Protein AF-0000000080751783 (afdb_homodimer)

Sequence (616 aa):
MPARPTRRHVPGWSLGLSAVLLALALGAGLEFRLFERTGFDLRQMYGSERPHEGSLWLPDYRVAIEAKPLEGLDDLSGLTFDPGRGTLFSVTNAHPEVIELNTAGEVLRRIALSGFDDPEAIEYLSPGRFVIADERDQRLVLVQIDDETTALDAGSAQQLSLGFGLNGNKGFEGLAYDTHGQRLFVAKERDPLRIYEVTGFPHRDPNAPMAVHLRDDPKRDARLFVRDLSSLTFDESRSHLLALSDESRLLLELDADGRPLSSLSLSRGRHGLSETVPQAEGVAIDAAGNLYVISEPNLFYVFRKPRDMPARPTRRHVPGWSLGLSAVLLALALGAGLEFRLFERTGFDLRQMYGSERPHEGSLWLPDYRVAIEAKPLEGLDDLSGLTFDPGRGTLFSVTNAHPEVIELNTAGEVLRRIALSGFDDPEAIEYLSPGRFVIADERDQRLVLVQIDDETTALDAGSAQQLSLGFGLNGNKGFEGLAYDTHGQRLFVAKERDPLRIYEVTGFPHRDPNAPMAVHLRDDPKRDARLFVRDLSSLTFDESRSHLLALSDESRLLLELDADGRPLSSLSLSRGRHGLSETVPQAEGVAIDAAGNLYVISEPNLFYVFRKPRD

pLDDT: mean 85.48, std 17.53, range [32.05, 98.9]

InterPro domains:
  IPR009722 YjiK/CarP [PF06977] (55-304)
  IPR009722 YjiK/CarP [cd09971] (61-304)
  IPR011042 Six-bladed beta-propeller, TolB-like [G3DSA:2.120.10.30] (61-299)

Radius of gyration: 30.15 Å; Cα contacts (8 Å, |Δi|>4): 1514; chains: 2; bounding box: 102×92×60 Å

Foldseek 3Di:
DDDDPDPPPPDPVVVVVVVVVVVVVVVCCVLLVVVLVVVVVCCVVVPPPDPPVLDLAQQQKFWPDAFAFDPPAAAWFAWEADQVVQWMWIFHFVQTWIFIGHPVNYTDAIAGEEPAHGWQYKYDADQQWMWTARFLQQKIWIGGDDPPHRYTYRPPTDMDHDCPPSPDSWHWQEWEAANVVQWIWTFTWDVHTWIKIWHQPPPDDPPDDRDIDIDTDPVLRVSPSHNTFQYWYADNSRRWIWTDHQVQQKIFIAHNVNHTDHIFHQADPGSHHPHRAHAWRYWYAHPVGWIWIAGPVTTIIIMDRDDD/DDDDPDPPPPDPVVVVVVVVVVVVVVVCCVLLVVVLVVVVVCCVVVPPPDPPPLDLAQQQKFWPDAFAFQPPAAAWFAWEADQVVQWMWIFHFVQTWIFIGHPVNYTDAIAGEEPAHGWQYKYDADQQWMWTARFLQQKIWIGGDDPPHRYTYRPPTDMDHDCPPSPDSWHWQEWEAANVVQWIWTFTWDVHTWIKIWHQPPPDDPPDDRDIDIDTDPVLRVSPSHNTFQYWYADNSRRWIWTDHQVQQKIFIAHNVNHTDHIFHQADPGSHHPHRAHAWRYWYAHPVGWIWIAGPVTTIIIMDRDDD

Solvent-accessible surface area (backbone atoms only — not comparable to full-atom values): 31658 Å² total; per-residue (Å²): 134,83,82,74,83,78,78,76,73,72,58,71,63,54,58,50,48,50,49,49,49,48,48,48,49,48,47,46,32,63,70,54,31,43,60,57,35,48,52,48,46,45,42,59,68,69,33,79,65,60,77,54,89,76,57,88,47,43,72,58,33,30,54,75,39,76,64,42,69,40,81,95,62,59,60,57,17,15,24,21,47,38,79,90,76,61,29,32,38,30,23,14,30,86,65,42,25,38,36,32,24,41,89,83,57,45,81,74,47,73,23,43,48,40,81,64,80,30,37,24,17,27,27,53,64,52,96,42,34,33,36,34,28,25,22,83,65,26,27,40,33,46,43,76,49,60,96,80,56,54,64,47,60,49,86,77,28,36,34,42,26,58,30,66,71,66,85,54,97,61,28,39,20,15,30,23,44,39,69,88,75,49,35,34,39,38,26,29,22,45,95,62,60,41,52,36,38,30,30,45,59,77,78,83,52,80,89,48,61,54,47,37,38,36,33,50,47,66,73,35,44,68,64,50,53,56,69,34,38,24,16,24,29,49,41,77,93,62,49,26,42,34,42,31,16,36,82,57,34,34,34,36,33,20,41,80,82,41,46,77,74,38,46,33,60,40,39,52,74,33,50,72,28,88,54,53,62,47,58,41,23,16,30,26,57,49,96,87,63,40,36,39,38,33,17,50,94,25,26,32,33,31,34,35,63,75,76,127,133,85,82,74,81,78,77,77,73,73,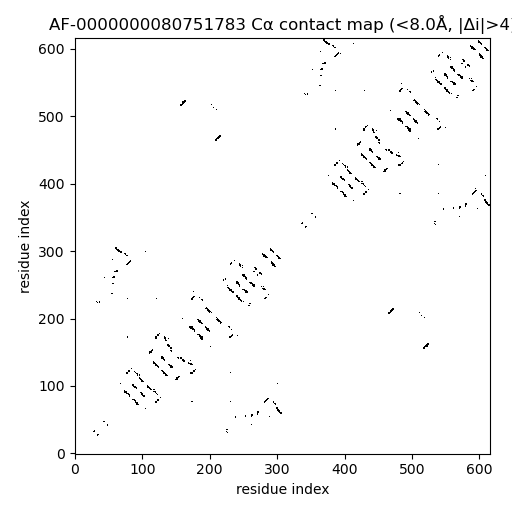58,71,63,54,58,49,49,49,49,49,50,50,47,49,50,49,46,47,32,62,71,53,30,43,60,57,36,47,52,48,46,45,43,60,68,71,33,81,65,58,75,56,88,76,57,87,48,42,72,58,33,29,54,74,37,76,63,42,70,40,80,94,59,58,62,58,18,14,22,22,47,38,80,91,77,61,29,32,38,28,24,16,30,87,65,42,26,40,36,32,23,41,88,84,57,45,83,74,47,71,25,43,50,41,81,65,78,30,38,24,16,27,26,53,64,52,97,41,34,33,37,36,29,25,23,83,64,27,26,39,34,47,43,76,49,61,96,78,56,55,63,47,60,48,85,77,27,35,34,43,27,57,30,67,71,65,84,54,98,63,29,38,19,17,29,24,44,40,68,89,74,49,34,34,37,39,26,29,22,44,97,60,61,38,52,35,39,33,30,44,60,78,78,84,53,79,88,48,61,54,46,36,38,36,33,51,48,66,72,36,43,68,64,50,55,56,70,36,38,23,16,24,29,49,40,76,93,62,49,25,41,34,42,31,14,36,82,56,33,33,37,36,33,20,42,78,83,42,46,78,74,36,46,34,60,38,39,53,73,34,49,72,27,86,52,52,63,46,56,41,23,16,32,26,58,50,95,87,64,39,36,38,37,34,16,51,94,25,26,32,34,31,32,34,62,74,76,130

Secondary structure (DSSP, 8-state):
-----------HHHHHHHHHHHHHHHHHHHHTTHHHHHHHHHHHHH------TT---GGG-EEEEEEEE-TT--SEEEEEEETTTTEEEEEETTTTEEEEE-TTS-EEEEEEEES-S-EEEEEEEETTEEEEEETTTTEEEEEE--TT--EEESTTS-EEEEETTTTSS--EEEEEEETTTTEEEEEE-SSS-EEEEEES-S---TTSPPEEEEEE-HHHHHH--SS---EEEEETTTTEEEEEETTTTEEEEE-TTS-EEEEEE-STTSTT-SSPPPSEEEEEE-TT--EEEEETTTEEEEEE----/-----------HHHHHHHHHHHHHHHHHHHHTTHHHHHHHHHHHHHS-----TT---GGG-EEEEEEEE-TT--SEEEEEEETTTTEEEEEETTTTEEEEE-TTS-EEEEEEEES-S-EEEEEEEETTEEEEEETTTTEEEEEE--TT--EEESTTS-EEEEETTTTSS--EEEEEEETTTTEEEEEE-SSS-EEEEEES-S---TTSPPEEEEEE-HHHHHH--SS---EEEEETTTTEEEEEETTTTEEEEE-TTS-EEEEEE-STTSTT-SSPPPSEEEEEE-TT--EEEEETTTEEEEEE----

Organism: Azotobacter vinelandii (strain DJ / ATCC BAA-1303) (NCBI:txid322710)

Structure (mmCIF, N/CA/C/O backbone):
data_AF-0000000080751783-model_v1
#
loop_
_entity.id
_entity.type
_entity.pdbx_description
1 polymer 'SdiA-regulated domain-containing protein'
#
loop_
_atom_site.group_PDB
_atom_site.id
_atom_site.type_symbol
_atom_site.label_atom_id
_atom_site.label_alt_id
_atom_site.label_comp_id
_atom_site.label_asym_id
_atom_site.label_entity_id
_atom_site.label_seq_id
_atom_site.pdbx_PDB_ins_code
_atom_site.Cartn_x
_atom_site.Cartn_y
_atom_site.Cartn_z
_atom_site.occupancy
_atom_site.B_iso_or_equiv
_atom_site.auth_seq_id
_atom_site.auth_comp_id
_atom_site.auth_asym_id
_atom_site.auth_atom_id
_atom_site.pdbx_PDB_model_num
ATOM 1 N N . MET A 1 1 ? 80.643 -17.392 -16.745 1 32.05 1 MET A N 1
ATOM 2 C CA . MET A 1 1 ? 79.832 -16.178 -16.695 1 32.05 1 MET A CA 1
ATOM 3 C C . MET A 1 1 ? 78.345 -16.516 -16.717 1 32.05 1 MET A C 1
ATOM 5 O O . MET A 1 1 ? 77.845 -17.07 -17.697 1 32.05 1 MET A O 1
ATOM 9 N N . PRO A 1 2 ? 77.691 -16.834 -15.541 1 43.08 2 PRO A N 1
ATOM 10 C CA . PRO A 1 2 ? 76.329 -17.363 -15.428 1 43.08 2 PRO A CA 1
ATOM 11 C C . PRO A 1 2 ? 75.268 -16.359 -15.874 1 43.08 2 PRO A C 1
ATOM 13 O O . PRO A 1 2 ? 75.488 -15.148 -15.798 1 43.08 2 PRO A O 1
ATOM 16 N N . ALA A 1 3 ? 74.499 -16.755 -16.996 1 36.98 3 ALA A N 1
ATOM 17 C CA . ALA A 1 3 ? 73.419 -16.003 -17.631 1 36.98 3 ALA A CA 1
ATOM 18 C C . ALA A 1 3 ? 72.382 -15.559 -16.603 1 36.98 3 ALA A C 1
ATOM 20 O O . ALA A 1 3 ? 71.954 -16.352 -15.761 1 36.98 3 ALA A O 1
ATOM 21 N N . ARG A 1 4 ? 72.334 -14.209 -16.307 1 41.33 4 ARG A N 1
ATOM 22 C CA . ARG A 1 4 ? 71.438 -13.487 -15.41 1 41.33 4 ARG A CA 1
ATOM 23 C C . ARG A 1 4 ? 69.979 -13.756 -15.76 1 41.33 4 ARG A C 1
ATOM 25 O O . ARG A 1 4 ? 69.596 -13.704 -16.93 1 41.33 4 ARG A O 1
ATOM 32 N N . PRO A 1 5 ? 69.218 -14.449 -14.879 1 39.8 5 PRO A N 1
ATOM 33 C CA . PRO A 1 5 ? 67.813 -14.756 -15.157 1 39.8 5 PRO A CA 1
ATOM 34 C C . PRO A 1 5 ? 66.993 -13.513 -15.493 1 39.8 5 PRO A C 1
ATOM 36 O O . PRO A 1 5 ? 67.255 -12.433 -14.958 1 39.8 5 PRO A O 1
ATOM 39 N N . THR A 1 6 ? 66.593 -13.308 -16.765 1 38.65 6 THR A N 1
ATOM 40 C CA . THR A 1 6 ? 65.711 -12.252 -17.249 1 38.65 6 THR A CA 1
ATOM 41 C C . THR A 1 6 ? 64.392 -12.254 -16.482 1 38.65 6 THR A C 1
ATOM 43 O O . THR A 1 6 ? 63.714 -13.281 -16.404 1 38.65 6 THR A O 1
ATOM 46 N N . ARG A 1 7 ? 64.247 -11.397 -15.409 1 38.19 7 ARG A N 1
ATOM 47 C CA . ARG A 1 7 ? 63.012 -11.099 -14.69 1 38.19 7 ARG A CA 1
ATOM 48 C C . ARG A 1 7 ? 61.895 -10.72 -15.656 1 38.19 7 ARG A C 1
ATOM 50 O O . ARG A 1 7 ? 62.021 -9.754 -16.412 1 38.19 7 ARG A O 1
ATOM 57 N N . ARG A 1 8 ? 61.242 -11.759 -16.233 1 41.49 8 ARG A N 1
ATOM 58 C CA . ARG A 1 8 ? 60.028 -11.508 -17.004 1 41.49 8 ARG A CA 1
ATOM 59 C C . ARG A 1 8 ? 59.129 -10.501 -16.295 1 41.49 8 ARG A C 1
ATOM 61 O O . ARG A 1 8 ? 58.719 -10.722 -15.153 1 41.49 8 ARG A O 1
ATOM 68 N N . HIS A 1 9 ? 59.273 -9.165 -16.51 1 38.41 9 HIS A N 1
ATOM 69 C CA . HIS A 1 9 ? 58.366 -8.081 -16.15 1 38.41 9 HIS A CA 1
ATOM 70 C C . HIS A 1 9 ? 56.924 -8.427 -16.508 1 38.41 9 HIS A C 1
ATOM 72 O O . HIS A 1 9 ? 56.6 -8.617 -17.682 1 38.41 9 HIS A O 1
ATOM 78 N N . VAL A 1 10 ? 56.321 -9.327 -15.8 1 47.58 10 VAL A N 1
ATOM 79 C CA . VAL A 1 10 ? 54.87 -9.377 -15.948 1 47.58 10 VAL A CA 1
ATOM 80 C C . VAL A 1 10 ? 54.306 -7.959 -15.999 1 47.58 10 VAL A C 1
ATOM 82 O O . VAL A 1 10 ? 54.539 -7.158 -15.091 1 47.58 10 VAL A O 1
ATOM 85 N N . PRO A 1 11 ? 54.08 -7.436 -17.226 1 50.63 11 PRO A N 1
ATOM 86 C CA . PRO A 1 11 ? 53.662 -6.041 -17.382 1 50.63 11 PRO A CA 1
ATOM 87 C C . PRO A 1 11 ? 52.531 -5.653 -16.432 1 50.63 11 PRO A C 1
ATOM 89 O O . PRO A 1 11 ? 51.742 -6.509 -16.025 1 50.63 11 PRO A O 1
ATOM 92 N N . GLY A 1 12 ? 52.669 -4.617 -15.652 1 49.95 12 GLY A N 1
ATOM 93 C CA . GLY A 1 12 ? 51.779 -3.923 -14.736 1 49.95 12 GLY A CA 1
ATOM 94 C C . GLY A 1 12 ? 50.337 -3.904 -15.205 1 49.95 12 GLY A C 1
ATOM 95 O O . GLY A 1 12 ? 49.422 -3.685 -14.408 1 49.95 12 GLY A O 1
ATOM 96 N N . TRP A 1 13 ? 50.103 -4.007 -16.556 1 56.76 13 TRP A N 1
ATOM 97 C CA . TRP A 1 13 ? 48.734 -4.005 -17.058 1 56.76 13 TRP A CA 1
ATOM 98 C C . TRP A 1 13 ? 48.007 -5.287 -16.665 1 56.76 13 TRP A C 1
ATOM 100 O O . TRP A 1 13 ? 46.778 -5.309 -16.574 1 56.76 13 TRP A O 1
ATOM 110 N N . SER A 1 14 ? 48.769 -6.373 -16.395 1 59.36 14 SER A N 1
ATOM 111 C CA . SER A 1 14 ? 48.138 -7.629 -16.003 1 59.36 14 SER A CA 1
ATOM 112 C C . SER A 1 14 ? 47.531 -7.53 -14.607 1 59.36 14 SER A C 1
ATOM 114 O O . SER A 1 14 ? 46.458 -8.08 -14.35 1 59.36 14 SER A O 1
ATOM 116 N N . LEU A 1 15 ? 48.242 -6.759 -13.806 1 59.47 15 LEU A N 1
ATOM 117 C CA . LEU A 1 15 ? 47.683 -6.588 -12.47 1 59.47 15 LEU A CA 1
ATOM 118 C C . LEU A 1 15 ? 46.429 -5.721 -12.512 1 59.47 15 LEU A C 1
ATOM 120 O O . LEU A 1 15 ? 45.467 -5.977 -11.785 1 59.47 15 LEU A O 1
ATOM 124 N N . GLY A 1 16 ? 46.472 -4.771 -13.412 1 56.5 16 GLY A N 1
ATOM 125 C CA . GLY A 1 16 ? 45.287 -3.944 -13.58 1 56.5 16 GLY A CA 1
ATOM 126 C C . GLY A 1 16 ? 44.105 -4.704 -14.151 1 56.5 16 GLY A C 1
ATOM 127 O O . GLY A 1 16 ? 42.979 -4.564 -13.67 1 56.5 16 GLY A O 1
ATOM 128 N N . LEU A 1 17 ? 44.385 -5.468 -15.205 1 59.01 17 LEU A N 1
ATOM 129 C CA . LEU A 1 17 ? 43.315 -6.248 -15.817 1 59.01 17 LEU A CA 1
ATOM 130 C C . LEU A 1 17 ? 42.768 -7.282 -14.838 1 59.01 17 LEU A C 1
ATOM 132 O O . LEU A 1 17 ? 41.556 -7.505 -14.777 1 59.01 17 LEU A O 1
ATOM 136 N N . SER A 1 18 ? 43.697 -7.915 -14.13 1 60.2 18 SER A N 1
ATOM 137 C CA . SER A 1 18 ? 43.233 -8.872 -13.131 1 60.2 18 SER A CA 1
ATOM 138 C C . SER A 1 18 ? 42.388 -8.188 -12.061 1 60.2 18 SER A C 1
ATOM 140 O O . SER A 1 18 ? 41.385 -8.741 -11.607 1 60.2 18 SER A O 1
ATOM 142 N N . ALA A 1 19 ? 42.785 -7.027 -11.676 1 60.34 19 ALA A N 1
ATOM 143 C CA . ALA A 1 19 ? 42.002 -6.286 -10.689 1 60.34 19 ALA A CA 1
ATOM 144 C C . ALA A 1 19 ? 40.642 -5.887 -11.255 1 60.34 19 ALA A C 1
ATOM 146 O O . ALA A 1 19 ? 39.628 -5.96 -10.558 1 60.34 19 ALA A O 1
ATOM 147 N N . VAL A 1 20 ? 40.606 -5.471 -12.472 1 59.06 20 VAL A N 1
ATOM 148 C CA . VAL A 1 20 ? 39.343 -5.136 -13.121 1 59.06 20 VAL A CA 1
ATOM 149 C C . VAL A 1 20 ? 38.487 -6.391 -13.267 1 59.06 20 VAL A C 1
ATOM 151 O O . VAL A 1 20 ? 37.283 -6.363 -13.003 1 59.06 20 VAL A O 1
ATOM 154 N N . LEU A 1 21 ? 39.132 -7.464 -13.714 1 58.99 21 LEU A N 1
ATOM 155 C CA . LEU A 1 21 ? 38.385 -8.711 -13.837 1 58.99 21 LEU A CA 1
ATOM 156 C C . LEU A 1 21 ? 37.87 -9.171 -12.477 1 58.99 21 LEU A C 1
ATOM 158 O O . LEU A 1 21 ? 36.739 -9.651 -12.367 1 58.99 21 LEU A O 1
ATOM 162 N N . LEU A 1 22 ? 38.686 -9.084 -11.483 1 58.27 22 LEU A N 1
ATOM 163 C CA . LEU A 1 22 ? 38.239 -9.41 -10.133 1 58.27 22 LEU A CA 1
ATOM 164 C C . LEU A 1 22 ? 37.117 -8.477 -9.692 1 58.27 22 LEU A C 1
ATOM 166 O O . LEU A 1 22 ? 36.143 -8.918 -9.076 1 58.27 22 LEU A O 1
ATOM 170 N N . ALA A 1 23 ? 37.237 -7.267 -9.961 1 58.38 23 ALA A N 1
ATOM 171 C CA . ALA A 1 23 ? 36.186 -6.31 -9.625 1 58.38 23 ALA A CA 1
ATOM 172 C C . ALA A 1 23 ? 34.9 -6.616 -10.388 1 58.38 23 ALA A C 1
ATOM 174 O O . ALA A 1 23 ? 33.806 -6.558 -9.821 1 58.38 23 ALA A O 1
ATOM 175 N N . LEU A 1 24 ? 35.003 -6.917 -11.588 1 54.92 24 LEU A N 1
ATOM 176 C CA . LEU A 1 24 ? 33.837 -7.285 -12.384 1 54.92 24 LEU A CA 1
ATOM 177 C C . LEU A 1 24 ? 33.222 -8.586 -11.878 1 54.92 24 LEU A C 1
ATOM 179 O O . LEU A 1 24 ? 31.998 -8.719 -11.823 1 54.92 24 LEU A O 1
ATOM 183 N N . ALA A 1 25 ? 34.08 -9.506 -11.651 1 53.11 25 ALA A N 1
ATOM 184 C CA . ALA A 1 25 ? 33.59 -10.763 -11.091 1 53.11 25 ALA A CA 1
ATOM 185 C C . ALA A 1 25 ? 32.911 -10.535 -9.743 1 53.11 25 ALA A C 1
ATOM 187 O O . ALA A 1 25 ? 31.857 -11.113 -9.466 1 53.11 25 ALA A O 1
ATOM 188 N N . LEU A 1 26 ? 33.501 -9.708 -8.932 1 53.19 26 LEU A N 1
ATOM 189 C CA . LEU A 1 26 ? 32.904 -9.348 -7.65 1 53.19 26 LEU A CA 1
ATOM 190 C C . LEU A 1 26 ? 31.595 -8.593 -7.853 1 53.19 26 LEU A C 1
ATOM 192 O O . LEU A 1 26 ? 30.618 -8.833 -7.14 1 53.19 26 LEU A O 1
ATOM 196 N N . GLY A 1 27 ? 31.594 -7.704 -8.74 1 52.03 27 GLY A N 1
ATOM 197 C CA . GLY A 1 27 ? 30.37 -6.992 -9.069 1 52.03 27 GLY A CA 1
ATOM 198 C C . GLY A 1 27 ? 29.263 -7.904 -9.565 1 52.03 27 GLY A C 1
ATOM 199 O O . GLY A 1 27 ? 28.112 -7.778 -9.143 1 52.03 27 GLY A O 1
ATOM 200 N N . ALA A 1 28 ? 29.618 -8.732 -10.552 1 49 28 ALA A N 1
ATOM 201 C CA . ALA A 1 28 ? 28.671 -9.73 -11.043 1 49 28 ALA A CA 1
ATOM 202 C C . ALA A 1 28 ? 28.221 -10.659 -9.919 1 49 28 ALA A C 1
ATOM 204 O O . ALA A 1 28 ? 27.043 -11.014 -9.833 1 49 28 ALA A O 1
ATOM 205 N N . GLY A 1 29 ? 29.12 -11.088 -9.196 1 50.4 29 GLY A N 1
ATOM 206 C CA . GLY A 1 29 ? 28.783 -11.922 -8.053 1 50.4 29 GLY A CA 1
ATOM 207 C C . GLY A 1 29 ? 27.837 -11.245 -7.08 1 50.4 29 GLY A C 1
ATOM 208 O O . GLY A 1 29 ? 26.911 -11.876 -6.566 1 50.4 29 GLY A O 1
ATOM 209 N N . LEU A 1 30 ? 28.125 -9.965 -6.841 1 51.66 30 LEU A N 1
ATOM 210 C CA . LEU A 1 30 ? 27.272 -9.159 -5.976 1 51.66 30 LEU A CA 1
ATOM 211 C C . LEU A 1 30 ? 25.913 -8.916 -6.625 1 51.66 30 LEU A C 1
ATOM 213 O O . LEU A 1 30 ? 24.878 -9.004 -5.961 1 51.66 30 LEU A O 1
ATOM 217 N N . GLU A 1 31 ? 26.069 -8.56 -7.859 1 49.55 31 GLU A N 1
ATOM 218 C CA . GLU A 1 31 ? 24.831 -8.283 -8.582 1 49.55 31 GLU A CA 1
ATOM 219 C C . GLU A 1 31 ? 24 -9.55 -8.76 1 49.55 31 GLU A C 1
ATOM 221 O O . GLU A 1 31 ? 22.77 -9.506 -8.697 1 49.55 31 GLU A O 1
ATOM 226 N N . PHE A 1 32 ? 24.791 -10.656 -9.018 1 46.78 32 PHE A N 1
ATOM 227 C CA . PHE A 1 32 ? 24.085 -11.884 -9.362 1 46.78 32 PHE A CA 1
ATOM 228 C C . PHE A 1 32 ? 23.947 -12.789 -8.144 1 46.78 32 PHE A C 1
ATOM 230 O O . PHE A 1 32 ? 23.463 -13.918 -8.255 1 46.78 32 PHE A O 1
ATOM 237 N N . ARG A 1 33 ? 24.096 -12.342 -7.009 1 52.7 33 ARG A N 1
ATOM 238 C CA . ARG A 1 33 ? 23.997 -13.032 -5.727 1 52.7 33 ARG A CA 1
ATOM 239 C C . ARG A 1 33 ? 24.562 -14.445 -5.82 1 52.7 33 ARG A C 1
ATOM 241 O O . ARG A 1 33 ? 24 -15.383 -5.251 1 52.7 33 ARG A O 1
ATOM 248 N N . LEU A 1 34 ? 25.578 -14.694 -6.646 1 49.08 34 LEU A N 1
ATOM 249 C CA . LEU A 1 34 ? 26.153 -15.997 -6.966 1 49.08 34 LEU A CA 1
ATOM 250 C C . LEU A 1 34 ? 26.735 -16.655 -5.719 1 49.08 34 LEU A C 1
ATOM 252 O O . LEU A 1 34 ? 26.641 -17.873 -5.553 1 49.08 34 LEU A O 1
ATOM 256 N N . PHE A 1 35 ? 27.261 -15.817 -4.871 1 48.53 35 PHE A N 1
ATOM 257 C CA . PHE A 1 35 ? 27.883 -16.405 -3.69 1 48.53 35 PHE A CA 1
ATOM 258 C C . PHE A 1 35 ? 26.834 -17.039 -2.785 1 48.53 35 PHE A C 1
ATOM 260 O O . PHE A 1 35 ? 27.034 -18.142 -2.272 1 48.53 35 PHE A O 1
ATOM 267 N N . GLU A 1 36 ? 25.751 -16.379 -2.628 1 53.39 36 GLU A N 1
ATOM 268 C CA . GLU A 1 36 ? 24.7 -16.945 -1.788 1 53.39 36 GLU A CA 1
ATOM 269 C C . GLU A 1 36 ? 24.109 -18.203 -2.417 1 53.39 36 GLU A C 1
ATOM 271 O O . GLU A 1 36 ? 23.85 -19.188 -1.722 1 53.39 36 GLU A O 1
ATOM 276 N N . ARG A 1 37 ? 24.035 -18.121 -3.684 1 54.68 37 ARG A N 1
ATOM 277 C CA . ARG A 1 37 ? 23.507 -19.28 -4.397 1 54.68 37 ARG A CA 1
ATOM 278 C C . ARG A 1 37 ? 24.444 -20.476 -4.269 1 54.68 37 ARG A C 1
ATOM 280 O O . ARG A 1 37 ? 24 -21.592 -3.991 1 54.68 37 ARG A O 1
ATOM 287 N N . THR A 1 38 ? 25.689 -20.174 -4.577 1 53.88 38 THR A N 1
ATOM 288 C CA . THR A 1 38 ? 26.664 -21.258 -4.534 1 53.88 38 THR A CA 1
ATOM 289 C C . THR A 1 38 ? 26.747 -21.854 -3.131 1 53.88 38 THR A C 1
ATOM 291 O O . THR A 1 38 ? 26.827 -23.074 -2.974 1 53.88 38 THR A O 1
ATOM 294 N N . GLY A 1 39 ? 26.77 -20.936 -2.211 1 50.3 39 GLY A N 1
ATOM 295 C CA . GLY A 1 39 ? 26.785 -21.463 -0.856 1 50.3 39 GLY A CA 1
ATOM 296 C C . GLY A 1 39 ? 25.571 -22.313 -0.532 1 50.3 39 GLY A C 1
ATOM 297 O O . GLY A 1 39 ? 25.697 -23.375 0.081 1 50.3 39 GLY A O 1
ATOM 298 N N . PHE A 1 40 ? 24.472 -21.87 -1.028 1 55.32 40 PHE A N 1
ATOM 299 C CA . PHE A 1 40 ? 23.242 -22.616 -0.795 1 55.32 40 PHE A CA 1
ATOM 300 C C . PHE A 1 40 ? 23.261 -23.941 -1.547 1 55.32 40 PHE A C 1
ATOM 302 O O . PHE A 1 40 ? 22.926 -24.986 -0.984 1 55.32 40 PHE A O 1
ATOM 309 N N . ASP A 1 41 ? 23.658 -23.899 -2.764 1 54.62 41 ASP A N 1
ATOM 310 C CA . ASP A 1 41 ? 23.717 -25.112 -3.574 1 54.62 41 ASP A CA 1
ATOM 311 C C . ASP A 1 41 ? 24.705 -26.117 -2.987 1 54.62 41 ASP A C 1
ATOM 313 O O . ASP A 1 41 ? 24.436 -27.32 -2.964 1 54.62 41 ASP A O 1
ATOM 317 N N . LEU A 1 42 ? 25.903 -25.505 -2.682 1 53.36 42 LEU A N 1
ATOM 318 C CA . LEU A 1 42 ? 26.901 -26.387 -2.088 1 53.36 42 LEU A CA 1
ATOM 319 C C . LEU A 1 42 ? 26.378 -27.009 -0.797 1 53.36 42 LEU A C 1
ATOM 321 O O . LEU A 1 42 ? 26.624 -28.186 -0.526 1 53.36 42 LEU A O 1
ATOM 325 N N . ARG A 1 43 ? 25.695 -26.139 -0.077 1 53.35 43 ARG A N 1
ATOM 326 C CA . ARG A 1 43 ? 25.135 -26.681 1.157 1 53.35 43 ARG A CA 1
ATOM 327 C C . ARG A 1 43 ? 24.073 -27.734 0.86 1 53.35 43 ARG A C 1
ATOM 329 O O . ARG A 1 43 ? 23.971 -28.737 1.57 1 53.35 43 ARG A O 1
ATOM 336 N N . GLN A 1 44 ? 23.405 -27.446 -0.255 1 53.82 44 GLN A N 1
ATOM 337 C CA . GLN A 1 44 ? 22.397 -28.428 -0.642 1 53.82 44 GLN A CA 1
ATOM 338 C C . GLN A 1 44 ? 23.046 -29.694 -1.195 1 53.82 44 GLN A C 1
ATOM 340 O O . GLN A 1 44 ? 22.548 -30.8 -0.976 1 53.82 44 GLN A O 1
ATOM 345 N N . MET A 1 45 ? 24.1 -29.478 -2.028 1 47.63 45 MET A N 1
ATOM 346 C CA . MET A 1 45 ? 24.795 -30.615 -2.626 1 47.63 45 MET A CA 1
ATOM 347 C C . MET A 1 45 ? 25.575 -31.392 -1.571 1 47.63 45 MET A C 1
ATOM 349 O O . MET A 1 45 ? 25.61 -32.624 -1.602 1 47.63 45 MET A O 1
ATOM 353 N N . TYR A 1 46 ? 26.495 -30.716 -0.997 1 46.85 46 TYR A N 1
ATOM 354 C CA . TYR A 1 46 ? 27.388 -31.402 -0.07 1 46.85 46 TYR A CA 1
ATOM 355 C C . TYR A 1 46 ? 26.703 -31.642 1.27 1 46.85 46 TYR A C 1
ATOM 357 O O . TYR A 1 46 ? 27.205 -32.401 2.103 1 46.85 46 TYR A O 1
ATOM 365 N N . GLY A 1 47 ? 25.86 -30.754 1.648 1 46.51 47 GLY A N 1
ATOM 366 C CA . GLY A 1 47 ? 25.248 -30.932 2.955 1 46.51 47 GLY A CA 1
ATOM 367 C C . GLY A 1 47 ? 24.187 -32.015 2.974 1 46.51 47 GLY A C 1
ATOM 368 O O . GLY A 1 47 ? 23.457 -32.194 1.997 1 46.51 47 GLY A O 1
ATOM 369 N N . SER A 1 48 ? 24.599 -33.195 3.454 1 44.56 48 SER A N 1
ATOM 370 C CA . SER A 1 48 ? 23.618 -34.144 3.972 1 44.56 48 SER A CA 1
ATOM 371 C C . SER A 1 48 ? 22.379 -33.426 4.498 1 44.56 48 SER A C 1
ATOM 373 O O . SER A 1 48 ? 22.094 -33.466 5.697 1 44.56 48 SER A O 1
ATOM 375 N N . GLU A 1 49 ? 22.316 -32.269 4.163 1 50.18 49 GLU A N 1
ATOM 376 C CA . GLU A 1 49 ? 21.168 -31.685 4.852 1 50.18 49 GLU A CA 1
ATOM 377 C C . GLU A 1 49 ? 19.891 -32.465 4.554 1 50.18 49 GLU A C 1
ATOM 379 O O . GLU A 1 49 ? 19.52 -32.639 3.392 1 50.18 49 GLU A O 1
ATOM 384 N N . ARG A 1 50 ? 19.753 -33.287 5.398 1 50.6 50 ARG A N 1
ATOM 385 C CA . ARG A 1 50 ? 18.578 -34.118 5.637 1 50.6 50 ARG A CA 1
ATOM 386 C C . ARG A 1 50 ? 17.293 -33.335 5.384 1 50.6 50 ARG A C 1
ATOM 388 O O . ARG A 1 50 ? 17.241 -32.126 5.616 1 50.6 50 ARG A O 1
ATOM 395 N N . PRO A 1 51 ? 16.509 -34.055 4.306 1 58.01 51 PRO A N 1
ATOM 396 C CA . PRO A 1 51 ? 15.133 -33.556 4.236 1 58.01 51 PRO A CA 1
ATOM 397 C C . PRO A 1 51 ? 14.653 -32.964 5.559 1 58.01 51 PRO A C 1
ATOM 399 O O . PRO A 1 51 ? 14.817 -33.583 6.613 1 58.01 51 PRO A O 1
ATOM 402 N N . HIS A 1 52 ? 14.752 -31.61 5.62 1 62.74 52 HIS A N 1
ATOM 403 C CA . HIS A 1 52 ? 14.118 -31.048 6.808 1 62.74 52 HIS A CA 1
ATOM 404 C C . HIS A 1 52 ? 12.705 -31.591 6.987 1 62.74 52 HIS A C 1
ATOM 406 O O . HIS A 1 52 ? 11.946 -31.69 6.019 1 62.74 52 HIS A O 1
ATOM 412 N N . GLU A 1 53 ? 12.453 -32.349 8.002 1 69 53 GLU A N 1
ATOM 413 C CA . GLU A 1 53 ? 11.108 -32.802 8.342 1 69 53 GLU A CA 1
ATOM 414 C C . GLU A 1 53 ? 10.072 -31.718 8.056 1 69 53 GLU A C 1
ATOM 416 O O . GLU A 1 53 ? 10.262 -30.557 8.424 1 69 53 GLU A O 1
ATOM 421 N N . GLY A 1 54 ? 9.197 -32.029 7.077 1 83.83 54 GLY A N 1
ATOM 422 C CA . GLY A 1 54 ? 8.095 -31.123 6.796 1 83.83 54 GLY A CA 1
ATOM 423 C C . GLY A 1 54 ? 8.291 -30.322 5.522 1 83.83 54 GLY A C 1
ATOM 424 O O . GLY A 1 54 ? 7.442 -29.505 5.16 1 83.83 54 GLY A O 1
ATOM 425 N N . SER A 1 55 ? 9.447 -30.621 4.86 1 88.44 55 SER A N 1
ATOM 426 C CA . SER A 1 55 ? 9.672 -29.896 3.613 1 88.44 55 SER A CA 1
ATOM 427 C C . SER A 1 55 ? 9.206 -30.708 2.41 1 88.44 55 SER A C 1
ATOM 429 O O . SER A 1 55 ? 9.062 -31.929 2.497 1 88.44 55 SER A O 1
ATOM 431 N N . LEU A 1 56 ? 8.888 -29.996 1.361 1 91.81 56 LEU A N 1
ATOM 432 C CA . LEU A 1 56 ? 8.616 -30.604 0.063 1 91.81 56 LEU A CA 1
ATOM 433 C C . LEU A 1 56 ? 9.876 -31.238 -0.516 1 91.81 56 LEU A C 1
ATOM 435 O O . LEU A 1 56 ? 9.808 -32.282 -1.169 1 91.81 56 LEU A O 1
ATOM 439 N N . TRP A 1 57 ? 11.013 -30.749 -0.182 1 93.06 57 TRP A N 1
ATOM 440 C CA . TRP A 1 57 ? 12.343 -31.176 -0.603 1 93.06 57 TRP A CA 1
ATOM 441 C C . TRP A 1 57 ? 12.421 -31.295 -2.122 1 93.06 57 TRP A C 1
ATOM 443 O O . TRP A 1 57 ? 12.403 -32.402 -2.665 1 93.06 57 TRP A O 1
ATOM 453 N N . LEU A 1 58 ? 12.678 -30.278 -2.778 1 95.82 58 LEU A N 1
ATOM 454 C CA . LEU A 1 58 ? 12.585 -30.075 -4.22 1 95.82 58 LEU A CA 1
ATOM 455 C C . LEU A 1 58 ? 13.623 -30.915 -4.956 1 95.82 58 LEU A C 1
ATOM 457 O O . LEU A 1 58 ? 13.405 -31.314 -6.102 1 95.82 58 LEU A O 1
ATOM 461 N N . PRO A 1 59 ? 14.723 -31.317 -4.282 1 92.98 59 PRO A N 1
ATOM 462 C CA . PRO A 1 59 ? 15.739 -32.105 -4.983 1 92.98 59 PRO A CA 1
ATOM 463 C C . PRO A 1 59 ? 15.235 -33.487 -5.393 1 92.98 59 PRO A C 1
ATOM 465 O O . PRO A 1 59 ? 15.83 -34.134 -6.259 1 92.98 59 PRO A O 1
ATOM 468 N N . ASP A 1 60 ? 14.154 -33.944 -4.836 1 93.77 60 ASP A N 1
ATOM 469 C CA . ASP A 1 60 ? 13.641 -35.283 -5.109 1 93.77 60 ASP A CA 1
ATOM 470 C C . ASP A 1 60 ? 12.801 -35.3 -6.384 1 93.77 60 ASP A C 1
ATOM 472 O O . ASP A 1 60 ? 12.455 -36.368 -6.892 1 93.77 60 ASP A O 1
ATOM 476 N N . TYR A 1 61 ? 12.483 -34.23 -6.913 1 97.27 61 TYR A N 1
ATOM 477 C CA . TYR A 1 61 ? 11.578 -34.162 -8.055 1 97.27 61 TYR A CA 1
ATOM 478 C C . TYR A 1 61 ? 12.311 -34.483 -9.352 1 97.27 61 TYR A C 1
ATOM 480 O O . TYR A 1 61 ? 13.501 -34.19 -9.488 1 97.27 61 TYR A O 1
ATOM 488 N N . ARG A 1 62 ? 11.574 -35.143 -10.241 1 97.95 62 ARG A N 1
ATOM 489 C CA . ARG A 1 62 ? 12.023 -35.421 -11.602 1 97.95 62 ARG A CA 1
ATOM 490 C C . ARG A 1 62 ? 10.972 -35 -12.623 1 97.95 62 ARG A C 1
ATOM 492 O O . ARG A 1 62 ? 9.771 -35.07 -12.35 1 97.95 62 ARG A O 1
ATOM 499 N N . VAL A 1 63 ? 11.456 -34.644 -13.769 1 98.34 63 VAL A N 1
ATOM 500 C CA . VAL A 1 63 ? 10.519 -34.206 -14.797 1 98.34 63 VAL A CA 1
ATOM 501 C C . VAL A 1 63 ? 9.743 -35.406 -15.335 1 98.34 63 VAL A C 1
ATOM 503 O O . VAL A 1 63 ? 10.331 -36.442 -15.654 1 98.34 63 VAL A O 1
ATOM 506 N N . ALA A 1 64 ? 8.473 -35.318 -15.342 1 98.18 64 ALA A N 1
ATOM 507 C CA . ALA A 1 64 ? 7.593 -36.357 -15.872 1 98.18 64 ALA A CA 1
ATOM 508 C C . ALA A 1 64 ? 7.063 -35.975 -17.251 1 98.18 64 ALA A C 1
ATOM 510 O O . ALA A 1 64 ? 6.848 -36.842 -18.102 1 98.18 64 ALA A O 1
ATOM 511 N N . ILE A 1 65 ? 6.746 -34.766 -17.461 1 98.33 65 ILE A N 1
ATOM 512 C CA . ILE A 1 65 ? 6.421 -34.177 -18.756 1 98.33 65 ILE A CA 1
ATOM 513 C C . ILE A 1 65 ? 7.384 -33.031 -19.057 1 98.33 65 ILE A C 1
ATOM 515 O O . ILE A 1 65 ? 7.493 -32.081 -18.278 1 98.33 65 ILE A O 1
ATOM 519 N N . GLU A 1 66 ? 8.057 -33.133 -20.1 1 98.39 66 GLU A N 1
ATOM 520 C CA . GLU A 1 66 ? 9.073 -32.14 -20.438 1 98.39 66 GLU A CA 1
ATOM 521 C C . GLU A 1 66 ? 8.696 -31.372 -21.701 1 98.39 66 GLU A C 1
ATOM 523 O O . GLU A 1 66 ? 8.532 -31.965 -22.769 1 98.39 66 GLU A O 1
ATOM 528 N N . ALA A 1 67 ? 8.476 -30.132 -21.597 1 98.03 67 ALA A N 1
ATOM 529 C CA . ALA A 1 67 ? 8.387 -29.18 -22.701 1 98.03 67 ALA A CA 1
ATOM 530 C C . ALA A 1 67 ? 7.235 -29.531 -23.637 1 98.03 67 ALA A C 1
ATOM 532 O O . ALA A 1 67 ? 7.408 -29.572 -24.857 1 98.03 67 ALA A O 1
ATOM 533 N N . LYS A 1 68 ? 6.156 -29.937 -23.126 1 97.94 68 LYS A N 1
ATOM 534 C CA . LYS A 1 68 ? 4.98 -30.126 -23.97 1 97.94 68 LYS A CA 1
ATOM 535 C C . LYS A 1 68 ? 4.483 -28.795 -24.527 1 97.94 68 LYS A C 1
ATOM 537 O O . LYS A 1 68 ? 4.152 -27.883 -23.768 1 97.94 68 LYS A O 1
ATOM 542 N N . PRO A 1 69 ? 4.407 -28.66 -25.799 1 96.84 69 PRO A N 1
ATOM 543 C CA . PRO A 1 69 ? 3.94 -27.39 -26.36 1 96.84 69 PRO A CA 1
ATOM 544 C C . PRO A 1 69 ? 2.456 -27.141 -26.103 1 96.84 69 PRO A C 1
ATOM 546 O O . PRO A 1 69 ? 1.646 -28.067 -26.191 1 96.84 69 PRO A O 1
ATOM 549 N N . LEU A 1 70 ? 2.168 -26.005 -25.653 1 94.98 70 LEU A N 1
ATOM 550 C CA . LEU A 1 70 ? 0.793 -25.525 -25.575 1 94.98 70 LEU A CA 1
ATOM 551 C C . LEU A 1 70 ? 0.437 -24.692 -26.802 1 94.98 70 LEU A C 1
ATOM 553 O O . LEU A 1 70 ? 0.636 -23.475 -26.811 1 94.98 70 LEU A O 1
ATOM 557 N N . GLU A 1 71 ? -0.131 -25.29 -27.749 1 88.1 71 GLU A N 1
ATOM 558 C CA . GLU A 1 71 ? -0.328 -24.69 -29.065 1 88.1 71 GLU A CA 1
ATOM 559 C C . GLU A 1 71 ? -1.447 -23.652 -29.037 1 88.1 71 GLU A C 1
ATOM 561 O O . GLU A 1 71 ? -2.414 -23.794 -28.285 1 88.1 71 GLU A O 1
ATOM 566 N N . GLY A 1 72 ? -1.281 -22.667 -29.802 1 85.92 72 GLY A N 1
ATOM 567 C CA . GLY A 1 72 ? -2.313 -21.664 -30.005 1 85.92 72 GLY A CA 1
ATOM 568 C C . GLY A 1 72 ? -2.333 -20.601 -28.922 1 85.92 72 GLY A C 1
ATOM 569 O O . GLY A 1 72 ? -3.298 -19.842 -28.807 1 85.92 72 GLY A O 1
ATOM 570 N N . LEU A 1 73 ? -1.398 -20.66 -28.082 1 88.37 73 LEU A N 1
ATOM 571 C CA . LEU A 1 73 ? -1.331 -19.672 -27.012 1 88.37 73 LEU A CA 1
ATOM 572 C C . LEU A 1 73 ? -0.125 -18.756 -27.192 1 88.37 73 LEU A C 1
ATOM 574 O O . LEU A 1 73 ? 0.85 -19.128 -27.85 1 88.37 73 LEU A O 1
ATOM 578 N N . ASP A 1 74 ? -0.379 -17.521 -26.832 1 83.65 74 ASP A N 1
ATOM 579 C CA . ASP A 1 74 ? 0.746 -16.595 -26.91 1 83.65 74 ASP A CA 1
ATOM 580 C C . ASP A 1 74 ? 1.013 -15.94 -25.557 1 83.65 74 ASP A C 1
ATOM 582 O O . ASP A 1 74 ? 0.139 -15.27 -25.003 1 83.65 74 ASP A O 1
ATOM 586 N N . ASP A 1 75 ? 2.3 -16.157 -25.033 1 90.18 75 ASP A N 1
ATOM 587 C CA . ASP A 1 75 ? 2.826 -15.401 -23.9 1 90.18 75 ASP A CA 1
ATOM 588 C C . ASP A 1 75 ? 2.089 -15.759 -22.611 1 90.18 75 ASP A C 1
ATOM 590 O O . ASP A 1 75 ? 1.556 -14.881 -21.93 1 90.18 75 ASP A O 1
ATOM 594 N N . LEU A 1 76 ? 2.085 -17.034 -22.251 1 93.93 76 LEU A N 1
ATOM 595 C CA . LEU A 1 76 ? 1.496 -17.494 -20.998 1 93.93 76 LEU A CA 1
ATOM 596 C C . LEU A 1 76 ? 2.308 -17.006 -19.803 1 93.93 76 LEU A C 1
ATOM 598 O O . LEU A 1 76 ? 3.54 -16.967 -19.859 1 93.93 76 LEU A O 1
ATOM 602 N N . SER A 1 77 ? 1.544 -16.581 -18.799 1 94.68 77 SER A N 1
ATOM 603 C CA . SER A 1 77 ? 2.207 -16.145 -17.574 1 94.68 77 SER A CA 1
ATOM 604 C C . SER A 1 77 ? 1.395 -16.525 -16.341 1 94.68 77 SER A C 1
ATOM 606 O O . SER A 1 77 ? 0.164 -16.559 -16.388 1 94.68 77 SER A O 1
ATOM 608 N N . GLY A 1 78 ? 2.112 -16.888 -15.311 1 96.73 78 GLY A N 1
ATOM 609 C CA . GLY A 1 78 ? 1.452 -17.253 -14.067 1 96.73 78 GLY A CA 1
ATOM 610 C C . GLY A 1 78 ? 0.72 -18.58 -14.148 1 96.73 78 GLY A C 1
ATOM 611 O O . GLY A 1 78 ? 0.333 -19.016 -15.234 1 96.73 78 GLY A O 1
ATOM 612 N N . LEU A 1 79 ? 0.562 -19.188 -13.081 1 98.65 79 LEU A N 1
ATOM 613 C CA . LEU A 1 79 ? -0.119 -20.475 -12.996 1 98.65 79 LEU A CA 1
ATOM 614 C C . LEU A 1 79 ? -0.67 -20.707 -11.593 1 98.65 79 LEU A C 1
ATOM 616 O O . LEU A 1 79 ? 0.002 -20.414 -10.601 1 98.65 79 LEU A O 1
ATOM 620 N N . THR A 1 80 ? -1.846 -21.205 -11.554 1 98.83 80 THR A N 1
ATOM 621 C CA . THR A 1 80 ? -2.419 -21.6 -10.272 1 98.83 80 THR A CA 1
ATOM 622 C C . THR A 1 80 ? -3.258 -22.866 -10.421 1 98.83 80 THR A C 1
ATOM 624 O O . THR A 1 80 ? -3.587 -23.271 -11.538 1 98.83 80 THR A O 1
ATOM 627 N N . PHE A 1 81 ? -3.478 -23.598 -9.342 1 98.75 81 PHE A N 1
ATOM 628 C CA . PHE A 1 81 ? -4.24 -24.841 -9.315 1 98.75 81 PHE A CA 1
ATOM 629 C C . PHE A 1 81 ? -5.549 -24.657 -8.557 1 98.75 81 PHE A C 1
ATOM 631 O O . PHE A 1 81 ? -5.569 -24.063 -7.477 1 98.75 81 PHE A O 1
ATOM 638 N N . ASP A 1 82 ? -6.596 -24.978 -9.183 1 98.47 82 ASP A N 1
ATOM 639 C CA . ASP A 1 82 ? -7.902 -25.056 -8.536 1 98.47 82 ASP A CA 1
ATOM 640 C C . ASP A 1 82 ? -8.17 -26.463 -8.008 1 98.47 82 ASP A C 1
ATOM 642 O O . ASP A 1 82 ? -8.446 -27.381 -8.783 1 98.47 82 ASP A O 1
ATOM 646 N N . PRO A 1 83 ? -8.142 -26.59 -6.724 1 97.43 83 PRO A N 1
ATOM 647 C CA . PRO A 1 83 ? -8.288 -27.944 -6.185 1 97.43 83 PRO A CA 1
ATOM 648 C C . PRO A 1 83 ? -9.69 -28.513 -6.39 1 97.43 83 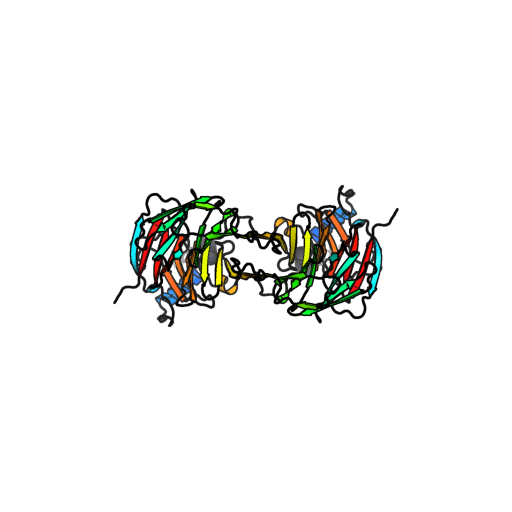PRO A C 1
ATOM 650 O O . PRO A 1 83 ? -9.861 -29.733 -6.456 1 97.43 83 PRO A O 1
ATOM 653 N N . GLY A 1 84 ? -10.683 -27.705 -6.422 1 97.01 84 GLY A N 1
ATOM 654 C CA . GLY A 1 84 ? -12.042 -28.175 -6.641 1 97.01 84 GLY A CA 1
ATOM 655 C C . GLY A 1 84 ? -12.262 -28.735 -8.034 1 97.01 84 GLY A C 1
ATOM 656 O O . GLY A 1 84 ? -12.945 -29.747 -8.201 1 97.01 84 GLY A O 1
ATOM 657 N N . ARG A 1 85 ? -11.641 -28.137 -9.012 1 96.84 85 ARG A N 1
ATOM 658 C CA . ARG A 1 85 ? -11.801 -28.541 -10.405 1 96.84 85 ARG A CA 1
ATOM 659 C C . ARG A 1 85 ? -10.703 -29.513 -10.823 1 96.84 85 ARG A C 1
ATOM 661 O O . ARG A 1 85 ? -10.844 -30.228 -11.817 1 96.84 85 ARG A O 1
ATOM 668 N N . GLY A 1 86 ? -9.623 -29.5 -10.116 1 97.86 86 GLY A N 1
ATOM 669 C CA . GLY A 1 86 ? -8.477 -30.307 -10.505 1 97.86 86 GLY A CA 1
ATOM 670 C C . GLY A 1 86 ? -7.8 -29.812 -11.77 1 97.86 86 GLY A C 1
ATOM 671 O O . GLY A 1 86 ? -7.267 -30.607 -12.546 1 97.86 86 GLY A O 1
ATOM 672 N N . THR A 1 87 ? -7.935 -28.555 -12.045 1 98.44 87 THR A N 1
ATOM 673 C CA . THR A 1 87 ? -7.371 -27.983 -13.263 1 98.44 87 THR A CA 1
ATOM 674 C C . THR A 1 87 ? -6.444 -26.816 -12.933 1 98.44 87 THR A C 1
ATOM 676 O O . THR A 1 87 ? -6.378 -26.374 -11.784 1 98.44 87 THR A O 1
ATOM 679 N N . LEU A 1 88 ? -5.704 -26.407 -13.924 1 98.71 88 LEU A N 1
ATOM 680 C CA . LEU A 1 88 ? -4.766 -25.294 -13.826 1 98.71 88 LEU A CA 1
ATOM 681 C C . LEU A 1 88 ? -5.298 -24.068 -14.561 1 98.71 88 LEU A C 1
ATOM 683 O O . LEU A 1 88 ? -6 -24.198 -15.566 1 98.71 88 LEU A O 1
ATOM 687 N N . PHE A 1 89 ? -4.967 -22.898 -13.993 1 98.73 89 PHE A N 1
ATOM 688 C CA . PHE A 1 89 ? -5.338 -21.641 -14.633 1 98.73 89 PHE A CA 1
ATOM 689 C C . PHE A 1 89 ? -4.107 -20.779 -14.888 1 98.73 89 PHE A C 1
ATOM 691 O O . PHE A 1 89 ? -3.213 -20.699 -14.043 1 98.73 89 PHE A O 1
ATOM 698 N N . SER A 1 90 ? -4.059 -20.156 -15.982 1 98.29 90 SER A N 1
ATOM 699 C CA . SER A 1 90 ? -3.022 -19.216 -16.395 1 98.29 90 SER A CA 1
ATOM 700 C C . SER A 1 90 ? -3.62 -18.02 -17.128 1 98.29 90 SER A C 1
ATOM 702 O O . SER A 1 90 ? -4.842 -17.902 -17.241 1 98.29 90 SER A O 1
ATOM 704 N N . VAL A 1 91 ? -2.705 -17.067 -17.499 1 97.53 91 VAL A N 1
ATOM 705 C CA . VAL A 1 91 ? -3.157 -15.91 -18.265 1 97.53 91 VAL A CA 1
ATOM 706 C C . VAL A 1 91 ? -2.195 -15.646 -19.421 1 97.53 91 VAL A C 1
ATOM 708 O O . VAL A 1 91 ? -1.027 -16.038 -19.365 1 97.53 91 VAL A O 1
ATOM 711 N N . THR A 1 92 ? -2.717 -15.06 -20.443 1 95.38 92 THR A N 1
ATOM 712 C CA . THR A 1 92 ? -1.886 -14.583 -21.543 1 95.38 92 THR A CA 1
ATOM 713 C C . THR A 1 92 ? -1.829 -13.058 -21.555 1 95.38 92 THR A C 1
ATOM 715 O O . THR A 1 92 ? -2.765 -12.393 -21.107 1 95.38 92 THR A O 1
ATOM 718 N N . ASN A 1 93 ? -0.768 -12.384 -22.061 1 86.7 93 ASN A N 1
ATOM 719 C CA . ASN A 1 93 ? -0.558 -10.942 -21.986 1 86.7 93 ASN A CA 1
ATOM 720 C C . ASN A 1 93 ? -0.911 -10.255 -23.302 1 86.7 93 ASN A C 1
ATOM 722 O O . ASN A 1 93 ? -1.597 -9.231 -23.308 1 86.7 93 ASN A O 1
ATOM 726 N N . ALA A 1 94 ? -0.432 -10.795 -24.503 1 81.15 94 ALA A N 1
ATOM 727 C CA . ALA A 1 94 ? -0.633 -10.143 -25.795 1 81.15 94 ALA A CA 1
ATOM 728 C C . ALA A 1 94 ? -2.118 -10.018 -26.122 1 81.15 94 ALA A C 1
ATOM 730 O O . ALA A 1 94 ? -2.587 -8.945 -26.508 1 81.15 94 ALA A O 1
ATOM 731 N N . HIS A 1 95 ? -2.833 -11.047 -26.029 1 88.72 95 HIS A N 1
ATOM 732 C CA . HIS A 1 95 ? -4.288 -11.139 -26.074 1 88.72 95 HIS A CA 1
ATOM 733 C C . HIS A 1 95 ? -4.846 -11.69 -24.766 1 88.72 95 HIS A C 1
ATOM 735 O O . HIS A 1 95 ? -5.013 -12.903 -24.62 1 88.72 95 HIS A O 1
ATOM 741 N N . PRO A 1 96 ? -5.166 -10.716 -23.935 1 94.05 96 PRO A N 1
ATOM 742 C CA . PRO A 1 96 ? -5.445 -11.134 -22.559 1 94.05 96 PRO A CA 1
ATOM 743 C C . PRO A 1 96 ? -6.576 -12.156 -22.471 1 94.05 96 PRO A C 1
ATOM 745 O O . PRO A 1 96 ? -7.705 -11.869 -22.879 1 94.05 96 PRO A O 1
ATOM 748 N N . GLU A 1 97 ? -6.273 -13.348 -22.009 1 96.98 97 GLU A N 1
ATOM 749 C CA . GLU A 1 97 ? -7.203 -14.44 -21.739 1 96.98 97 GLU A CA 1
ATOM 750 C C . GLU A 1 97 ? -6.793 -15.219 -20.492 1 96.98 97 GLU A C 1
ATOM 752 O O . GLU A 1 97 ? -5.613 -15.253 -20.135 1 96.98 97 GLU A O 1
ATOM 757 N N . VAL A 1 98 ? -7.792 -15.726 -19.872 1 98.06 98 VAL A N 1
ATOM 758 C CA . VAL A 1 98 ? -7.548 -16.789 -18.904 1 98.06 98 VAL A CA 1
ATOM 759 C C . VAL A 1 98 ? -7.596 -18.146 -19.603 1 98.06 98 VAL A C 1
ATOM 761 O O . VAL A 1 98 ? -8.511 -18.417 -20.384 1 98.06 98 VAL A O 1
ATOM 764 N N . ILE A 1 99 ? -6.636 -18.969 -19.327 1 98.05 99 ILE A N 1
ATOM 765 C CA . ILE A 1 99 ? -6.554 -20.301 -19.917 1 98.05 99 ILE A CA 1
ATOM 766 C C . ILE A 1 99 ? -6.715 -21.359 -18.828 1 98.05 99 ILE A C 1
ATOM 768 O O . ILE A 1 99 ? -6.027 -21.315 -17.805 1 98.05 99 ILE A O 1
ATOM 772 N N . GLU A 1 100 ? -7.575 -22.236 -19.031 1 98.37 100 GLU A N 1
ATOM 773 C CA . GLU A 1 100 ? -7.699 -23.397 -18.154 1 98.37 100 GLU A CA 1
ATOM 774 C C . GLU A 1 100 ? -7.078 -24.637 -18.79 1 98.37 100 GLU A C 1
ATOM 776 O O . GLU A 1 100 ? -7.356 -24.953 -19.949 1 98.37 100 GLU A O 1
ATOM 781 N N . LEU A 1 101 ? -6.249 -25.292 -18.042 1 98.31 101 LEU A N 1
ATOM 782 C CA . LEU A 1 101 ? -5.564 -26.502 -18.483 1 98.31 101 LEU A CA 1
ATOM 783 C C . LEU A 1 101 ? -5.87 -27.671 -17.553 1 98.31 101 LEU A C 1
ATOM 785 O O . LEU A 1 101 ? -6.092 -27.475 -16.356 1 98.31 101 LEU A O 1
ATOM 789 N N . ASN A 1 102 ? -5.89 -28.84 -18.116 1 98.27 102 ASN A N 1
ATOM 790 C CA . ASN A 1 102 ? -5.844 -29.985 -17.213 1 98.27 102 ASN A CA 1
ATOM 791 C C . ASN A 1 102 ? -4.413 -30.306 -16.788 1 98.27 102 ASN A C 1
ATOM 793 O O . ASN A 1 102 ? -3.472 -29.623 -17.196 1 98.27 102 ASN A O 1
ATOM 797 N N . THR A 1 103 ? -4.196 -31.251 -15.963 1 98.24 103 THR A N 1
ATOM 798 C CA . THR A 1 103 ? -2.899 -31.539 -15.361 1 98.24 103 THR A CA 1
ATOM 799 C C . THR A 1 103 ? -1.981 -32.237 -16.361 1 98.24 103 THR A C 1
ATOM 801 O O . THR A 1 103 ? -0.805 -32.47 -16.074 1 98.24 103 THR A O 1
ATOM 804 N N . ALA A 1 104 ? -2.472 -32.506 -17.561 1 97.62 104 ALA A N 1
ATOM 805 C CA . ALA A 1 104 ? -1.659 -33.072 -18.635 1 97.62 104 ALA A CA 1
ATOM 806 C C . ALA A 1 104 ? -1.235 -31.995 -19.628 1 97.62 104 ALA A C 1
ATOM 808 O O . ALA A 1 104 ? -0.544 -32.283 -20.608 1 97.62 104 ALA A O 1
ATOM 809 N N . GLY A 1 105 ? -1.671 -30.772 -19.387 1 97.18 105 GLY A N 1
ATOM 810 C CA . GLY A 1 105 ? -1.272 -29.669 -20.246 1 97.18 105 GLY A CA 1
ATOM 811 C C . GLY A 1 105 ? -2.159 -29.511 -21.467 1 97.18 105 GLY A C 1
ATOM 812 O O . GLY A 1 105 ? -1.687 -29.124 -22.538 1 97.18 105 GLY A O 1
ATOM 813 N N . GLU A 1 106 ? -3.34 -29.963 -21.378 1 97.2 106 GLU A N 1
ATOM 814 C CA . GLU A 1 106 ? -4.313 -29.734 -22.442 1 97.2 106 GLU A CA 1
ATOM 815 C C . GLU A 1 106 ? -5.2 -28.532 -22.129 1 97.2 106 GLU A C 1
ATOM 817 O O . GLU A 1 106 ? -5.672 -28.38 -21.001 1 97.2 106 GLU A O 1
ATOM 822 N N . VAL A 1 107 ? -5.413 -27.746 -23.149 1 97.14 107 VAL A N 1
ATOM 823 C CA . VAL A 1 107 ? -6.259 -26.571 -22.973 1 97.14 107 VAL A CA 1
ATOM 824 C C . VAL A 1 107 ? -7.725 -26.994 -22.91 1 97.14 107 VAL A C 1
ATOM 826 O O . VAL A 1 107 ? -8.225 -27.66 -23.819 1 97.14 107 VAL A O 1
ATOM 829 N N . LEU A 1 108 ? -8.42 -26.607 -21.85 1 97.12 108 LEU A N 1
ATOM 830 C CA . LEU A 1 108 ? -9.819 -26.971 -21.655 1 97.12 108 LEU A CA 1
ATOM 831 C C . LEU A 1 108 ? -10.739 -25.817 -22.038 1 97.12 108 LEU A C 1
ATOM 833 O O . LEU A 1 108 ? -11.842 -26.038 -22.545 1 97.12 108 LEU A O 1
ATOM 837 N N . ARG A 1 109 ? -10.259 -24.62 -21.742 1 96.3 109 ARG A N 1
ATOM 838 C CA . ARG A 1 109 ? -11.119 -23.448 -21.869 1 96.3 109 ARG A CA 1
ATOM 839 C C . ARG A 1 109 ? -10.293 -22.172 -21.99 1 96.3 109 ARG A C 1
ATOM 841 O O . ARG A 1 109 ? -9.182 -22.093 -21.461 1 96.3 109 ARG A O 1
ATOM 848 N N . ARG A 1 110 ? -10.818 -21.235 -22.747 1 96.97 110 ARG A N 1
ATOM 849 C CA . ARG A 1 110 ? -10.275 -19.885 -22.865 1 96.97 110 ARG A CA 1
ATOM 850 C C . ARG A 1 110 ? -11.321 -18.84 -22.494 1 96.97 110 ARG A C 1
ATOM 852 O O . ARG A 1 110 ? -12.463 -18.906 -22.954 1 96.97 110 ARG A O 1
ATOM 859 N N . ILE A 1 111 ? -10.994 -17.95 -21.632 1 98.03 111 ILE A N 1
ATOM 860 C CA . ILE A 1 111 ? -11.906 -16.916 -21.156 1 98.03 111 ILE A CA 1
ATOM 861 C C . ILE A 1 111 ? -11.346 -15.537 -21.499 1 98.03 111 ILE A C 1
ATOM 863 O O . ILE A 1 111 ? -10.257 -15.173 -21.049 1 98.03 111 ILE A O 1
ATOM 867 N N . ALA A 1 112 ? -12.063 -14.747 -22.205 1 97.48 112 ALA A N 1
ATOM 868 C CA . ALA A 1 112 ? -11.585 -13.438 -22.645 1 97.48 112 ALA A CA 1
ATOM 869 C C . ALA A 1 112 ? -11.484 -12.468 -21.471 1 97.48 112 ALA A C 1
ATOM 871 O O . ALA A 1 112 ? -12.345 -12.459 -20.589 1 97.48 112 ALA A O 1
ATOM 872 N N . LEU A 1 113 ? -10.443 -11.664 -21.478 1 96.81 113 LEU A N 1
ATOM 873 C CA . LEU A 1 113 ? -10.255 -10.623 -20.473 1 96.81 113 LEU A CA 1
ATOM 874 C C . LEU A 1 113 ? -10.393 -9.237 -21.094 1 96.81 113 LEU A C 1
ATOM 876 O O . LEU A 1 113 ? -9.785 -8.952 -22.128 1 96.81 113 LEU A O 1
ATOM 880 N N . SER A 1 114 ? -11.181 -8.439 -20.467 1 96.18 114 SER A N 1
ATOM 881 C CA . SER A 1 114 ? -11.282 -7.035 -20.853 1 96.18 114 SER A CA 1
ATOM 882 C C . SER A 1 114 ? -10.874 -6.116 -19.707 1 96.18 114 SER A C 1
ATOM 884 O O . SER A 1 114 ? -11.109 -6.43 -18.538 1 96.18 114 SER A O 1
ATOM 886 N N . GLY A 1 115 ? -10.295 -4.992 -20.046 1 94.29 115 GLY A N 1
ATOM 887 C CA . GLY A 1 115 ? -9.88 -4.03 -19.038 1 94.29 115 GLY A CA 1
ATOM 888 C C . GLY A 1 115 ? -8.555 -4.381 -18.389 1 94.29 115 GLY A C 1
ATOM 889 O O . GLY A 1 115 ? -8.198 -3.819 -17.351 1 94.29 115 GLY A O 1
ATOM 890 N N . PHE A 1 116 ? -7.895 -5.327 -18.861 1 93.54 116 PHE A N 1
ATOM 891 C CA . PHE A 1 116 ? -6.552 -5.703 -18.433 1 93.54 116 PHE A CA 1
ATOM 892 C C . PHE A 1 116 ? -5.517 -5.284 -19.469 1 93.54 116 PHE A C 1
ATOM 894 O O . PHE A 1 116 ? -5.743 -5.425 -20.673 1 93.54 116 PHE A O 1
ATOM 901 N N . ASP A 1 117 ? -4.497 -4.688 -19.091 1 88.38 117 ASP A N 1
ATOM 902 C CA . ASP A 1 117 ? -3.477 -4.2 -20.015 1 88.38 117 ASP A CA 1
ATOM 903 C C . ASP A 1 117 ? -2.347 -5.215 -20.172 1 88.38 117 ASP A C 1
ATOM 905 O O . ASP A 1 117 ? -1.861 -5.443 -21.282 1 88.38 117 ASP A O 1
ATOM 909 N N . ASP A 1 118 ? -1.884 -5.829 -19.079 1 91.98 118 ASP A N 1
ATOM 910 C CA . ASP A 1 118 ? -0.783 -6.787 -19.092 1 91.98 118 ASP A CA 1
ATOM 911 C C . ASP A 1 118 ? -0.889 -7.761 -17.921 1 91.98 118 ASP A C 1
ATOM 913 O O . ASP A 1 118 ? -0.046 -7.752 -17.021 1 91.98 118 ASP A O 1
ATOM 917 N N . PRO A 1 119 ? -1.872 -8.688 -18.01 1 94.64 119 PRO A N 1
ATOM 918 C CA . PRO A 1 119 ? -1.982 -9.666 -16.925 1 94.64 119 PRO A CA 1
ATOM 919 C C . PRO A 1 119 ? -0.765 -10.584 -16.834 1 94.64 119 PRO A C 1
ATOM 921 O O . PRO A 1 119 ? -0.302 -11.105 -17.852 1 94.64 119 PRO A O 1
ATOM 924 N N . GLU A 1 120 ? -0.268 -10.707 -15.644 1 94.61 120 GLU A N 1
ATOM 925 C CA . GLU A 1 120 ? 0.984 -11.444 -15.502 1 94.61 120 GLU A CA 1
ATOM 926 C C . GLU A 1 120 ? 0.817 -12.645 -14.576 1 94.61 120 GLU A C 1
ATOM 928 O O . GLU A 1 120 ? 1.628 -13.572 -14.599 1 94.61 120 GLU A O 1
ATOM 933 N N . ALA A 1 121 ? -0.219 -12.626 -13.751 1 96.93 121 ALA A N 1
ATOM 934 C CA . ALA A 1 121 ? -0.399 -13.712 -12.79 1 96.93 121 ALA A CA 1
ATOM 935 C C . ALA A 1 121 ? -1.875 -13.917 -12.464 1 96.93 121 ALA A C 1
ATOM 937 O O . ALA A 1 121 ? -2.686 -13.002 -12.625 1 96.93 121 ALA A O 1
ATOM 938 N N . ILE A 1 122 ? -2.161 -15.081 -12.048 1 98.47 122 ILE A N 1
ATOM 939 C CA . ILE A 1 122 ? -3.491 -15.454 -11.577 1 98.47 122 ILE A CA 1
ATOM 940 C C . ILE A 1 122 ? -3.37 -16.384 -10.372 1 98.47 122 ILE A C 1
ATOM 942 O O . ILE A 1 122 ? -2.471 -17.226 -10.317 1 98.47 122 ILE A O 1
ATOM 946 N N . GLU A 1 123 ? -4.285 -16.217 -9.429 1 98.74 123 GLU A N 1
ATOM 947 C CA . GLU A 1 123 ? -4.215 -17.017 -8.21 1 98.74 123 GLU A CA 1
ATOM 948 C C . GLU A 1 123 ? -5.606 -17.427 -7.737 1 98.74 123 GLU A C 1
ATOM 950 O O . GLU A 1 123 ? -6.525 -16.605 -7.709 1 98.74 123 GLU A O 1
ATOM 955 N N . TYR A 1 124 ? -5.721 -18.672 -7.446 1 98.59 124 TYR A N 1
ATOM 956 C CA . TYR A 1 124 ? -6.942 -19.221 -6.866 1 98.59 124 TYR A CA 1
ATOM 957 C C . TYR A 1 124 ? -7.065 -18.844 -5.395 1 98.59 124 TYR A C 1
ATOM 959 O O . TYR A 1 124 ? -6.118 -19.015 -4.623 1 98.59 124 TYR A O 1
ATOM 967 N N . LEU A 1 125 ? -8.235 -18.345 -5.042 1 97.83 125 LEU A N 1
ATOM 968 C CA . LEU A 1 125 ? -8.487 -17.986 -3.651 1 97.83 125 LEU A CA 1
ATOM 969 C C . LEU A 1 125 ? -9.419 -18.995 -2.989 1 97.83 125 LEU A C 1
ATOM 971 O O . LEU A 1 125 ? -9.146 -19.467 -1.883 1 97.83 125 LEU A O 1
ATOM 975 N N . SER A 1 126 ? -10.474 -19.288 -3.568 1 96.61 126 SER A N 1
ATOM 976 C CA . SER A 1 126 ? -11.573 -20.16 -3.167 1 96.61 126 SER A CA 1
ATOM 977 C C . SER A 1 126 ? -12.448 -20.531 -4.361 1 96.61 126 SER A C 1
ATOM 979 O O . SER A 1 126 ? -12.208 -20.071 -5.479 1 96.61 126 SER A O 1
ATOM 981 N N . PRO A 1 127 ? -13.364 -21.425 -4.192 1 96.86 127 PRO A N 1
ATOM 982 C CA . PRO A 1 127 ? -14.175 -21.834 -5.341 1 96.86 127 PRO A CA 1
ATOM 983 C C . PRO A 1 127 ? -14.762 -20.646 -6.101 1 96.86 127 PRO A C 1
ATOM 985 O O . PRO A 1 127 ? -15.529 -19.864 -5.535 1 96.86 127 PRO A O 1
ATOM 988 N N . GLY A 1 128 ? -14.314 -20.499 -7.312 1 96.76 128 GLY A N 1
ATOM 989 C CA . GLY A 1 128 ? -14.861 -19.495 -8.211 1 96.76 128 GLY A CA 1
ATOM 990 C C . GLY A 1 128 ? -14.188 -18.143 -8.075 1 96.76 128 GLY A C 1
ATOM 991 O O . GLY A 1 128 ? -14.436 -17.237 -8.873 1 96.76 128 GLY A O 1
ATOM 992 N N . ARG A 1 129 ? -13.381 -17.955 -7.111 1 97.22 129 ARG A N 1
ATOM 993 C CA . ARG A 1 129 ? -12.762 -16.657 -6.861 1 97.22 129 ARG A CA 1
ATOM 994 C C . ARG A 1 129 ? -11.272 -16.689 -7.187 1 97.22 129 ARG A C 1
ATOM 996 O O . ARG A 1 129 ? -10.534 -17.525 -6.662 1 97.22 129 ARG A O 1
ATOM 1003 N N . PHE A 1 130 ? -10.89 -15.764 -8.064 1 98.49 130 PHE A N 1
ATOM 1004 C CA . PHE A 1 130 ? -9.5 -15.634 -8.486 1 98.49 130 PHE A CA 1
ATOM 1005 C C . PHE A 1 130 ? -9.05 -14.179 -8.426 1 98.49 130 PHE A C 1
ATOM 1007 O O . PHE A 1 130 ? -9.874 -13.265 -8.501 1 98.49 130 PHE A O 1
ATOM 1014 N N . VAL A 1 131 ? -7.822 -13.992 -8.259 1 98.37 131 VAL A N 1
ATOM 1015 C CA . VAL A 1 131 ? -7.226 -12.667 -8.391 1 98.37 131 VAL A CA 1
ATOM 1016 C C . VAL A 1 131 ? -6.241 -12.658 -9.558 1 98.37 131 VAL A C 1
ATOM 1018 O O . VAL A 1 131 ? -5.473 -13.606 -9.738 1 98.37 131 VAL A O 1
ATOM 1021 N N . ILE A 1 132 ? -6.3 -11.623 -10.329 1 97.86 132 ILE A N 1
ATOM 1022 C CA . ILE A 1 132 ? -5.374 -11.434 -11.441 1 97.86 132 ILE A CA 1
ATOM 1023 C C . ILE A 1 132 ? -4.515 -10.196 -11.192 1 97.86 132 ILE A C 1
ATOM 1025 O O . ILE A 1 132 ? -5.027 -9.147 -10.795 1 97.86 132 ILE A O 1
ATOM 1029 N N . ALA A 1 133 ? -3.228 -10.393 -11.34 1 96.13 133 ALA A N 1
ATOM 1030 C CA . ALA A 1 133 ? -2.309 -9.26 -11.273 1 96.13 133 ALA A CA 1
ATOM 1031 C C . ALA A 1 133 ? -2.116 -8.627 -12.649 1 96.13 133 ALA A C 1
ATOM 1033 O O . ALA A 1 133 ? -1.846 -9.327 -13.628 1 96.13 133 ALA A O 1
ATOM 1034 N N . ASP A 1 134 ? -2.282 -7.366 -12.715 1 92.88 134 ASP A N 1
ATOM 1035 C CA . ASP A 1 134 ? -2.072 -6.578 -13.926 1 92.88 134 ASP A CA 1
ATOM 1036 C C . ASP A 1 134 ? -0.855 -5.667 -13.785 1 92.88 134 ASP A C 1
ATOM 1038 O O . ASP A 1 134 ? -0.892 -4.684 -13.042 1 92.88 134 ASP A O 1
ATOM 1042 N N . GLU A 1 135 ? 0.232 -5.974 -14.496 1 86.35 135 GLU A N 1
ATOM 1043 C CA . GLU A 1 135 ? 1.556 -5.391 -14.304 1 86.35 135 GLU A CA 1
ATOM 1044 C C . GLU A 1 135 ? 1.548 -3.893 -14.595 1 86.35 135 GLU A C 1
ATOM 1046 O O . GLU A 1 135 ? 2.108 -3.104 -13.832 1 86.35 135 GLU A O 1
ATOM 1051 N N . ARG A 1 136 ? 0.954 -3.42 -15.666 1 78.68 136 ARG A N 1
ATOM 1052 C CA . ARG A 1 136 ? 1.051 -2.029 -16.096 1 78.68 136 ARG A CA 1
ATOM 1053 C C . ARG A 1 136 ? 0.534 -1.084 -15.016 1 78.68 136 ARG A C 1
ATOM 1055 O O . ARG A 1 136 ? 1.181 -0.085 -14.696 1 78.68 136 ARG A O 1
ATOM 1062 N N . ASP A 1 137 ? -0.487 -1.459 -14.388 1 80.31 137 ASP A N 1
ATOM 1063 C CA . ASP A 1 137 ? -1.112 -0.597 -13.389 1 80.31 137 ASP A CA 1
ATOM 1064 C C . ASP A 1 137 ? -0.808 -1.085 -11.974 1 80.31 137 ASP A C 1
ATOM 1066 O O . ASP A 1 137 ? -1.306 -0.523 -10.997 1 80.31 137 ASP A O 1
ATOM 1070 N N . GLN A 1 138 ? -0.032 -2.181 -11.867 1 89.13 138 GLN A N 1
ATOM 1071 C CA . GLN A 1 138 ? 0.281 -2.798 -10.582 1 89.13 138 GLN A CA 1
ATOM 1072 C C . GLN A 1 138 ? -0.978 -2.985 -9.74 1 89.13 138 GLN A C 1
ATOM 1074 O O . GLN A 1 138 ? -1.035 -2.541 -8.592 1 89.13 138 GLN A O 1
ATOM 1079 N N . ARG A 1 139 ? -1.889 -3.591 -10.335 1 92.91 139 ARG A N 1
ATOM 1080 C CA . ARG A 1 139 ? -3.171 -3.741 -9.654 1 92.91 139 ARG A CA 1
ATOM 1081 C C . ARG A 1 139 ? -3.557 -5.211 -9.53 1 92.91 139 ARG A C 1
ATOM 1083 O O . ARG A 1 139 ? -3.145 -6.037 -10.347 1 92.91 139 ARG A O 1
ATOM 1090 N N . LEU A 1 140 ? -4.241 -5.532 -8.509 1 96.47 140 LEU A N 1
ATOM 1091 C CA . LEU A 1 140 ? -4.882 -6.812 -8.23 1 96.47 140 LEU A CA 1
ATOM 1092 C C . LEU A 1 140 ? -6.388 -6.727 -8.456 1 96.47 140 LEU A C 1
ATOM 1094 O O . LEU A 1 140 ? -7.055 -5.85 -7.901 1 96.47 140 LEU A O 1
ATOM 1098 N N . VAL A 1 141 ? -6.901 -7.633 -9.271 1 97.21 141 VAL A N 1
ATOM 1099 C CA . VAL A 1 141 ? -8.313 -7.595 -9.637 1 97.21 141 VAL A CA 1
ATOM 1100 C C . VAL A 1 141 ? -8.981 -8.913 -9.252 1 97.21 141 VAL A C 1
ATOM 1102 O O . VAL A 1 141 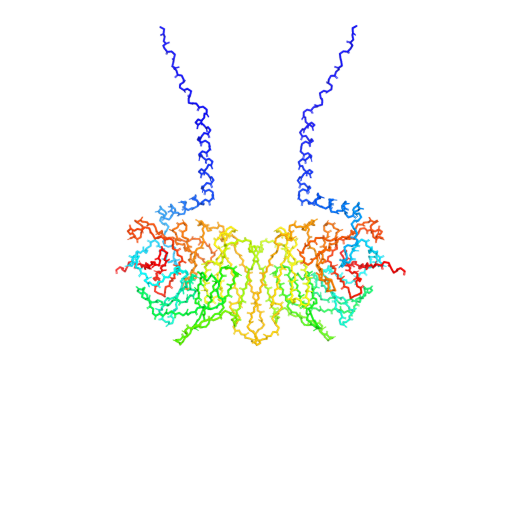? -8.545 -9.985 -9.679 1 97.21 141 VAL A O 1
ATOM 1105 N N . LEU A 1 142 ? -10.03 -8.839 -8.475 1 97.56 142 LEU A N 1
ATOM 1106 C CA . LEU A 1 142 ? -10.815 -10.021 -8.138 1 97.56 142 LEU A CA 1
ATOM 1107 C C . LEU A 1 142 ? -11.752 -10.396 -9.282 1 97.56 142 LEU A C 1
ATOM 1109 O O . LEU A 1 142 ? -12.476 -9.544 -9.801 1 97.56 142 LEU A O 1
ATOM 1113 N N . VAL A 1 143 ? -11.699 -11.614 -9.648 1 97.43 143 VAL A N 1
ATOM 1114 C CA . VAL A 1 143 ? -12.618 -12.07 -10.686 1 97.43 143 VAL A CA 1
ATOM 1115 C C . VAL A 1 143 ? -13.344 -13.329 -10.216 1 97.43 143 VAL A C 1
ATOM 1117 O O . VAL A 1 143 ? -12.837 -14.065 -9.366 1 97.43 143 VAL A O 1
ATOM 1120 N N . GLN A 1 144 ? -14.461 -13.519 -10.797 1 96.79 144 GLN A N 1
ATOM 1121 C CA . GLN A 1 144 ? -15.276 -14.7 -10.536 1 96.79 144 GLN A CA 1
ATOM 1122 C C . GLN A 1 144 ? -15.339 -15.607 -11.762 1 96.79 144 GLN A C 1
ATOM 1124 O O . GLN A 1 144 ? -15.75 -15.174 -12.84 1 96.79 144 GLN A O 1
ATOM 1129 N N . ILE A 1 145 ? -14.921 -16.823 -11.595 1 97.99 145 ILE A N 1
ATOM 1130 C CA . ILE A 1 145 ? -14.933 -17.78 -12.696 1 97.99 145 ILE A CA 1
ATOM 1131 C C . ILE A 1 145 ? -15.762 -19.002 -12.308 1 97.99 145 ILE A C 1
ATOM 1133 O O . ILE A 1 145 ? -15.392 -19.747 -11.398 1 97.99 145 ILE A O 1
ATOM 1137 N N . ASP A 1 146 ? -16.813 -19.232 -12.932 1 96.57 146 ASP A N 1
ATOM 1138 C CA . ASP A 1 146 ? -17.597 -20.454 -12.785 1 96.57 146 ASP A CA 1
ATOM 1139 C C . ASP A 1 146 ? -17.619 -21.253 -14.086 1 96.57 146 ASP A C 1
ATOM 1141 O O . ASP A 1 146 ? -16.826 -20.992 -14.994 1 96.57 146 ASP A O 1
ATOM 1145 N N . ASP A 1 147 ? -18.436 -22.265 -14.149 1 96.24 147 ASP A N 1
ATOM 1146 C CA . ASP A 1 147 ? -18.426 -23.185 -15.282 1 96.24 147 ASP A CA 1
ATOM 1147 C C . ASP A 1 147 ? -18.904 -22.491 -16.556 1 96.24 147 ASP A C 1
ATOM 1149 O O . ASP A 1 147 ? -18.589 -22.932 -17.664 1 96.24 147 ASP A O 1
ATOM 1153 N N . GLU A 1 148 ? -19.615 -21.413 -16.456 1 96.79 148 GLU A N 1
ATOM 1154 C CA . GLU A 1 148 ? -20.24 -20.768 -17.607 1 96.79 148 GLU A CA 1
ATOM 1155 C C . GLU A 1 148 ? -19.489 -19.5 -18.004 1 96.79 148 GLU A C 1
ATOM 1157 O O . GLU A 1 148 ? -19.799 -18.883 -19.025 1 96.79 148 GLU A O 1
ATOM 1162 N N . THR A 1 149 ? -18.502 -19.129 -17.227 1 97.8 149 THR A N 1
ATOM 1163 C CA . THR A 1 149 ? -17.807 -17.872 -17.479 1 97.8 149 THR A CA 1
ATOM 1164 C C . THR A 1 149 ? -17.074 -17.919 -18.817 1 97.8 149 THR A C 1
ATOM 1166 O O . THR A 1 149 ? -16.296 -18.839 -19.073 1 97.8 149 THR A O 1
ATOM 1169 N N . THR A 1 150 ? -17.301 -16.937 -19.726 1 97.67 150 THR A N 1
ATOM 1170 C CA . THR A 1 150 ? -16.644 -16.895 -21.028 1 97.67 150 THR A CA 1
ATOM 1171 C C . THR A 1 150 ? -15.858 -15.598 -21.196 1 97.67 150 THR A C 1
ATOM 1173 O O . THR A 1 150 ? -15.033 -15.48 -22.104 1 97.67 150 THR A O 1
ATOM 1176 N N . ALA A 1 151 ? -16.145 -14.662 -20.322 1 97.53 151 ALA A N 1
ATOM 1177 C CA . ALA A 1 151 ? -15.463 -13.372 -20.36 1 97.53 151 ALA A CA 1
ATOM 1178 C C . ALA A 1 151 ? -15.421 -12.732 -18.975 1 97.53 151 ALA A C 1
ATOM 1180 O O . ALA A 1 151 ? -16.301 -12.975 -18.146 1 97.53 151 ALA A O 1
ATOM 1181 N N . LEU A 1 152 ? -14.411 -11.985 -18.743 1 96.92 152 LEU A N 1
ATOM 1182 C CA . LEU A 1 152 ? -14.233 -11.247 -17.497 1 96.92 152 LEU A CA 1
ATOM 1183 C C . LEU A 1 152 ? -13.883 -9.789 -17.774 1 96.92 152 LEU A C 1
ATOM 1185 O O . LEU A 1 152 ? -13.123 -9.493 -18.7 1 96.92 152 LEU A O 1
ATOM 1189 N N . ASP A 1 153 ? -14.379 -8.905 -16.919 1 95.04 153 ASP A N 1
ATOM 1190 C CA . ASP A 1 153 ? -14.126 -7.472 -17.038 1 95.04 153 ASP A CA 1
ATOM 1191 C C . ASP A 1 153 ? -13.562 -6.904 -15.737 1 95.04 153 ASP A C 1
ATOM 1193 O O . ASP A 1 153 ? -14.116 -7.137 -14.661 1 95.04 153 ASP A O 1
ATOM 1197 N N . ALA A 1 154 ? -12.503 -6.157 -15.846 1 92.36 154 ALA A N 1
ATOM 1198 C CA . ALA A 1 154 ? -11.841 -5.593 -14.672 1 92.36 154 ALA A CA 1
ATOM 1199 C C . ALA A 1 154 ? -12.62 -4.402 -14.122 1 92.36 154 ALA A C 1
ATOM 1201 O O . ALA A 1 154 ? -12.512 -4.075 -12.938 1 92.36 154 ALA A O 1
ATOM 1202 N N . GLY A 1 155 ? -13.325 -3.632 -14.895 1 88.86 155 GLY A N 1
ATOM 1203 C CA . GLY A 1 155 ? -13.978 -2.386 -14.526 1 88.86 155 GLY A CA 1
ATOM 1204 C C . GLY A 1 155 ? -14.984 -2.55 -13.403 1 88.86 155 GLY A C 1
ATOM 1205 O O . GLY A 1 155 ? -15.21 -1.621 -12.624 1 88.86 155 GLY A O 1
ATOM 1206 N N . SER A 1 156 ? -15.611 -3.642 -13.233 1 86.73 156 SER A N 1
ATOM 1207 C CA . SER A 1 156 ? -16.657 -3.84 -12.235 1 86.73 156 SER A CA 1
ATOM 1208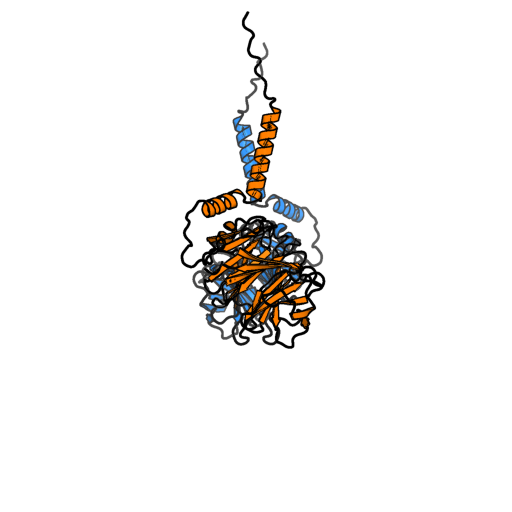 C C . SER A 1 156 ? -16.167 -4.718 -11.088 1 86.73 156 SER A C 1
ATOM 1210 O O . SER A 1 156 ? -16.957 -5.137 -10.239 1 86.73 156 SER A O 1
ATOM 1212 N N . ALA A 1 157 ? -14.918 -4.925 -11.012 1 92.21 157 ALA A N 1
ATOM 1213 C CA . ALA A 1 157 ? -14.372 -5.872 -10.044 1 92.21 157 ALA A CA 1
ATOM 1214 C C . ALA A 1 157 ? -13.736 -5.144 -8.863 1 92.21 157 ALA A C 1
ATOM 1216 O O . ALA A 1 157 ? -13.378 -3.968 -8.97 1 92.21 157 ALA A O 1
ATOM 1217 N N . GLN A 1 158 ? -13.741 -5.822 -7.745 1 93.34 158 GLN A N 1
ATOM 1218 C CA . GLN A 1 158 ? -12.913 -5.324 -6.653 1 93.34 158 GLN A CA 1
ATOM 1219 C C . GLN A 1 158 ? -11.447 -5.239 -7.068 1 93.34 158 GLN A C 1
ATOM 1221 O O . GLN A 1 158 ? -10.934 -6.134 -7.743 1 93.34 158 GLN A O 1
ATOM 1226 N N . GLN A 1 159 ? -10.791 -4.138 -6.674 1 95.1 159 GLN A N 1
ATOM 1227 C CA . GLN A 1 159 ? -9.413 -3.954 -7.117 1 95.1 159 GLN A CA 1
ATOM 1228 C C . GLN A 1 159 ? -8.568 -3.298 -6.029 1 95.1 159 GLN A C 1
ATOM 1230 O O . GLN A 1 159 ? -9.092 -2.567 -5.185 1 95.1 159 GLN A O 1
ATOM 1235 N N . LEU A 1 160 ? -7.361 -3.548 -5.991 1 94.46 160 LEU A N 1
ATOM 1236 C CA . LEU A 1 160 ? -6.321 -2.941 -5.167 1 94.46 160 LEU A CA 1
ATOM 1237 C C . LEU A 1 160 ? -5.089 -2.61 -6.004 1 94.46 160 LEU A C 1
ATOM 1239 O O . LEU A 1 160 ? -4.525 -3.489 -6.659 1 94.46 160 LEU A O 1
ATOM 1243 N N . SER A 1 161 ? -4.704 -1.412 -6.1 1 92.48 161 SER A N 1
ATOM 1244 C CA . SER A 1 161 ? -3.506 -1.025 -6.837 1 92.48 161 SER A CA 1
ATOM 1245 C C . SER A 1 161 ? -2.416 -0.522 -5.897 1 92.48 161 SER A C 1
ATOM 1247 O O . SER A 1 161 ? -2.702 0.188 -4.93 1 92.48 161 SER A O 1
ATOM 1249 N N . LEU A 1 162 ? -1.278 -0.908 -6.137 1 86.78 162 LEU A N 1
ATOM 1250 C CA . LEU A 1 162 ? -0.096 -0.474 -5.401 1 86.78 162 LEU A CA 1
ATOM 1251 C C . LEU A 1 162 ? 0.9 0.213 -6.329 1 86.78 162 LEU A C 1
ATOM 1253 O O . LEU A 1 162 ? 1.847 -0.417 -6.807 1 86.78 162 LEU A O 1
ATOM 1257 N N . GLY A 1 163 ? 0.667 1.411 -6.634 1 77.52 163 GLY A N 1
ATOM 1258 C CA . GLY A 1 163 ? 1.487 2.138 -7.59 1 77.52 163 GLY A CA 1
ATOM 1259 C C . GLY A 1 163 ? 2.722 2.761 -6.966 1 77.52 163 GLY A C 1
ATOM 1260 O O . GLY A 1 163 ? 2.988 3.949 -7.157 1 77.52 163 GLY A O 1
ATOM 1261 N N . PHE A 1 164 ? 3.483 2.042 -6.166 1 71.63 164 PHE A N 1
ATOM 1262 C CA . PHE A 1 164 ? 4.7 2.561 -5.554 1 71.63 164 PHE A CA 1
ATOM 1263 C C . PHE A 1 164 ? 5.866 2.502 -6.534 1 71.63 164 PHE A C 1
ATOM 1265 O O . PHE A 1 164 ? 6.215 1.428 -7.028 1 71.63 164 PHE A O 1
ATOM 1272 N N . GLY A 1 165 ? 6.438 3.607 -6.839 1 61.24 165 GLY A N 1
ATOM 1273 C CA . GLY A 1 165 ? 7.587 3.678 -7.728 1 61.24 165 GLY A CA 1
ATOM 1274 C C . GLY A 1 165 ? 7.248 3.352 -9.17 1 61.24 165 GLY A C 1
ATOM 1275 O O . GLY A 1 165 ? 8.038 2.715 -9.87 1 61.24 165 GLY A O 1
ATOM 1276 N N . LEU A 1 166 ? 6.053 3.555 -9.679 1 58.26 166 LEU A N 1
ATOM 1277 C CA . LEU A 1 166 ? 5.577 3.176 -11.004 1 58.26 166 LEU A CA 1
ATOM 1278 C C . LEU A 1 166 ? 6.518 3.692 -12.088 1 58.26 166 LEU A C 1
ATOM 1280 O O . LEU A 1 166 ? 6.163 3.709 -13.268 1 58.26 166 LEU A O 1
ATOM 1284 N N . ASN A 1 167 ? 7.703 4.201 -11.767 1 52.61 167 ASN A N 1
ATOM 1285 C CA . ASN A 1 167 ? 8.529 4.676 -12.872 1 52.61 167 ASN A CA 1
ATOM 1286 C C . ASN A 1 167 ? 8.958 3.53 -13.784 1 52.61 167 ASN A C 1
ATOM 1288 O O . ASN A 1 167 ? 9.619 3.754 -14.8 1 52.61 167 ASN A O 1
ATOM 1292 N N . GLY A 1 168 ? 8.622 2.293 -13.596 1 53.99 168 GLY A N 1
ATOM 1293 C CA . GLY A 1 168 ? 9.237 1.351 -14.517 1 53.99 168 GLY A CA 1
ATOM 1294 C C . GLY A 1 168 ? 8.307 0.225 -14.929 1 53.99 168 GLY A C 1
ATOM 1295 O O . GLY A 1 168 ? 7.171 0.148 -14.457 1 53.99 168 GLY A O 1
ATOM 1296 N N . ASN A 1 169 ? 8.537 -0.433 -16.092 1 54.69 169 ASN A N 1
ATOM 1297 C CA . ASN A 1 169 ? 7.935 -1.603 -16.721 1 54.69 169 ASN A CA 1
ATOM 1298 C C . ASN A 1 169 ? 7.99 -2.823 -15.805 1 54.69 169 ASN A C 1
ATOM 1300 O O . ASN A 1 169 ? 7.665 -3.935 -16.225 1 54.69 169 ASN A O 1
ATOM 1304 N N . LYS A 1 170 ? 8.46 -2.58 -14.477 1 64.47 170 LYS A N 1
ATOM 1305 C CA . LYS A 1 170 ? 8.599 -3.794 -13.678 1 64.47 170 LYS A CA 1
ATOM 1306 C C . LYS A 1 170 ? 7.555 -3.843 -12.566 1 64.47 170 LYS A C 1
ATOM 1308 O O . LYS A 1 170 ? 7.577 -3.019 -11.65 1 64.47 170 LYS A O 1
ATOM 1313 N N . GLY A 1 171 ? 6.52 -4.623 -12.768 1 79.94 171 GLY A N 1
ATOM 1314 C CA . GLY A 1 171 ? 5.365 -4.702 -11.887 1 79.94 171 GLY A CA 1
ATOM 1315 C C . GLY A 1 171 ? 5.212 -6.059 -11.225 1 79.94 171 GLY A C 1
ATOM 1316 O O . GLY A 1 171 ? 6.206 -6.704 -10.884 1 79.94 171 GLY A O 1
ATOM 1317 N N . PHE A 1 172 ? 4.053 -6.438 -10.782 1 89.55 172 PHE A N 1
ATOM 1318 C CA . PHE A 1 172 ? 3.696 -7.69 -10.126 1 89.55 172 PHE A CA 1
ATOM 1319 C C . PHE A 1 172 ? 3.816 -8.861 -11.094 1 89.55 172 PHE A C 1
ATOM 1321 O O . PHE A 1 172 ? 3.211 -8.851 -12.167 1 89.55 172 PHE A O 1
ATOM 1328 N N . GLU A 1 173 ? 4.591 -9.838 -10.64 1 92.28 173 GLU A N 1
ATOM 1329 C CA . GLU A 1 173 ? 4.859 -10.947 -11.55 1 92.28 173 GLU A CA 1
ATOM 1330 C C . GLU A 1 173 ? 4.31 -12.26 -10.998 1 92.28 173 GLU A C 1
ATOM 1332 O O . GLU A 1 173 ? 4.178 -13.241 -11.732 1 92.28 173 GLU A O 1
ATOM 1337 N N . GLY A 1 174 ? 4.009 -12.296 -9.763 1 95.7 174 GLY A N 1
ATOM 1338 C CA . GLY A 1 174 ? 3.564 -13.541 -9.158 1 95.7 174 GLY A CA 1
ATOM 1339 C C . GLY A 1 174 ? 2.586 -13.335 -8.017 1 95.7 174 GLY A C 1
ATOM 1340 O O . GLY A 1 174 ? 2.678 -12.347 -7.285 1 95.7 174 GLY A O 1
ATOM 1341 N N . LEU A 1 175 ? 1.759 -14.331 -7.902 1 98.22 175 LEU A N 1
ATOM 1342 C CA . LEU A 1 175 ? 0.785 -14.356 -6.816 1 98.22 175 LEU A CA 1
ATOM 1343 C C . LEU A 1 175 ? 0.752 -15.725 -6.146 1 98.22 175 LEU A C 1
ATOM 1345 O O . LEU A 1 175 ? 0.944 -16.749 -6.806 1 98.22 175 LEU A O 1
ATOM 1349 N N . ALA A 1 176 ? 0.517 -15.729 -4.922 1 98.65 176 ALA A N 1
ATOM 1350 C CA . ALA A 1 176 ? 0.223 -16.93 -4.144 1 98.65 176 ALA A CA 1
ATOM 1351 C C . ALA A 1 176 ? -0.748 -16.624 -3.008 1 98.65 176 ALA A C 1
ATOM 1353 O O . ALA A 1 176 ? -0.769 -15.507 -2.484 1 98.65 176 ALA A O 1
ATOM 1354 N N . TYR A 1 177 ? -1.538 -17.624 -2.71 1 98.57 177 TYR A N 1
ATOM 1355 C CA . TYR A 1 177 ? -2.535 -17.374 -1.674 1 98.57 177 TYR A CA 1
ATOM 1356 C C . TYR A 1 177 ? -2.49 -18.457 -0.603 1 98.57 177 TYR A C 1
ATOM 1358 O O . TYR A 1 177 ? -2.481 -19.65 -0.916 1 98.57 177 TYR A O 1
ATOM 1366 N N . ASP A 1 178 ? -2.385 -18.071 0.643 1 97.56 178 ASP A N 1
ATOM 1367 C CA . ASP A 1 178 ? -2.553 -18.903 1.83 1 97.56 178 ASP A CA 1
ATOM 1368 C C . ASP A 1 178 ? -4.007 -18.907 2.296 1 97.56 178 ASP A C 1
ATOM 1370 O O . ASP A 1 178 ? -4.448 -17.98 2.978 1 97.56 178 ASP A O 1
ATOM 1374 N N . THR A 1 179 ? -4.696 -19.941 1.959 1 95.1 179 THR A N 1
ATOM 1375 C CA . THR A 1 179 ? -6.129 -20.004 2.221 1 95.1 179 THR A CA 1
ATOM 1376 C C . THR A 1 179 ? -6.407 -19.968 3.721 1 95.1 179 THR A C 1
ATOM 1378 O O . THR A 1 179 ? -7.364 -19.33 4.164 1 95.1 179 THR A O 1
ATOM 1381 N N . HIS A 1 180 ? -5.657 -20.606 4.495 1 93.35 180 HIS A N 1
ATOM 1382 C CA . HIS A 1 180 ? -5.869 -20.661 5.937 1 93.35 180 HIS A CA 1
ATOM 1383 C C . HIS A 1 180 ? -5.578 -19.313 6.588 1 93.35 180 HIS A C 1
ATOM 1385 O O . HIS A 1 180 ? -6.351 -18.845 7.428 1 93.35 180 HIS A O 1
ATOM 1391 N N . GLY A 1 181 ? -4.498 -18.792 6.194 1 93.71 181 GLY A N 1
ATOM 1392 C CA . GLY A 1 181 ? -4.116 -17.505 6.752 1 93.71 181 GLY A CA 1
ATOM 1393 C C . GLY A 1 181 ? -4.798 -16.333 6.072 1 93.71 181 GLY A C 1
ATOM 1394 O O . GLY A 1 181 ? -4.683 -15.192 6.526 1 93.71 181 GLY A O 1
ATOM 1395 N N . GLN A 1 182 ? -5.486 -16.629 5.024 1 94.54 182 GLN A N 1
ATOM 1396 C CA . GLN A 1 182 ? -6.153 -15.6 4.233 1 94.54 182 GLN A CA 1
ATOM 1397 C C . GLN A 1 182 ? -5.193 -14.468 3.88 1 94.54 182 GLN A C 1
ATOM 1399 O O . GLN A 1 182 ? -5.499 -13.295 4.104 1 94.54 182 GLN A O 1
ATOM 1404 N N . ARG A 1 183 ? -4.148 -14.845 3.309 1 95.96 183 ARG A N 1
ATOM 1405 C CA . ARG A 1 183 ? -3.064 -13.927 2.976 1 95.96 183 ARG A CA 1
ATOM 1406 C C . ARG A 1 183 ? -2.628 -14.097 1.525 1 95.96 183 ARG A C 1
ATOM 1408 O O . ARG A 1 183 ? -2.377 -15.217 1.074 1 95.96 183 ARG A O 1
ATOM 1415 N N . LEU A 1 184 ? -2.582 -12.952 0.826 1 97.51 184 LEU A N 1
ATOM 1416 C CA . LEU A 1 184 ? -2.124 -12.934 -0.559 1 97.51 184 LEU A CA 1
ATOM 1417 C C . LEU A 1 184 ? -0.679 -12.455 -0.647 1 97.51 184 LEU A C 1
ATOM 1419 O O . LEU A 1 184 ? -0.338 -11.397 -0.114 1 97.51 184 LEU A O 1
ATOM 1423 N N . PHE A 1 185 ? 0.196 -13.265 -1.239 1 97.51 185 PHE A N 1
ATOM 1424 C CA . PHE A 1 185 ? 1.567 -12.871 -1.541 1 97.51 185 PHE A CA 1
ATOM 1425 C C . PHE A 1 185 ? 1.67 -12.312 -2.955 1 97.51 185 PHE A C 1
ATOM 1427 O O . PHE A 1 185 ? 1.18 -12.922 -3.907 1 97.51 185 PHE A O 1
ATOM 1434 N N . VAL A 1 186 ? 2.245 -11.165 -3.062 1 95.78 186 VAL A N 1
ATOM 1435 C CA . VAL A 1 186 ? 2.399 -10.486 -4.344 1 95.78 186 VAL A CA 1
ATOM 1436 C C . VAL A 1 186 ? 3.88 -10.244 -4.627 1 95.78 186 VAL A C 1
ATOM 1438 O O . VAL A 1 186 ? 4.552 -9.529 -3.88 1 95.78 186 VAL A O 1
ATOM 1441 N N . ALA A 1 187 ? 4.351 -10.764 -5.71 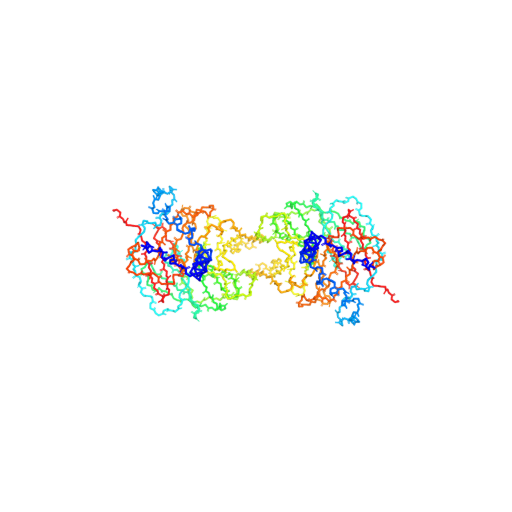1 94.09 187 ALA A N 1
ATOM 1442 C CA . ALA A 1 187 ? 5.766 -10.64 -6.052 1 94.09 187 ALA A CA 1
ATOM 1443 C C . ALA A 1 187 ? 5.999 -9.471 -7.004 1 94.09 187 ALA A C 1
ATOM 1445 O O . ALA A 1 187 ? 5.297 -9.331 -8.009 1 94.09 187 ALA A O 1
ATOM 1446 N N . LYS A 1 188 ? 6.891 -8.675 -6.651 1 89.4 188 LYS A N 1
ATOM 1447 C CA . LYS A 1 188 ? 7.476 -7.692 -7.559 1 89.4 188 LYS A CA 1
ATOM 1448 C C . LYS A 1 188 ? 8.801 -8.19 -8.128 1 89.4 188 LYS A C 1
ATOM 1450 O O . LYS A 1 188 ? 9.666 -8.656 -7.383 1 89.4 188 LYS A O 1
ATOM 1455 N N . GLU A 1 189 ? 8.856 -8.155 -9.419 1 84.22 189 GLU A N 1
ATOM 1456 C CA . GLU A 1 189 ? 9.943 -8.832 -10.12 1 84.22 189 GLU A CA 1
ATOM 1457 C C . GLU A 1 189 ? 11.303 -8.374 -9.602 1 84.22 189 GLU A C 1
ATOM 1459 O O . GLU A 1 189 ? 12.137 -9.197 -9.219 1 84.22 189 GLU A O 1
ATOM 1464 N N . ARG A 1 190 ? 11.756 -7.047 -9.912 1 76.76 190 ARG A N 1
ATOM 1465 C CA . ARG A 1 190 ? 13.054 -6.6 -9.416 1 76.76 190 ARG A CA 1
ATOM 1466 C C . ARG A 1 190 ? 13.106 -5.079 -9.316 1 76.76 190 ARG A C 1
ATOM 1468 O O . ARG A 1 190 ? 12.129 -4.396 -9.63 1 76.76 190 ARG A O 1
ATOM 1475 N N . ASP A 1 191 ? 14.248 -4.585 -8.727 1 76.21 191 ASP A N 1
ATOM 1476 C CA . ASP A 1 191 ? 14.745 -3.22 -8.582 1 76.21 191 ASP A CA 1
ATOM 1477 C C . ASP A 1 191 ? 13.788 -2.373 -7.746 1 76.21 191 ASP A C 1
ATOM 1479 O O . ASP A 1 191 ? 13.283 -1.351 -8.216 1 76.21 191 ASP A O 1
ATOM 1483 N N . PRO A 1 192 ? 13.362 -2.979 -6.666 1 77.05 192 PRO A N 1
ATOM 1484 C CA . PRO A 1 192 ? 13.922 -4.145 -5.978 1 77.05 192 PRO A CA 1
ATOM 1485 C C . PRO A 1 192 ? 12.975 -5.343 -5.981 1 77.05 192 PRO A C 1
ATOM 1487 O O . PRO A 1 192 ? 11.773 -5.184 -6.207 1 77.05 192 PRO A O 1
ATOM 1490 N N . LEU A 1 193 ? 13.587 -6.517 -5.752 1 85.92 193 LEU A N 1
ATOM 1491 C CA . LEU A 1 193 ? 12.835 -7.748 -5.534 1 85.92 193 LEU A CA 1
ATOM 1492 C C . LEU A 1 193 ? 12.077 -7.695 -4.212 1 85.92 193 LEU A C 1
ATOM 1494 O O . LEU A 1 193 ? 12.663 -7.404 -3.167 1 85.92 193 LEU A O 1
ATOM 1498 N N . ARG A 1 194 ? 10.749 -7.885 -4.324 1 88.84 194 ARG A N 1
ATOM 1499 C CA . ARG A 1 194 ? 9.927 -7.831 -3.119 1 88.84 194 ARG A CA 1
ATOM 1500 C C . ARG A 1 194 ? 8.761 -8.811 -3.207 1 88.84 194 ARG A C 1
ATOM 1502 O O . ARG A 1 194 ? 8.266 -9.097 -4.298 1 88.84 194 ARG A O 1
ATOM 1509 N N . ILE A 1 195 ? 8.418 -9.291 -2.063 1 94 195 ILE A N 1
ATOM 1510 C CA . ILE A 1 195 ? 7.163 -10.017 -1.902 1 94 195 ILE A CA 1
ATOM 1511 C C . ILE A 1 195 ? 6.274 -9.293 -0.892 1 94 195 ILE A C 1
ATOM 1513 O O . ILE A 1 195 ? 6.588 -9.248 0.3 1 94 195 ILE A O 1
ATOM 1517 N N . TYR A 1 196 ? 5.227 -8.764 -1.35 1 93.19 196 TYR A N 1
ATOM 1518 C CA . TYR A 1 196 ? 4.259 -8.118 -0.471 1 93.19 196 TYR A CA 1
ATOM 1519 C C . TYR A 1 196 ? 3.257 -9.129 0.074 1 93.19 196 TYR A C 1
ATOM 1521 O O . TYR A 1 196 ? 2.921 -10.105 -0.601 1 93.19 196 TYR A O 1
ATOM 1529 N N . GLU A 1 197 ? 2.86 -8.849 1.269 1 95.47 197 GLU A N 1
ATOM 1530 C CA . GLU A 1 197 ? 1.775 -9.606 1.886 1 95.47 197 GLU A CA 1
ATOM 1531 C C . GLU A 1 197 ? 0.531 -8.74 2.064 1 95.47 197 GLU A C 1
ATOM 1533 O O . GLU A 1 197 ? 0.605 -7.648 2.631 1 95.47 197 GLU A O 1
ATOM 1538 N N . VAL A 1 198 ? -0.515 -9.239 1.593 1 95.69 198 VAL A N 1
ATOM 1539 C CA . VAL A 1 198 ? -1.768 -8.493 1.648 1 95.69 198 VAL A CA 1
ATOM 1540 C C . VAL A 1 198 ? -2.822 -9.309 2.394 1 95.69 198 VAL A C 1
ATOM 1542 O O . VAL A 1 198 ? -3.104 -10.452 2.029 1 95.69 198 VAL A O 1
ATOM 1545 N N . THR A 1 199 ? -3.434 -8.776 3.411 1 94.99 199 THR A N 1
ATOM 1546 C CA . THR A 1 199 ? -4.592 -9.358 4.079 1 94.99 199 THR A CA 1
ATOM 1547 C C . THR A 1 199 ? -5.791 -8.417 4.001 1 94.99 199 THR A C 1
ATOM 1549 O O . THR A 1 199 ? -5.626 -7.203 3.862 1 94.99 199 THR A O 1
ATOM 1552 N N . GLY A 1 200 ? -6.957 -9.008 3.996 1 93 200 GLY A N 1
ATOM 1553 C CA . GLY A 1 200 ? -8.169 -8.208 3.923 1 93 200 GLY A CA 1
ATOM 1554 C C . GLY A 1 200 ? -8.631 -7.953 2.501 1 93 200 GLY A C 1
ATOM 1555 O O . GLY A 1 200 ? -9.668 -7.324 2.282 1 93 200 GLY A O 1
ATOM 1556 N N . PHE A 1 201 ? -7.796 -8.297 1.596 1 92.67 201 PHE A N 1
ATOM 1557 C CA . PHE A 1 201 ? -8.195 -8.266 0.194 1 92.67 201 PHE A CA 1
ATOM 1558 C C . PHE A 1 201 ? -8.248 -9.674 -0.385 1 92.67 201 PHE A C 1
ATOM 1560 O O . PHE A 1 201 ? -7.328 -10.469 -0.184 1 92.67 201 PHE A O 1
ATOM 1567 N N . PRO A 1 202 ? -9.18 -10 -1.207 1 90.08 202 PRO A N 1
ATOM 1568 C CA . PRO A 1 202 ? -10.401 -9.216 -1.406 1 90.08 202 PRO A CA 1
ATOM 1569 C C . PRO A 1 202 ? -11.278 -9.164 -0.158 1 90.08 202 PRO A C 1
ATOM 1571 O O . PRO A 1 202 ? -11.174 -10.033 0.711 1 90.08 202 PRO A O 1
ATOM 1574 N N . HIS A 1 203 ? -12.032 -8.084 -0.174 1 86.12 203 HIS A N 1
ATOM 1575 C CA . HIS A 1 203 ? -12.99 -7.958 0.919 1 86.12 203 HIS A CA 1
ATOM 1576 C C . HIS A 1 203 ? -14.109 -8.986 0.793 1 86.12 203 HIS A C 1
ATOM 1578 O O . HIS A 1 203 ? -14.726 -9.111 -0.268 1 86.12 203 HIS A O 1
ATOM 1584 N N . ARG A 1 204 ? -14.395 -9.761 1.832 1 82.26 204 ARG A N 1
ATOM 1585 C CA . ARG A 1 204 ? -15.278 -10.917 1.712 1 82.26 204 ARG A CA 1
ATOM 1586 C C . ARG A 1 204 ? -16.664 -10.606 2.266 1 82.26 204 ARG A C 1
ATOM 1588 O O . ARG A 1 204 ? -17.671 -11.083 1.737 1 82.26 204 ARG A O 1
ATOM 1595 N N . ASP A 1 205 ? -16.6 -9.814 3.368 1 82.09 205 ASP A N 1
ATOM 1596 C CA . ASP A 1 205 ? -17.862 -9.522 4.042 1 82.09 205 ASP A CA 1
ATOM 1597 C C . ASP A 1 205 ? -18.253 -8.057 3.866 1 82.09 205 ASP A C 1
ATOM 1599 O O . ASP A 1 205 ? -17.696 -7.177 4.526 1 82.09 205 ASP A O 1
ATOM 1603 N N . PRO A 1 206 ? -19.226 -7.879 3.093 1 77.49 206 PRO A N 1
ATOM 1604 C CA . PRO A 1 206 ? -19.638 -6.49 2.876 1 77.49 206 PRO A CA 1
ATOM 1605 C C . PRO A 1 206 ? -20.163 -5.825 4.146 1 77.49 206 PRO A C 1
ATOM 1607 O O . PRO A 1 206 ? -20.214 -4.596 4.228 1 77.49 206 PRO A O 1
ATOM 1610 N N . ASN A 1 207 ? -20.532 -6.676 5.186 1 80.06 207 ASN A N 1
ATOM 1611 C CA . ASN A 1 207 ? -21.091 -6.127 6.417 1 80.06 207 ASN A CA 1
ATOM 1612 C C . ASN A 1 207 ? -20.006 -5.861 7.456 1 80.06 207 ASN A C 1
ATOM 1614 O O . ASN A 1 207 ? -20.285 -5.322 8.528 1 80.06 207 ASN A O 1
ATOM 1618 N N . ALA A 1 208 ? -18.833 -6.281 7.191 1 83.1 208 ALA A N 1
ATOM 1619 C CA . ALA A 1 208 ? -17.704 -6.011 8.078 1 83.1 208 ALA A CA 1
ATOM 1620 C C . ALA A 1 208 ? -16.897 -4.812 7.589 1 83.1 208 ALA A C 1
ATOM 1622 O O . ALA A 1 208 ? -16.85 -4.536 6.388 1 83.1 208 ALA A O 1
ATOM 1623 N N . PRO A 1 209 ? -16.39 -4.103 8.576 1 84.76 209 PRO A N 1
ATOM 1624 C CA . PRO A 1 209 ? -15.557 -2.978 8.143 1 84.76 209 PRO A CA 1
ATOM 1625 C C . PRO A 1 209 ? -14.353 -3.421 7.315 1 84.76 209 PRO A C 1
ATOM 1627 O O . PRO A 1 209 ? -13.76 -4.467 7.59 1 84.76 209 PRO A O 1
ATOM 1630 N N . MET A 1 210 ? -14.115 -2.712 6.307 1 86.06 210 MET A N 1
ATOM 1631 C CA . MET A 1 210 ? -12.963 -2.992 5.456 1 86.06 210 MET A CA 1
ATOM 1632 C C . MET A 1 210 ? -11.661 -2.857 6.239 1 86.06 210 MET A C 1
ATOM 1634 O O . MET A 1 210 ? -11.453 -1.864 6.939 1 86.06 210 MET A O 1
ATOM 1638 N N . ALA A 1 211 ? -10.866 -3.875 6.206 1 90.15 211 ALA A N 1
ATOM 1639 C CA . ALA A 1 211 ? -9.545 -3.857 6.828 1 90.15 211 ALA A CA 1
ATOM 1640 C C . ALA A 1 211 ? -8.494 -4.465 5.903 1 90.15 211 ALA A C 1
ATOM 1642 O O . ALA A 1 211 ? -8.407 -5.688 5.772 1 90.15 211 ALA A O 1
ATOM 1643 N N . VAL A 1 212 ? -7.791 -3.615 5.227 1 92.95 212 VAL A N 1
ATOM 1644 C CA . VAL A 1 212 ? -6.731 -4.064 4.331 1 92.95 212 VAL A CA 1
ATOM 1645 C C . VAL A 1 212 ? -5.368 -3.777 4.959 1 92.95 212 VAL A C 1
ATOM 1647 O O . VAL A 1 212 ? -5.116 -2.665 5.429 1 92.95 212 VAL A O 1
ATOM 1650 N N . HIS A 1 213 ? -4.562 -4.733 5.01 1 93.16 213 HIS A N 1
ATOM 1651 C CA . HIS A 1 213 ? -3.224 -4.604 5.576 1 93.16 213 HIS A CA 1
ATOM 1652 C C . HIS A 1 213 ? -2.159 -5.039 4.576 1 93.16 213 HIS A C 1
ATOM 1654 O O . HIS A 1 213 ? -2.208 -6.156 4.056 1 93.16 213 HIS A O 1
ATOM 1660 N N . LEU A 1 214 ? -1.302 -4.153 4.269 1 92.45 214 LEU A N 1
ATOM 1661 C CA . LEU A 1 214 ? -0.157 -4.43 3.409 1 92.45 214 LEU A CA 1
ATOM 1662 C C . LEU A 1 214 ? 1.133 -4.481 4.221 1 92.45 214 LEU A C 1
ATOM 1664 O O . LEU A 1 214 ? 1.384 -3.604 5.051 1 92.45 214 LEU A O 1
ATOM 1668 N N . ARG A 1 215 ? 1.972 -5.507 3.948 1 89.85 215 ARG A N 1
ATOM 1669 C CA . ARG A 1 215 ? 3.252 -5.65 4.633 1 89.85 215 ARG A CA 1
ATOM 1670 C C . ARG A 1 215 ? 4.32 -6.195 3.691 1 89.85 215 ARG A C 1
ATOM 1672 O O . ARG A 1 215 ? 4.002 -6.848 2.695 1 89.85 215 ARG A O 1
ATOM 1679 N N . ASP A 1 216 ? 5.513 -5.845 3.998 1 87.02 216 ASP A N 1
ATOM 1680 C CA . ASP A 1 216 ? 6.641 -6.518 3.362 1 87.02 216 ASP A CA 1
ATOM 1681 C C . ASP A 1 216 ? 7.59 -7.105 4.404 1 87.02 216 ASP A C 1
ATOM 1683 O O . ASP A 1 216 ? 7.433 -6.858 5.602 1 87.02 216 ASP A O 1
ATOM 1687 N N . ASP A 1 217 ? 8.434 -7.996 3.99 1 87.63 217 ASP A N 1
ATOM 1688 C CA . ASP A 1 217 ? 9.451 -8.621 4.829 1 87.63 217 ASP A CA 1
ATOM 1689 C C . ASP A 1 217 ? 10.834 -8.507 4.192 1 87.63 217 ASP A C 1
ATOM 1691 O O . ASP A 1 217 ? 11.281 -9.423 3.497 1 87.63 217 ASP A O 1
ATOM 1695 N N . PRO A 1 218 ? 11.423 -7.434 4.55 1 82.76 218 PRO A N 1
ATOM 1696 C CA . PRO A 1 218 ? 12.738 -7.227 3.939 1 82.76 218 PRO A CA 1
ATOM 1697 C C . PRO A 1 218 ? 13.749 -8.301 4.335 1 82.76 218 PRO A C 1
ATOM 1699 O O . PRO A 1 218 ? 14.645 -8.629 3.553 1 82.76 218 PRO A O 1
ATOM 1702 N N . LYS A 1 219 ? 13.638 -8.738 5.54 1 84.37 219 LYS A N 1
ATOM 1703 C CA . LYS A 1 219 ? 14.55 -9.791 5.975 1 84.37 219 LYS A CA 1
ATOM 1704 C C . LYS A 1 219 ? 14.389 -11.046 5.121 1 84.37 219 LYS A C 1
ATOM 1706 O O . LYS A 1 219 ? 15.379 -11.643 4.693 1 84.37 219 LYS A O 1
ATOM 1711 N N . ARG A 1 220 ? 13.22 -11.423 4.907 1 86.88 220 ARG A N 1
ATOM 1712 C CA . ARG A 1 220 ? 12.941 -12.544 4.015 1 86.88 220 ARG A CA 1
ATOM 1713 C C . ARG A 1 220 ? 13.474 -12.273 2.612 1 86.88 220 ARG A C 1
ATOM 1715 O O . ARG A 1 220 ? 14.167 -13.112 2.033 1 86.88 220 ARG A O 1
ATOM 1722 N N . ASP A 1 221 ? 13.151 -11.121 2.084 1 87.44 221 ASP A N 1
ATOM 1723 C CA . ASP A 1 221 ? 13.48 -10.801 0.698 1 87.44 221 ASP A CA 1
ATOM 1724 C C . ASP A 1 221 ? 14.992 -10.783 0.482 1 87.44 221 ASP A C 1
ATOM 1726 O O . ASP A 1 221 ? 15.474 -11.136 -0.596 1 87.44 221 ASP A O 1
ATOM 1730 N N . ALA A 1 222 ? 15.661 -10.409 1.494 1 81.98 222 ALA A N 1
ATOM 1731 C CA . ALA A 1 222 ? 17.119 -10.368 1.414 1 81.98 222 ALA A CA 1
ATOM 1732 C C . ALA A 1 222 ? 17.704 -11.776 1.347 1 81.98 222 ALA A C 1
ATOM 1734 O O . ALA A 1 222 ? 18.834 -11.963 0.891 1 81.98 222 ALA A O 1
ATOM 1735 N N . ARG A 1 223 ? 16.994 -12.668 1.809 1 82.31 223 ARG A N 1
ATOM 1736 C CA . ARG A 1 223 ? 17.485 -14.041 1.857 1 82.31 223 ARG A CA 1
ATOM 1737 C C . ARG A 1 223 ? 17.194 -14.773 0.552 1 82.31 223 ARG A C 1
ATOM 1739 O O . ARG A 1 223 ? 17.695 -15.877 0.327 1 82.31 223 ARG A O 1
ATOM 1746 N N . LEU A 1 224 ? 16.399 -14.028 -0.231 1 84.49 224 LEU A N 1
ATOM 1747 C CA . LEU A 1 224 ? 16.134 -14.625 -1.536 1 84.49 224 LEU A CA 1
ATOM 1748 C C . LEU A 1 224 ? 17.363 -14.534 -2.434 1 84.49 224 LEU A C 1
ATOM 1750 O O . LEU A 1 224 ? 17.885 -13.443 -2.671 1 84.49 224 LEU A O 1
ATOM 1754 N N . PHE A 1 225 ? 18.057 -15.479 -2.802 1 83.66 225 PHE A N 1
ATOM 1755 C CA . PHE A 1 225 ? 19.285 -15.468 -3.589 1 83.66 225 PHE A CA 1
ATOM 1756 C C . PHE A 1 225 ? 18.98 -15.658 -5.07 1 83.66 225 PHE A C 1
ATOM 1758 O O . PHE A 1 225 ? 19.671 -16.412 -5.759 1 83.66 225 PHE A O 1
ATOM 1765 N N . VAL A 1 226 ? 17.872 -15.211 -5.479 1 87.95 226 VAL A N 1
ATOM 1766 C CA . VAL A 1 226 ? 17.5 -15.251 -6.89 1 87.95 226 VAL A CA 1
ATOM 1767 C C . VAL A 1 226 ? 17.552 -13.843 -7.479 1 87.95 226 VAL A C 1
ATOM 1769 O O . VAL A 1 226 ? 17.502 -12.854 -6.744 1 87.95 226 VAL A O 1
ATOM 1772 N N . ARG A 1 227 ? 17.604 -13.719 -8.783 1 87.32 227 ARG A N 1
ATOM 1773 C CA . ARG A 1 227 ? 17.796 -12.443 -9.465 1 87.32 227 ARG A CA 1
ATOM 1774 C C . ARG A 1 227 ? 16.46 -11.753 -9.721 1 87.32 227 ARG A C 1
ATOM 1776 O O . ARG A 1 227 ? 16.412 -10.539 -9.931 1 87.32 227 ARG A O 1
ATOM 1783 N N . ASP A 1 228 ? 15.464 -12.56 -9.751 1 92.06 228 ASP A N 1
ATOM 1784 C CA . ASP A 1 228 ? 14.122 -12.058 -10.025 1 92.06 228 ASP A CA 1
ATOM 1785 C C . ASP A 1 228 ? 13.058 -13.026 -9.511 1 92.06 228 ASP A C 1
ATOM 1787 O O . ASP A 1 228 ? 13.382 -14.112 -9.026 1 92.06 228 ASP A O 1
ATOM 1791 N N . LEU A 1 229 ? 11.847 -12.641 -9.506 1 93.75 229 LEU A N 1
ATOM 1792 C CA . LEU A 1 229 ? 10.687 -13.475 -9.211 1 93.75 229 LEU A CA 1
ATOM 1793 C C . LEU A 1 229 ? 9.713 -13.486 -10.385 1 93.75 229 LEU A C 1
ATOM 1795 O O . LEU A 1 229 ? 9.219 -12.434 -10.797 1 93.75 229 LEU A O 1
ATOM 1799 N N . SER A 1 230 ? 9.474 -14.62 -10.887 1 95.6 230 SER A N 1
ATOM 1800 C CA . SER A 1 230 ? 8.566 -14.709 -12.026 1 95.6 230 SER A CA 1
ATOM 1801 C C . SER A 1 230 ? 7.229 -15.319 -11.621 1 95.6 230 SER A C 1
ATOM 1803 O O . SER A 1 230 ? 6.235 -15.18 -12.336 1 95.6 230 SER A O 1
ATOM 1805 N N . SER A 1 231 ? 7.225 -16.036 -10.511 1 97.47 231 SER A N 1
ATOM 1806 C CA . SER A 1 231 ? 5.983 -16.644 -10.043 1 97.47 231 SER A CA 1
ATOM 1807 C C . SER A 1 231 ? 6.108 -17.114 -8.598 1 97.47 231 SER A C 1
ATOM 1809 O O . SER A 1 231 ? 7.218 -17.306 -8.096 1 97.47 231 SER A O 1
ATOM 1811 N N . LEU A 1 232 ? 4.96 -17.244 -7.974 1 98.34 232 LEU A N 1
ATOM 1812 C CA . LEU A 1 232 ? 4.85 -17.778 -6.62 1 98.34 232 LEU A CA 1
ATOM 1813 C C . LEU A 1 232 ? 3.763 -18.845 -6.544 1 98.34 232 LEU A C 1
ATOM 1815 O O . LEU A 1 232 ? 2.812 -18.826 -7.329 1 98.34 232 LEU A O 1
ATOM 1819 N N . THR A 1 233 ? 3.888 -19.704 -5.648 1 98.5 233 THR A N 1
ATOM 1820 C CA . THR A 1 233 ? 2.806 -20.602 -5.26 1 98.5 233 THR A CA 1
ATOM 1821 C C . THR A 1 233 ? 2.95 -21.021 -3.8 1 98.5 233 THR A C 1
ATOM 1823 O O . THR A 1 233 ? 4.059 -21.051 -3.263 1 98.5 233 THR A O 1
ATOM 1826 N N . PHE A 1 234 ? 1.847 -21.213 -3.179 1 98.23 234 PHE A N 1
ATOM 1827 C CA . PHE A 1 234 ? 1.823 -21.542 -1.759 1 98.23 234 PHE A CA 1
ATOM 1828 C C . PHE A 1 234 ? 1.413 -22.994 -1.546 1 98.23 234 PHE A C 1
ATOM 1830 O O . PHE A 1 234 ? 0.377 -23.432 -2.051 1 98.23 234 PHE A O 1
ATOM 1837 N N . ASP A 1 235 ? 2.227 -23.72 -0.854 1 97.15 235 ASP A N 1
ATOM 1838 C CA . ASP A 1 235 ? 1.909 -25.092 -0.47 1 97.15 235 ASP A CA 1
ATOM 1839 C C . ASP A 1 235 ? 1.13 -25.129 0.843 1 97.15 235 ASP A C 1
ATOM 1841 O O . ASP A 1 235 ? 1.718 -25.031 1.923 1 97.15 235 ASP A O 1
ATOM 1845 N N . GLU A 1 236 ? -0.1 -25.429 0.76 1 94.55 236 GLU A N 1
ATOM 1846 C CA . GLU A 1 236 ? -1.007 -25.367 1.903 1 94.55 236 GLU A CA 1
ATOM 1847 C C . GLU A 1 236 ? -0.657 -26.428 2.943 1 94.55 236 GLU A C 1
ATOM 1849 O O . GLU A 1 236 ? -0.805 -26.199 4.145 1 94.55 236 GLU A O 1
ATOM 1854 N N . SER A 1 237 ? -0.281 -27.527 2.49 1 93.42 237 SER A N 1
ATOM 1855 C CA . SER A 1 237 ? -0.038 -28.654 3.384 1 93.42 237 SER A CA 1
ATOM 1856 C C . SER A 1 237 ? 1.115 -28.363 4.34 1 93.42 237 SER A C 1
ATOM 1858 O O . SER A 1 237 ? 1.077 -28.762 5.506 1 93.42 237 SER A O 1
ATOM 1860 N N . ARG A 1 238 ? 2.052 -27.607 3.901 1 93.55 238 ARG A N 1
ATOM 1861 C CA . ARG A 1 238 ? 3.252 -27.369 4.696 1 93.55 238 ARG A CA 1
ATOM 1862 C C . ARG A 1 238 ? 3.349 -25.907 5.119 1 93.55 238 ARG A C 1
ATOM 1864 O O . ARG A 1 238 ? 4.194 -25.547 5.94 1 93.55 238 ARG A O 1
ATOM 1871 N N . SER A 1 239 ? 2.533 -25.107 4.547 1 94.82 239 SER A N 1
ATOM 1872 C CA . SER A 1 239 ? 2.592 -23.663 4.752 1 94.82 239 SER A CA 1
ATOM 1873 C C . SER A 1 239 ? 3.925 -23.092 4.281 1 94.82 239 SER A C 1
ATOM 1875 O O . SER A 1 239 ? 4.558 -22.312 4.994 1 94.82 239 SER A O 1
ATOM 1877 N N . HIS A 1 240 ? 4.372 -23.559 3.148 1 96.83 240 HIS A N 1
ATOM 1878 C CA . HIS A 1 240 ? 5.598 -23.07 2.528 1 96.83 240 HIS A CA 1
ATOM 1879 C C . HIS A 1 240 ? 5.295 -22.267 1.268 1 96.83 240 HIS A C 1
ATOM 1881 O O . HIS A 1 240 ? 4.295 -22.518 0.591 1 96.83 240 HIS A O 1
ATOM 1887 N N . LEU A 1 241 ? 6.112 -21.32 1.051 1 97.4 241 LEU A N 1
ATOM 1888 C CA . LEU A 1 241 ? 6.057 -20.527 -0.172 1 97.4 241 LEU A CA 1
ATOM 1889 C C . LEU A 1 241 ? 7.102 -21.002 -1.176 1 97.4 241 LEU A C 1
ATOM 1891 O O . LEU A 1 241 ? 8.255 -21.241 -0.811 1 97.4 241 LEU A O 1
ATOM 1895 N N . LEU A 1 242 ? 6.707 -21.241 -2.385 1 98.2 242 LEU A N 1
ATOM 1896 C CA . LEU A 1 242 ? 7.637 -21.543 -3.468 1 98.2 242 LEU A CA 1
ATOM 1897 C C . LEU A 1 242 ? 7.812 -20.337 -4.386 1 98.2 242 LEU A C 1
ATOM 1899 O O . LEU A 1 242 ? 6.83 -19.705 -4.781 1 98.2 242 LEU A O 1
ATOM 1903 N N . ALA A 1 243 ? 9.007 -20.074 -4.709 1 97.57 243 ALA A N 1
ATOM 1904 C CA . ALA A 1 243 ? 9.337 -18.92 -5.541 1 97.57 243 ALA A CA 1
ATOM 1905 C C . ALA A 1 243 ? 10.098 -19.346 -6.793 1 97.57 243 ALA A C 1
ATOM 1907 O O . ALA A 1 243 ? 11.127 -20.02 -6.702 1 97.57 243 ALA A O 1
ATOM 1908 N N . LEU A 1 244 ? 9.601 -18.947 -7.912 1 97.81 244 LEU A N 1
ATOM 1909 C CA . LEU A 1 244 ? 10.197 -19.277 -9.202 1 97.81 244 LEU A CA 1
ATOM 1910 C C . LEU A 1 244 ? 10.993 -18.098 -9.751 1 97.81 244 LEU A C 1
ATOM 1912 O O . LEU A 1 244 ? 10.537 -16.953 -9.689 1 97.81 244 LEU A O 1
ATOM 1916 N N . SER A 1 245 ? 12.175 -18.354 -10.193 1 95.92 245 SER A N 1
ATOM 1917 C CA . SER A 1 245 ? 13.003 -17.356 -10.862 1 95.92 245 SER A CA 1
ATOM 1918 C C . SER A 1 245 ? 13.399 -17.815 -12.262 1 95.92 245 SER A C 1
ATOM 1920 O O . SER A 1 245 ? 14.06 -18.844 -12.42 1 95.92 245 SER A O 1
ATOM 1922 N N . ASP A 1 246 ? 12.994 -17.053 -13.229 1 95.07 246 ASP A N 1
ATOM 1923 C CA . ASP A 1 246 ? 13.385 -17.35 -14.604 1 95.07 246 ASP A CA 1
ATOM 1924 C C . ASP A 1 246 ? 14.878 -17.109 -14.815 1 95.07 246 ASP A C 1
ATOM 1926 O O . ASP A 1 246 ? 15.589 -17.986 -15.311 1 95.07 246 ASP A O 1
ATOM 1930 N N . GLU A 1 247 ? 15.359 -16.03 -14.298 1 92.3 247 GLU A N 1
ATOM 1931 C CA . GLU A 1 247 ? 16.744 -15.646 -14.553 1 92.3 247 GLU A CA 1
ATOM 1932 C C . GLU A 1 247 ? 17.716 -16.582 -13.841 1 92.3 247 GLU A C 1
ATOM 1934 O O . GLU A 1 247 ? 18.783 -16.899 -14.372 1 92.3 247 GLU A O 1
ATOM 1939 N N . SER A 1 248 ? 17.347 -17.001 -12.666 1 92.38 248 SER A N 1
ATOM 1940 C CA . SER A 1 248 ? 18.219 -17.896 -11.912 1 92.38 248 SER A CA 1
ATOM 1941 C C . SER A 1 248 ? 17.937 -19.356 -12.25 1 92.38 248 SER A C 1
ATOM 1943 O O . SER A 1 248 ? 18.648 -20.253 -11.792 1 92.38 248 SER A O 1
ATOM 1945 N N . ARG A 1 249 ? 16.898 -19.619 -13.012 1 96.09 249 ARG A N 1
ATOM 1946 C CA . ARG A 1 249 ? 16.491 -20.971 -13.381 1 96.09 249 ARG A CA 1
ATOM 1947 C C . ARG A 1 249 ? 16.347 -21.855 -12.147 1 96.09 249 ARG A C 1
ATOM 1949 O O . ARG A 1 249 ? 16.904 -22.954 -12.095 1 96.09 249 ARG A O 1
ATOM 1956 N N . LEU A 1 250 ? 15.605 -21.278 -11.232 1 95.75 250 LEU A N 1
ATOM 1957 C CA . LEU A 1 250 ? 15.522 -21.93 -9.929 1 95.75 250 LEU A CA 1
ATOM 1958 C C . LEU A 1 250 ? 14.114 -21.818 -9.354 1 95.75 250 LEU A C 1
ATOM 1960 O O . LEU A 1 250 ? 13.478 -20.767 -9.458 1 95.75 250 LEU A O 1
ATOM 1964 N N . LEU A 1 251 ? 13.63 -22.925 -8.815 1 97.68 251 LEU A N 1
ATOM 1965 C CA . LEU A 1 251 ? 12.484 -22.934 -7.913 1 97.68 251 LEU A CA 1
ATOM 1966 C C . LEU A 1 251 ? 12.934 -23.101 -6.465 1 97.68 251 LEU A C 1
ATOM 1968 O O . LEU A 1 251 ? 13.623 -24.067 -6.133 1 97.68 251 LEU A O 1
ATOM 1972 N N . LEU A 1 252 ? 12.53 -22.158 -5.601 1 96.47 252 LEU A N 1
ATOM 1973 C CA . LEU A 1 252 ? 12.962 -22.135 -4.207 1 96.47 252 LEU A CA 1
ATOM 1974 C C . LEU A 1 252 ? 11.796 -22.44 -3.272 1 96.47 252 LEU A C 1
ATOM 1976 O O . LEU A 1 252 ? 10.688 -21.938 -3.472 1 96.47 252 LEU A O 1
ATOM 1980 N N . GLU A 1 253 ? 12.055 -23.236 -2.31 1 96.52 253 GLU A N 1
ATOM 1981 C CA . GLU A 1 253 ? 11.112 -23.491 -1.225 1 96.52 253 GLU A CA 1
ATOM 1982 C C . GLU A 1 253 ? 11.468 -22.679 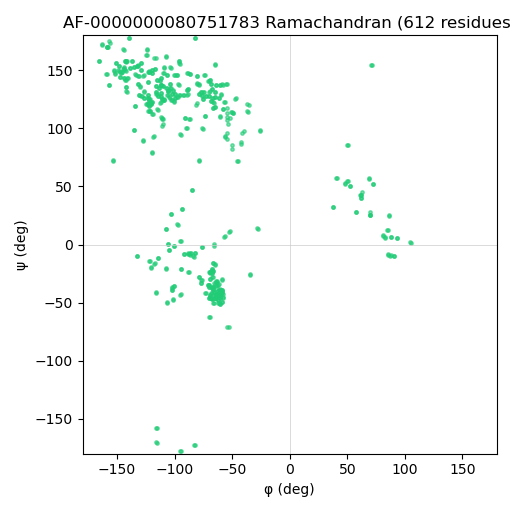0.017 1 96.52 253 GLU A C 1
ATOM 1984 O O . GLU A 1 253 ? 12.586 -22.773 0.527 1 96.52 253 GLU A O 1
ATOM 1989 N N . LEU A 1 254 ? 10.494 -21.96 0.473 1 95.36 254 LEU A N 1
ATOM 1990 C CA . LEU A 1 254 ? 10.666 -21.167 1.686 1 95.36 254 LEU A CA 1
ATOM 1991 C C . LEU A 1 254 ? 9.76 -21.676 2.802 1 95.36 254 LEU A C 1
ATOM 1993 O O . LEU A 1 254 ? 8.593 -21.995 2.563 1 95.36 254 LEU A O 1
ATOM 1997 N N . ASP A 1 255 ? 10.235 -21.688 3.99 1 94.07 255 ASP A N 1
ATOM 1998 C CA . ASP A 1 255 ? 9.398 -22.101 5.112 1 94.07 255 ASP A CA 1
ATOM 1999 C C . ASP A 1 255 ? 8.529 -20.946 5.604 1 94.07 255 ASP A C 1
ATOM 2001 O O . ASP A 1 255 ? 8.465 -19.894 4.965 1 94.07 255 ASP A O 1
ATOM 2005 N N . ALA A 1 256 ? 7.87 -21.164 6.687 1 89.53 256 ALA A N 1
ATOM 2006 C CA . ALA A 1 256 ? 6.897 -20.203 7.203 1 89.53 256 ALA A CA 1
ATOM 2007 C C . ALA A 1 256 ? 7.582 -18.913 7.644 1 89.53 256 ALA A C 1
ATOM 2009 O O . ALA A 1 256 ? 6.963 -17.846 7.654 1 89.53 256 ALA A O 1
ATOM 2010 N N . ASP A 1 257 ? 8.847 -18.978 7.947 1 88.07 257 ASP A N 1
ATOM 2011 C CA . ASP A 1 257 ? 9.59 -17.802 8.387 1 88.07 257 ASP A CA 1
ATOM 2012 C C . ASP A 1 257 ? 10.31 -17.137 7.216 1 88.07 257 ASP A C 1
ATOM 2014 O O . ASP A 1 257 ? 11.045 -16.165 7.403 1 88.07 257 ASP A O 1
ATOM 2018 N N . GLY A 1 258 ? 10.091 -17.687 6.028 1 89.59 258 GLY A N 1
ATOM 2019 C CA . GLY A 1 258 ? 10.697 -17.096 4.846 1 89.59 258 GLY A CA 1
ATOM 2020 C C . GLY A 1 258 ? 12.114 -17.578 4.597 1 89.59 258 GLY A C 1
ATOM 2021 O O . GLY A 1 258 ? 12.828 -17.018 3.763 1 89.59 258 GLY A O 1
ATOM 2022 N N . ARG A 1 259 ? 12.554 -18.592 5.248 1 89.79 259 ARG A N 1
ATOM 2023 C CA . ARG A 1 259 ? 13.893 -19.136 5.051 1 89.79 259 ARG A CA 1
ATOM 2024 C C . ARG A 1 259 ? 13.904 -20.177 3.936 1 89.79 259 ARG A C 1
ATOM 2026 O O . ARG A 1 259 ? 13.068 -21.083 3.918 1 89.79 259 ARG A O 1
ATOM 2033 N N . PRO A 1 260 ? 14.879 -20.049 3.078 1 91.13 260 PRO A N 1
ATOM 2034 C CA . PRO A 1 260 ? 14.99 -21.064 2.027 1 91.13 260 PRO A CA 1
ATOM 2035 C C . PRO A 1 260 ? 15.295 -22.454 2.578 1 91.13 260 PRO A C 1
ATOM 2037 O O . PRO A 1 260 ? 16.158 -22.602 3.448 1 91.13 260 PRO A O 1
ATOM 2040 N N . LEU A 1 261 ? 14.621 -23.47 2.035 1 91.61 261 LEU A N 1
ATOM 2041 C CA . LEU A 1 261 ? 14.767 -24.841 2.513 1 91.61 261 LEU A CA 1
ATOM 2042 C C . LEU A 1 261 ? 15.363 -25.734 1.429 1 91.61 261 LEU A C 1
ATOM 2044 O O . LEU A 1 261 ? 16.198 -26.594 1.718 1 91.61 261 LEU A O 1
ATOM 2048 N N . SER A 1 262 ? 14.955 -25.589 0.257 1 93.41 262 SER A N 1
ATOM 2049 C CA . SER A 1 262 ? 15.373 -26.446 -0.848 1 93.41 262 SER A CA 1
ATOM 2050 C C . SER A 1 262 ? 15.175 -25.752 -2.191 1 93.41 262 SER A C 1
ATOM 2052 O O . SER A 1 262 ? 14.549 -24.692 -2.262 1 93.41 262 SER A O 1
ATOM 2054 N N . SER A 1 263 ? 15.703 -26.348 -3.206 1 94.24 263 SER A N 1
ATOM 2055 C CA . SER A 1 263 ? 15.594 -25.749 -4.532 1 94.24 263 SER A CA 1
ATOM 2056 C C . SER A 1 263 ? 15.532 -26.817 -5.618 1 94.24 263 SER A C 1
ATOM 2058 O O . SER A 1 263 ? 15.931 -27.962 -5.394 1 94.24 263 SER A O 1
ATOM 2060 N N . LEU A 1 264 ? 14.952 -26.488 -6.668 1 95.83 264 LEU A N 1
ATOM 2061 C CA . LEU A 1 264 ? 14.895 -27.264 -7.901 1 95.83 264 LEU A CA 1
ATOM 2062 C C . LEU A 1 264 ? 15.476 -26.473 -9.069 1 95.83 264 LEU A C 1
ATOM 2064 O O . LEU A 1 264 ? 14.945 -25.424 -9.439 1 95.83 264 LEU A O 1
ATOM 2068 N N . SER A 1 265 ? 16.607 -26.968 -9.616 1 96.18 265 SER A N 1
ATOM 2069 C CA . SER A 1 265 ? 17.232 -26.316 -10.762 1 96.18 265 SER A CA 1
ATOM 2070 C C . SER A 1 265 ? 16.503 -26.658 -12.057 1 96.18 265 SER A C 1
ATOM 2072 O O . SER A 1 265 ? 16.161 -27.818 -12.296 1 96.18 265 SER A O 1
ATOM 2074 N N . LEU A 1 266 ? 16.321 -25.671 -12.877 1 97.93 266 LEU A N 1
ATOM 2075 C CA . LEU A 1 266 ? 15.629 -25.853 -14.148 1 97.93 266 LEU A CA 1
ATOM 2076 C C . LEU A 1 266 ? 16.622 -25.903 -15.305 1 97.93 266 LEU A C 1
ATOM 2078 O O . LEU A 1 266 ? 16.258 -25.636 -16.453 1 97.93 266 LEU A O 1
ATOM 2082 N N . SER A 1 267 ? 17.777 -26.3 -14.976 1 96.07 267 SER A N 1
ATOM 2083 C CA . SER A 1 267 ? 18.845 -26.355 -15.969 1 96.07 267 SER A CA 1
ATOM 2084 C C . SER A 1 267 ? 18.98 -27.755 -16.559 1 96.07 267 SER A C 1
ATOM 2086 O O . SER A 1 267 ? 18.665 -28.746 -15.898 1 96.07 267 SER A O 1
ATOM 2088 N N . ARG A 1 268 ? 19.556 -27.768 -17.716 1 97.07 268 ARG A N 1
ATOM 2089 C CA . ARG A 1 268 ? 19.819 -29.028 -18.404 1 97.07 268 ARG A CA 1
ATOM 2090 C C . ARG A 1 268 ? 20.622 -29.976 -17.52 1 97.07 268 ARG A C 1
ATOM 2092 O O . ARG A 1 268 ? 21.587 -29.564 -16.873 1 97.07 268 ARG A O 1
ATOM 2099 N N . GLY A 1 269 ? 20.198 -31.268 -17.567 1 95.96 269 GLY A N 1
ATOM 2100 C CA . GLY A 1 269 ? 20.931 -32.299 -16.85 1 95.96 269 GLY A CA 1
ATOM 2101 C C . GLY A 1 269 ? 20.518 -32.422 -15.396 1 95.96 269 GLY A C 1
ATOM 2102 O O . GLY A 1 269 ? 20.918 -33.364 -14.709 1 95.96 269 GLY A O 1
ATOM 2103 N N . ARG A 1 270 ? 19.728 -31.496 -15.017 1 94.73 270 ARG A N 1
ATOM 2104 C CA . ARG A 1 270 ? 19.246 -31.524 -13.64 1 94.73 270 ARG A CA 1
ATOM 2105 C C . ARG A 1 270 ? 17.8 -32.005 -13.576 1 94.73 270 ARG A C 1
ATOM 2107 O O . ARG A 1 270 ? 16.989 -31.67 -14.441 1 94.73 270 ARG A O 1
ATOM 2114 N N . HIS A 1 271 ? 17.522 -32.846 -12.583 1 96.09 271 HIS A N 1
ATOM 2115 C CA . HIS A 1 271 ? 16.175 -33.322 -12.288 1 96.09 271 HIS A CA 1
ATOM 2116 C C . HIS A 1 271 ? 15.557 -34.013 -13.498 1 96.09 271 HIS A C 1
ATOM 2118 O O . HIS A 1 271 ? 14.352 -33.898 -13.736 1 96.09 271 HIS A O 1
ATOM 2124 N N . GLY A 1 272 ? 16.348 -34.567 -14.312 1 96.68 272 GLY A N 1
ATOM 2125 C CA . GLY A 1 272 ? 15.889 -35.353 -15.446 1 96.68 272 GLY A CA 1
ATOM 2126 C C . GLY A 1 272 ? 15.633 -34.518 -16.686 1 96.68 272 GLY A C 1
ATOM 2127 O O . GLY A 1 272 ? 15.198 -35.041 -17.714 1 96.68 272 GLY A O 1
ATOM 2128 N N . LEU A 1 273 ? 15.964 -33.255 -16.649 1 97.91 273 LEU A N 1
ATOM 2129 C CA . LEU A 1 273 ? 15.725 -32.369 -17.783 1 97.91 273 LEU A CA 1
ATOM 2130 C C . LEU A 1 273 ? 16.749 -32.61 -18.887 1 97.91 273 LEU A C 1
ATOM 2132 O O . LEU A 1 273 ? 17.956 -32.608 -18.632 1 97.91 273 LEU A O 1
ATOM 2136 N N . SER A 1 274 ? 16.305 -32.817 -20.073 1 98.28 274 SER A N 1
ATOM 2137 C CA . SER A 1 274 ? 17.197 -32.945 -21.221 1 98.28 274 SER A CA 1
ATOM 2138 C C . SER A 1 274 ? 17.683 -31.581 -21.699 1 98.28 274 SER A C 1
ATOM 2140 O O . SER A 1 274 ? 18.751 -31.475 -22.305 1 98.28 274 SER A O 1
ATOM 2142 N N . GLU A 1 275 ? 16.863 -30.566 -21.455 1 98.04 275 GLU A N 1
ATOM 2143 C CA . GLU A 1 275 ? 17.192 -29.183 -21.79 1 98.04 275 GLU A CA 1
ATOM 2144 C C . GLU A 1 275 ? 16.798 -28.233 -20.663 1 98.04 275 GLU A C 1
ATOM 2146 O O . GLU A 1 275 ? 15.922 -28.549 -19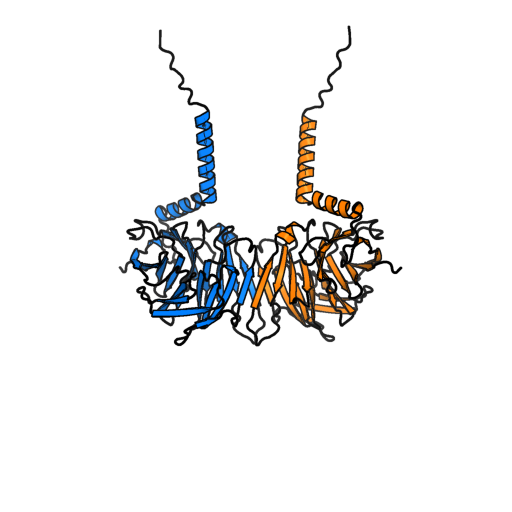.855 1 98.04 275 GLU A O 1
ATOM 2151 N N . THR A 1 276 ? 17.471 -27.124 -20.737 1 97.73 276 THR A N 1
ATOM 2152 C CA . THR A 1 276 ? 17.122 -26.081 -19.779 1 97.73 276 THR A CA 1
ATOM 2153 C C . THR A 1 276 ? 15.721 -25.541 -20.053 1 97.73 276 THR A C 1
ATOM 2155 O O . THR A 1 276 ? 15.351 -25.319 -21.208 1 97.73 276 THR A O 1
ATOM 2158 N N . VAL A 1 277 ? 14.918 -25.4 -19.016 1 97.83 277 VAL A N 1
ATOM 2159 C CA . VAL A 1 277 ? 13.614 -24.763 -19.166 1 97.83 277 VAL A CA 1
ATOM 2160 C C . VAL A 1 277 ? 13.796 -23.3 -19.565 1 97.83 277 VAL A C 1
ATOM 2162 O O . VAL A 1 277 ? 14.391 -22.517 -18.821 1 97.83 277 VAL A O 1
ATOM 2165 N N . PRO A 1 278 ? 13.328 -22.966 -20.655 1 96.65 278 PRO A N 1
ATOM 2166 C CA . PRO A 1 278 ? 13.508 -21.566 -21.047 1 96.65 278 PRO A CA 1
ATOM 2167 C C . PRO A 1 278 ? 12.489 -20.635 -20.393 1 96.65 278 PRO A C 1
ATOM 2169 O O . PRO A 1 278 ? 11.311 -20.982 -20.284 1 96.65 278 PRO A O 1
ATOM 2172 N N . GLN A 1 279 ? 12.81 -19.511 -19.939 1 95.65 279 GLN A N 1
ATOM 2173 C CA . GLN A 1 279 ? 11.971 -18.41 -19.477 1 95.65 279 GLN A CA 1
ATOM 2174 C C . GLN A 1 279 ? 10.782 -18.925 -18.672 1 95.65 279 GLN A C 1
ATOM 2176 O O . GLN A 1 279 ? 9.63 -18.64 -19.005 1 95.65 279 GLN A O 1
ATOM 2181 N N . ALA A 1 280 ? 10.959 -19.673 -17.604 1 97.22 280 ALA A N 1
ATOM 2182 C CA . ALA A 1 280 ? 9.906 -20.174 -16.725 1 97.22 280 ALA A CA 1
ATOM 2183 C C . ALA A 1 280 ? 9.111 -19.025 -16.111 1 97.22 280 ALA A C 1
ATOM 2185 O O . ALA A 1 280 ? 9.687 -18.114 -15.51 1 97.22 280 ALA A O 1
ATOM 2186 N N . GLU A 1 281 ? 7.751 -19.045 -16.192 1 95.47 281 GLU A N 1
ATOM 2187 C CA . GLU A 1 281 ? 6.977 -17.859 -15.84 1 95.47 281 GLU A CA 1
ATOM 2188 C C . GLU A 1 281 ? 5.818 -18.211 -14.912 1 95.47 281 GLU A C 1
ATOM 2190 O O . GLU A 1 281 ? 5.132 -17.323 -14.403 1 95.47 281 GLU A O 1
ATOM 2195 N N . GLY A 1 282 ? 5.546 -19.485 -14.713 1 98.16 282 GLY A N 1
ATOM 2196 C CA . GLY A 1 282 ? 4.463 -19.906 -13.838 1 98.16 282 GLY A CA 1
ATOM 2197 C C . GLY A 1 282 ? 4.742 -21.218 -13.131 1 98.16 282 GLY A C 1
ATOM 2198 O O . GLY A 1 282 ? 5.32 -22.135 -13.719 1 98.16 282 GLY A O 1
ATOM 2199 N N . VAL A 1 283 ? 4.282 -21.287 -11.907 1 98.77 283 VAL A N 1
ATOM 2200 C CA . VAL A 1 283 ? 4.409 -22.525 -11.146 1 98.77 283 VAL A CA 1
ATOM 2201 C C . VAL A 1 283 ? 3.161 -22.737 -10.292 1 98.77 283 VAL A C 1
ATOM 2203 O O . VAL A 1 283 ? 2.584 -21.777 -9.776 1 98.77 283 VAL A O 1
ATOM 2206 N N . ALA A 1 284 ? 2.753 -23.935 -10.201 1 98.83 284 ALA A N 1
ATOM 2207 C CA . ALA A 1 284 ? 1.648 -24.349 -9.341 1 98.83 284 ALA A CA 1
ATOM 2208 C C . ALA A 1 284 ? 1.92 -25.715 -8.717 1 98.83 284 ALA A C 1
ATOM 2210 O O . ALA A 1 284 ? 2.763 -26.471 -9.206 1 98.83 284 ALA A O 1
ATOM 2211 N N . ILE A 1 285 ? 1.271 -25.965 -7.651 1 98.66 285 ILE A N 1
ATOM 2212 C CA . ILE A 1 285 ? 1.375 -27.249 -6.966 1 98.66 285 ILE A CA 1
ATOM 2213 C C . ILE A 1 285 ? -0.022 -27.794 -6.676 1 98.66 285 ILE A C 1
ATOM 2215 O O . ILE A 1 285 ? -0.923 -27.04 -6.301 1 98.66 285 ILE A O 1
ATOM 2219 N N . ASP A 1 286 ? -0.227 -29.078 -6.916 1 97.76 286 ASP A N 1
ATOM 2220 C CA . ASP A 1 286 ? -1.526 -29.66 -6.594 1 97.76 286 ASP A CA 1
ATOM 2221 C C . ASP A 1 286 ? -1.508 -30.318 -5.216 1 97.76 286 ASP A C 1
ATOM 2223 O O . ASP A 1 286 ? -0.509 -30.238 -4.498 1 97.76 286 ASP A O 1
ATOM 2227 N N . ALA A 1 287 ? -2.592 -30.892 -4.86 1 93.49 287 ALA A N 1
ATOM 2228 C CA . ALA A 1 287 ? -2.758 -31.434 -3.514 1 93.49 287 ALA A CA 1
ATOM 2229 C C . ALA A 1 287 ? -1.835 -32.627 -3.284 1 93.49 287 ALA A C 1
ATOM 2231 O O . ALA A 1 287 ? -1.495 -32.946 -2.143 1 93.49 287 ALA A O 1
ATOM 2232 N N . ALA A 1 288 ? -1.45 -33.295 -4.359 1 94.11 288 ALA A N 1
ATOM 2233 C CA . ALA A 1 288 ? -0.586 -34.469 -4.257 1 94.11 288 ALA A CA 1
ATOM 2234 C C . ALA A 1 288 ? 0.885 -34.066 -4.227 1 94.11 288 ALA A C 1
ATOM 2236 O O . ALA A 1 288 ? 1.764 -34.915 -4.056 1 94.11 288 ALA A O 1
ATOM 2237 N N . GLY A 1 289 ? 1.148 -32.78 -4.44 1 95.41 289 GLY A N 1
ATOM 2238 C CA . GLY A 1 289 ? 2.514 -32.285 -4.389 1 95.41 289 GLY A CA 1
ATOM 2239 C C . GLY A 1 289 ? 3.191 -32.258 -5.746 1 95.41 289 GLY A C 1
ATOM 2240 O O . GLY A 1 289 ? 4.402 -32.049 -5.838 1 95.41 289 GLY A O 1
ATOM 2241 N N . ASN A 1 290 ? 2.434 -32.573 -6.81 1 97.88 290 ASN A N 1
ATOM 2242 C CA . ASN A 1 290 ? 3.007 -32.439 -8.145 1 97.88 290 ASN A CA 1
ATOM 2243 C C . ASN A 1 290 ? 3.226 -30.975 -8.517 1 97.88 290 ASN A C 1
ATOM 2245 O O . ASN A 1 290 ? 2.397 -30.12 -8.202 1 97.88 290 ASN A O 1
ATOM 2249 N N . LEU A 1 291 ? 4.301 -30.739 -9.183 1 98.68 291 LEU A N 1
ATOM 2250 C CA . LEU A 1 291 ? 4.645 -29.381 -9.59 1 98.68 291 LEU A CA 1
ATOM 2251 C C . LEU A 1 291 ? 4.408 -29.184 -11.084 1 98.68 291 LEU A C 1
ATOM 2253 O O . LEU A 1 291 ? 4.781 -30.036 -11.893 1 98.68 291 LEU A O 1
ATOM 2257 N N . TYR A 1 292 ? 3.763 -28.148 -11.416 1 98.9 292 TYR A N 1
ATOM 2258 C CA . TYR A 1 292 ? 3.529 -27.747 -12.799 1 98.9 292 TYR A CA 1
ATOM 2259 C C . TYR A 1 292 ? 4.254 -26.444 -13.118 1 98.9 292 TYR A C 1
ATOM 2261 O O . TYR A 1 292 ? 4.247 -25.509 -12.314 1 98.9 292 TYR A O 1
ATOM 2269 N N . VAL A 1 293 ? 4.914 -26.367 -14.226 1 98.82 293 VAL A N 1
ATOM 2270 C CA . VAL A 1 293 ? 5.633 -25.168 -14.642 1 98.82 293 VAL A CA 1
ATOM 2271 C C . VAL A 1 293 ? 5.292 -24.838 -16.093 1 98.82 293 VAL A C 1
ATOM 2273 O O . VAL A 1 293 ? 5.192 -25.735 -16.934 1 98.82 293 VAL A O 1
ATOM 2276 N N . ILE A 1 294 ? 5.09 -23.618 -16.368 1 98.3 294 ILE A N 1
ATOM 2277 C CA . ILE A 1 294 ? 4.958 -23.161 -17.748 1 98.3 294 ILE A CA 1
ATOM 2278 C C . ILE A 1 294 ? 6.093 -22.196 -18.083 1 98.3 294 ILE A C 1
ATOM 2280 O O . ILE A 1 294 ? 6.651 -21.551 -17.192 1 98.3 294 ILE A O 1
ATOM 2284 N N . SER A 1 295 ? 6.452 -22.175 -19.314 1 97.07 295 SER A N 1
ATOM 2285 C CA . SER A 1 295 ? 7.533 -21.317 -19.788 1 97.07 295 SER A CA 1
ATOM 2286 C C . SER A 1 295 ? 7.243 -20.782 -21.186 1 97.07 295 SER A C 1
ATOM 2288 O O . SER A 1 295 ? 6.245 -21.159 -21.805 1 97.07 295 SER A O 1
ATOM 2290 N N . GLU A 1 296 ? 8.048 -19.809 -21.564 1 92.37 296 GLU A N 1
ATOM 2291 C CA . GLU A 1 296 ? 7.997 -19.357 -22.952 1 92.37 296 GLU A CA 1
ATOM 2292 C C . GLU A 1 296 ? 8.94 -20.172 -23.832 1 92.37 296 GLU A C 1
ATOM 2294 O O . GLU A 1 296 ? 10.035 -20.541 -23.403 1 92.37 296 GLU A O 1
ATOM 2299 N N . PRO A 1 297 ? 8.618 -20.397 -25.099 1 92.19 297 PRO A N 1
ATOM 2300 C CA . PRO A 1 297 ? 7.394 -20.05 -25.826 1 92.19 297 PRO A CA 1
ATOM 2301 C C . PRO A 1 297 ? 6.246 -21.015 -25.544 1 92.19 297 PRO A C 1
ATOM 2303 O O . PRO A 1 297 ? 5.874 -21.809 -26.412 1 92.19 297 PRO A O 1
ATOM 2306 N N . ASN A 1 298 ? 5.604 -21.07 -24.438 1 94.16 298 ASN A N 1
ATOM 2307 C CA . ASN A 1 298 ? 4.385 -21.777 -24.059 1 94.16 298 ASN A CA 1
ATOM 2308 C C . ASN A 1 298 ? 4.625 -23.278 -23.929 1 94.16 298 ASN A C 1
ATOM 2310 O O . ASN A 1 298 ? 3.919 -24.08 -24.543 1 94.16 298 ASN A O 1
ATOM 2314 N N . LEU A 1 299 ? 5.597 -23.64 -23.185 1 97.57 299 LEU A N 1
ATOM 2315 C CA . LEU A 1 299 ? 5.917 -25.028 -22.873 1 97.57 299 LEU A CA 1
ATOM 2316 C C . LEU A 1 299 ? 5.396 -25.409 -21.491 1 97.57 299 LEU A C 1
ATOM 2318 O O . LEU A 1 299 ? 5.349 -24.57 -20.588 1 97.57 299 LEU A O 1
ATOM 2322 N N . PHE A 1 300 ? 5.003 -26.642 -21.445 1 98.48 300 PHE A N 1
ATOM 2323 C CA . PHE A 1 300 ? 4.409 -27.182 -20.228 1 98.48 300 PHE A CA 1
ATOM 2324 C C . PHE A 1 300 ? 5.277 -28.294 -19.65 1 98.48 300 PHE A C 1
ATOM 2326 O O . PHE A 1 300 ? 5.733 -29.176 -20.38 1 98.48 300 PHE A O 1
ATOM 2333 N N . TYR A 1 301 ? 5.556 -28.207 -18.293 1 98.82 301 TYR A N 1
ATOM 2334 C CA . TYR A 1 301 ? 6.354 -29.191 -17.571 1 98.82 301 TYR A CA 1
ATOM 2335 C C . TYR A 1 301 ? 5.608 -29.705 -16.345 1 98.82 301 TYR A C 1
ATOM 2337 O O . TYR A 1 301 ? 4.878 -28.953 -15.694 1 98.82 301 TYR A O 1
ATOM 2345 N N . VAL A 1 302 ? 5.825 -30.985 -16.048 1 98.83 302 VAL A N 1
ATOM 2346 C CA . VAL A 1 302 ? 5.364 -31.564 -14.791 1 98.83 302 VAL A CA 1
ATOM 2347 C C . VAL A 1 302 ? 6.529 -32.245 -14.077 1 98.83 302 VAL A C 1
ATOM 2349 O O . VAL A 1 302 ? 7.278 -33.011 -14.688 1 98.83 302 VAL A O 1
ATOM 2352 N N . PHE A 1 303 ? 6.745 -31.882 -12.846 1 98.7 303 PHE A N 1
ATOM 2353 C CA . PHE A 1 303 ? 7.727 -32.546 -11.997 1 98.7 303 PHE A CA 1
ATOM 2354 C C . PHE A 1 303 ? 7.038 -33.349 -10.9 1 98.7 303 PHE A C 1
ATOM 2356 O O . PHE A 1 303 ? 6.069 -32.882 -10.297 1 98.7 303 PHE A O 1
ATOM 2363 N N . ARG A 1 304 ? 7.525 -34.502 -10.695 1 97.83 304 ARG A N 1
ATOM 2364 C CA . ARG A 1 304 ? 6.981 -35.394 -9.676 1 97.83 304 ARG A CA 1
ATOM 2365 C C . ARG A 1 304 ? 8.097 -36.104 -8.918 1 97.83 304 ARG A C 1
ATOM 2367 O O . ARG A 1 304 ? 9.216 -36.226 -9.42 1 97.83 304 ARG A O 1
ATOM 2374 N N . LYS A 1 305 ? 7.717 -36.411 -7.703 1 94.63 305 LYS A N 1
ATOM 2375 C CA . LYS A 1 305 ? 8.616 -37.313 -6.99 1 94.63 305 LYS A CA 1
ATOM 2376 C C . LYS A 1 305 ? 8.44 -38.753 -7.465 1 94.63 305 LYS A C 1
ATOM 2378 O O . LYS A 1 305 ? 7.313 -39.223 -7.636 1 94.63 305 LYS A O 1
ATOM 2383 N N . PRO A 1 306 ? 9.642 -39.349 -7.755 1 86.83 306 PRO A N 1
ATOM 2384 C CA . PRO A 1 306 ? 9.521 -40.739 -8.201 1 86.83 306 PRO A CA 1
ATOM 2385 C C . PRO A 1 306 ? 8.791 -41.622 -7.191 1 86.83 306 PRO A C 1
ATOM 2387 O O . PRO A 1 306 ? 8.933 -41.428 -5.981 1 86.83 306 PRO A O 1
ATOM 2390 N N . ARG A 1 307 ? 7.705 -42.254 -7.594 1 72.16 307 ARG A N 1
ATOM 2391 C CA . ARG A 1 307 ? 7.019 -43.227 -6.75 1 72.16 307 ARG A CA 1
ATOM 2392 C C . ARG A 1 307 ? 7.939 -44.392 -6.4 1 72.16 307 ARG A C 1
ATOM 2394 O O . ARG A 1 307 ? 8.783 -44.787 -7.206 1 72.16 307 ARG A O 1
ATOM 2401 N N . ASP A 1 308 ? 8.397 -44.587 -5.233 1 49.52 308 ASP A N 1
ATOM 2402 C CA . ASP A 1 308 ? 9.033 -45.861 -4.913 1 49.52 308 ASP A CA 1
ATOM 2403 C C . ASP A 1 308 ? 8.232 -47.032 -5.479 1 49.52 308 ASP A C 1
ATOM 2405 O O . ASP A 1 308 ? 7.01 -46.948 -5.613 1 49.52 308 ASP A O 1
ATOM 2409 N N . MET B 1 1 ? 73.218 41.227 2.993 1 32.13 1 MET B N 1
ATOM 2410 C CA . MET B 1 1 ? 72.733 39.85 2.945 1 32.13 1 MET B CA 1
ATOM 2411 C C . MET B 1 1 ? 71.221 39.799 3.132 1 32.13 1 MET B C 1
ATOM 2413 O O . MET B 1 1 ? 70.702 40.247 4.156 1 32.13 1 MET B O 1
ATOM 2417 N N . PRO B 1 2 ? 70.376 39.843 2.041 1 42.9 2 PRO B N 1
ATOM 2418 C CA . PRO B 1 2 ? 68.919 39.984 2.114 1 42.9 2 PRO B CA 1
ATOM 2419 C C . PRO B 1 2 ? 68.239 38.767 2.736 1 42.9 2 PRO B C 1
ATOM 2421 O O . PRO B 1 2 ? 68.765 37.654 2.659 1 42.9 2 PRO B O 1
ATOM 2424 N N . ALA B 1 3 ? 67.547 39.028 3.933 1 37.89 3 ALA B N 1
ATOM 2425 C CA . ALA B 1 3 ? 66.788 38.095 4.762 1 37.89 3 ALA B CA 1
ATOM 2426 C C . ALA B 1 3 ? 65.741 37.353 3.936 1 37.89 3 ALA B C 1
ATOM 2428 O O . ALA B 1 3 ? 64.952 37.974 3.22 1 37.89 3 ALA B O 1
ATOM 2429 N N . ARG B 1 4 ? 66.034 36.031 3.595 1 41.58 4 ARG B N 1
ATOM 2430 C CA . ARG B 1 4 ? 65.176 35.119 2.847 1 41.58 4 ARG B CA 1
ATOM 2431 C C . ARG B 1 4 ? 63.799 35.008 3.493 1 41.58 4 ARG B C 1
ATOM 2433 O O . ARG B 1 4 ? 63.688 34.92 4.718 1 41.58 4 ARG B O 1
ATOM 2440 N N . PRO B 1 5 ? 62.733 35.416 2.777 1 40.28 5 PRO B N 1
ATOM 2441 C CA . PRO B 1 5 ? 61.373 35.353 3.316 1 40.28 5 PRO B CA 1
ATOM 2442 C C . PRO B 1 5 ? 60.999 33.957 3.811 1 40.28 5 PRO B C 1
ATOM 2444 O O . PRO B 1 5 ? 61.46 32.957 3.256 1 40.28 5 PRO B O 1
ATOM 2447 N N . THR B 1 6 ? 60.872 33.741 5.117 1 39.05 6 THR B N 1
ATOM 2448 C CA . THR B 1 6 ? 60.405 32.52 5.765 1 39.05 6 THR B CA 1
ATOM 2449 C C . THR B 1 6 ? 59.021 32.132 5.254 1 39.05 6 THR B C 1
ATOM 2451 O O . THR B 1 6 ? 58.079 32.924 5.334 1 39.05 6 THR B O 1
ATOM 2454 N N . ARG B 1 7 ? 58.932 31.246 4.192 1 38.38 7 ARG B N 1
ATOM 2455 C CA . ARG B 1 7 ? 57.703 30.608 3.73 1 38.38 7 ARG B CA 1
ATOM 2456 C C . ARG B 1 7 ? 56.949 29.967 4.89 1 38.38 7 ARG B C 1
ATOM 2458 O O . ARG B 1 7 ? 57.491 29.11 5.591 1 38.38 7 ARG B O 1
ATOM 2465 N N . ARG B 1 8 ? 56.137 30.779 5.565 1 41.82 8 ARG B N 1
ATOM 2466 C CA . ARG B 1 8 ? 55.198 30.238 6.542 1 41.82 8 ARG B CA 1
ATOM 2467 C C . ARG B 1 8 ? 54.528 28.973 6.015 1 41.82 8 ARG B C 1
ATOM 2469 O O . ARG B 1 8 ? 53.869 29.001 4.974 1 41.82 8 ARG B O 1
ATOM 2476 N N . HIS B 1 9 ? 55.109 27.763 6.178 1 38.81 9 HIS B N 1
ATOM 2477 C CA . HIS B 1 9 ? 54.521 26.443 5.978 1 38.81 9 HIS B CA 1
ATOM 2478 C C . HIS B 1 9 ? 53.142 26.351 6.623 1 38.81 9 HIS B C 1
ATOM 2480 O O . HIS B 1 9 ? 53.01 26.493 7.841 1 38.81 9 HIS B O 1
ATOM 2486 N N . VAL B 1 10 ? 52.156 26.991 6.071 1 48.46 10 VAL B N 1
ATOM 2487 C CA . VAL B 1 10 ? 50.817 26.595 6.495 1 48.46 10 VAL B CA 1
ATOM 2488 C C . VAL B 1 10 ? 50.75 25.077 6.648 1 48.46 10 VAL B C 1
ATOM 2490 O O . VAL B 1 10 ? 51.06 24.339 5.709 1 48.46 10 VAL B O 1
ATOM 2493 N N . PRO B 1 11 ? 50.908 24.585 7.887 1 51.25 11 PRO B N 1
ATOM 2494 C CA . PRO B 1 11 ? 50.993 23.14 8.11 1 51.25 11 PRO B CA 1
ATOM 2495 C C . PRO B 1 11 ? 49.901 22.365 7.376 1 51.25 11 PRO B C 1
ATOM 2497 O O . PRO B 1 11 ? 48.818 22.901 7.129 1 51.25 11 PRO B O 1
ATOM 2500 N N . GLY B 1 12 ? 50.235 21.404 6.577 1 50.51 12 GLY B N 1
ATOM 2501 C CA . GLY B 1 12 ? 49.47 20.424 5.823 1 50.51 12 GLY B CA 1
ATOM 2502 C C . GLY B 1 12 ? 48.216 19.964 6.542 1 50.51 12 GLY B C 1
ATOM 2503 O O . GLY B 1 12 ? 47.292 19.441 5.916 1 50.51 12 GLY B O 1
ATOM 2504 N N . TRP B 1 13 ? 48.211 20.04 7.908 1 57.24 13 TRP B N 1
ATOM 2505 C CA . TRP B 1 13 ? 47.027 19.617 8.648 1 57.24 13 TRP B CA 1
ATOM 2506 C C . TRP B 1 13 ? 45.87 20.585 8.425 1 57.24 13 TRP B C 1
ATOM 2508 O O . TRP B 1 13 ? 44.703 20.206 8.544 1 57.24 13 TRP B O 1
ATOM 2518 N N . SER B 1 14 ? 46.192 21.845 8.066 1 59.37 14 SER B N 1
ATOM 2519 C CA . SER B 1 14 ? 45.136 22.822 7.819 1 59.37 14 SER B CA 1
ATOM 2520 C C . SER B 1 14 ? 44.37 22.496 6.541 1 59.37 14 SER B C 1
ATOM 2522 O O . SER B 1 14 ? 43.15 22.664 6.483 1 59.37 14 SER B O 1
ATOM 2524 N N . LEU B 1 15 ? 45.155 21.972 5.624 1 59.68 15 LEU B N 1
ATOM 2525 C CA . LEU B 1 15 ? 44.47 21.592 4.393 1 59.68 15 LEU B CA 1
ATOM 2526 C C . LEU B 1 15 ? 43.588 20.369 4.618 1 59.68 15 LEU B C 1
ATOM 2528 O O . LEU B 1 15 ? 42.487 20.283 4.069 1 59.68 15 LEU B O 1
ATOM 2532 N N . GLY B 1 16 ? 44.087 19.516 5.477 1 56.76 16 GLY B N 1
ATOM 2533 C CA . GLY B 1 16 ? 43.28 18.355 5.817 1 56.76 16 GLY B CA 1
ATOM 2534 C C . GLY B 1 16 ? 42.028 18.706 6.598 1 56.76 16 GLY B C 1
ATOM 2535 O O . GLY B 1 16 ? 40.944 18.196 6.306 1 56.76 16 GLY B O 1
ATOM 2536 N N . LEU B 1 17 ? 42.221 19.545 7.612 1 59.33 17 LEU B N 1
ATOM 2537 C CA . LEU B 1 17 ? 41.074 19.955 8.414 1 59.33 17 LEU B CA 1
ATOM 2538 C C . LEU B 1 17 ? 40.066 20.724 7.568 1 59.33 17 LEU B C 1
ATOM 2540 O O . LEU B 1 17 ? 38.856 20.541 7.716 1 59.33 17 LEU B O 1
ATOM 2544 N N . SER B 1 18 ? 40.617 21.611 6.738 1 60.39 18 SER B N 1
ATOM 2545 C CA . SER B 1 18 ? 39.71 22.337 5.855 1 60.39 18 SER B CA 1
ATOM 2546 C C . SER B 1 18 ? 38.971 21.387 4.919 1 60.39 18 SER B C 1
ATOM 2548 O O . SER B 1 18 ? 37.783 21.573 4.647 1 60.39 18 SER B O 1
ATOM 2550 N N . ALA B 1 19 ? 39.654 20.41 4.448 1 60.73 19 ALA B N 1
ATOM 2551 C CA . ALA B 1 19 ? 39.009 19.426 3.583 1 60.73 19 ALA B CA 1
ATOM 2552 C C . ALA B 1 19 ? 37.964 18.622 4.352 1 60.73 19 ALA B C 1
ATOM 2554 O O . ALA B 1 19 ? 36.882 18.34 3.832 1 60.73 19 ALA B O 1
ATOM 2555 N N . VAL B 1 20 ? 38.255 18.27 5.539 1 59.3 20 VAL B N 1
ATOM 2556 C CA . VAL B 1 20 ? 37.296 17.555 6.376 1 59.3 20 VAL B CA 1
ATOM 2557 C C . VAL B 1 20 ? 36.109 18.462 6.692 1 59.3 20 VAL B C 1
ATOM 2559 O O . VAL B 1 20 ? 34.956 18.032 6.625 1 59.3 20 VAL B O 1
ATOM 2562 N N . LEU B 1 21 ? 36.432 19.694 7.069 1 59.47 21 LEU B N 1
ATOM 2563 C CA . LEU B 1 21 ? 35.348 20.629 7.349 1 59.47 21 LEU B CA 1
ATOM 2564 C C . LEU B 1 21 ? 34.493 20.859 6.107 1 59.47 21 LEU B C 1
ATOM 2566 O O . LEU B 1 21 ? 33.266 20.94 6.199 1 59.47 21 LEU B O 1
ATOM 2570 N N . LEU B 1 22 ? 35.132 21.021 4.991 1 58.47 22 LEU B N 1
ATOM 2571 C CA . LEU B 1 22 ? 34.388 21.145 3.742 1 58.47 22 LEU B CA 1
ATOM 2572 C C . LEU B 1 22 ? 33.577 19.884 3.465 1 58.47 22 LEU B C 1
ATOM 2574 O O . LEU B 1 22 ? 32.427 19.965 3.026 1 58.47 22 LEU B O 1
ATOM 2578 N N . ALA B 1 23 ? 34.115 18.795 3.67 1 58.71 23 ALA B N 1
ATOM 2579 C CA . ALA B 1 23 ? 33.396 17.538 3.48 1 58.71 23 ALA B CA 1
ATOM 2580 C C . ALA B 1 23 ? 32.222 17.426 4.448 1 58.71 23 ALA B C 1
ATOM 2582 O O . ALA B 1 23 ? 31.131 16.997 4.064 1 58.71 23 ALA B O 1
ATOM 2583 N N . LEU B 1 24 ? 32.416 17.776 5.624 1 55.21 24 LEU B N 1
ATOM 2584 C CA . LEU B 1 24 ? 31.339 17.759 6.608 1 55.21 24 LEU B CA 1
ATOM 2585 C C . LEU B 1 24 ? 30.256 18.769 6.244 1 55.21 24 LEU B C 1
ATOM 2587 O O . LEU B 1 24 ? 29.064 18.487 6.39 1 55.21 24 LEU B O 1
ATOM 2591 N N . ALA B 1 25 ? 30.724 19.92 5.903 1 53.04 25 ALA B N 1
ATOM 2592 C CA . ALA B 1 25 ? 29.763 20.93 5.466 1 53.04 25 ALA B CA 1
ATOM 2593 C C . ALA B 1 25 ? 28.987 20.454 4.242 1 53.04 25 ALA B C 1
ATOM 2595 O O . ALA B 1 25 ? 27.771 20.646 4.156 1 53.04 25 ALA B O 1
ATOM 2596 N N . LEU B 1 26 ? 29.676 19.844 3.33 1 53.58 26 LEU B N 1
ATOM 2597 C CA . LEU B 1 26 ? 29.029 19.276 2.152 1 53.58 26 LEU B CA 1
ATOM 2598 C C . LEU B 1 26 ? 28.09 18.139 2.543 1 53.58 26 LEU B C 1
ATOM 2600 O O . LEU B 1 26 ? 26.987 18.028 2.004 1 53.58 26 LEU B O 1
ATOM 2604 N N . GLY B 1 27 ? 28.513 17.328 3.391 1 52.16 27 GLY B N 1
ATOM 2605 C CA . GLY B 1 27 ? 27.661 16.262 3.894 1 52.16 27 GLY B CA 1
ATOM 2606 C C . GLY B 1 27 ? 26.411 16.772 4.584 1 52.16 27 GLY B C 1
ATOM 2607 O O . GLY B 1 27 ? 25.313 16.263 4.348 1 52.16 27 GLY B O 1
ATOM 2608 N N . ALA B 1 28 ? 26.637 17.701 5.53 1 48.89 28 ALA B N 1
ATOM 2609 C CA . ALA B 1 28 ? 25.509 18.345 6.197 1 48.89 28 ALA B CA 1
ATOM 2610 C C . ALA B 1 28 ? 24.6 19.042 5.189 1 48.89 28 ALA B C 1
ATOM 2612 O O . ALA B 1 28 ? 23.373 18.983 5.305 1 48.89 28 ALA B O 1
ATOM 2613 N N . GLY B 1 29 ? 25.191 19.718 4.33 1 51.09 29 GLY B N 1
ATOM 2614 C CA . GLY B 1 29 ? 24.417 20.368 3.284 1 51.09 29 GLY B CA 1
ATOM 2615 C C . GLY B 1 29 ? 23.6 19.395 2.454 1 51.09 29 GLY B C 1
ATOM 2616 O O . GLY B 1 29 ? 22.451 19.678 2.11 1 51.09 29 GLY B O 1
ATOM 2617 N N . LEU B 1 30 ? 24.243 18.283 2.137 1 51.9 30 LEU B N 1
ATOM 2618 C CA . LEU B 1 30 ? 23.572 17.221 1.395 1 51.9 30 LEU B CA 1
ATOM 2619 C C . LEU B 1 30 ? 22.492 16.562 2.246 1 51.9 30 LEU B C 1
ATOM 2621 O O . LEU B 1 30 ? 21.391 16.291 1.76 1 51.9 30 LEU B O 1
ATOM 2625 N N . GLU B 1 31 ? 22.965 16.31 3.428 1 49.94 31 GLU B N 1
ATOM 2626 C CA . GLU B 1 31 ? 22.017 15.661 4.329 1 49.94 31 GLU B CA 1
ATOM 2627 C C . GLU B 1 31 ? 20.857 16.592 4.674 1 49.94 31 GLU B C 1
ATOM 2629 O O . GLU B 1 31 ? 19.716 16.146 4.806 1 49.94 31 GLU B O 1
ATOM 2634 N N . PHE B 1 32 ? 21.276 17.9 4.839 1 46.9 32 PHE B N 1
ATOM 2635 C CA . PHE B 1 32 ? 20.273 18.839 5.326 1 46.9 32 PHE B CA 1
ATOM 2636 C C . PHE B 1 32 ? 19.649 19.613 4.171 1 46.9 32 PHE B C 1
ATOM 2638 O O . PHE B 1 32 ? 18.839 20.517 4.388 1 46.9 32 PHE B O 1
ATOM 2645 N N . ARG B 1 33 ? 19.756 19.222 3.015 1 53.09 33 ARG B N 1
ATOM 2646 C CA . ARG B 1 33 ? 19.235 19.805 1.783 1 53.09 33 ARG B CA 1
ATOM 2647 C C . ARG B 1 33 ? 19.315 21.327 1.82 1 53.09 33 ARG B C 1
ATOM 2649 O O . ARG B 1 33 ? 18.393 22.013 1.373 1 53.09 33 ARG B O 1
ATOM 2656 N N . LEU B 1 34 ? 20.311 21.922 2.486 1 49.45 34 LEU B N 1
ATOM 2657 C CA . LEU B 1 34 ? 20.472 23.349 2.743 1 49.45 34 LEU B CA 1
ATOM 2658 C C . LEU B 1 34 ? 20.603 24.126 1.437 1 49.45 34 LEU B C 1
ATOM 2660 O O . LEU B 1 34 ? 20.094 25.243 1.321 1 49.45 34 LEU B O 1
ATOM 2664 N N . PHE B 1 35 ? 21.229 23.485 0.485 1 48.69 35 PHE B N 1
ATOM 2665 C CA . PHE B 1 35 ? 21.429 24.209 -0.765 1 48.69 35 PHE B CA 1
ATOM 2666 C C . PHE B 1 35 ? 20.101 24.439 -1.476 1 48.69 35 PHE B C 1
ATOM 2668 O O . PHE B 1 35 ? 19.847 25.531 -1.989 1 48.69 35 PHE B O 1
ATOM 2675 N N . GLU B 1 36 ? 19.29 23.447 -1.461 1 53.98 36 GLU B N 1
ATOM 2676 C CA . GLU B 1 36 ? 17.991 23.61 -2.108 1 53.98 36 GLU B CA 1
ATOM 2677 C C . GLU B 1 36 ? 17.129 24.629 -1.367 1 53.98 36 GLU B C 1
ATOM 2679 O O . GLU B 1 36 ? 16.454 25.45 -1.992 1 53.98 36 GLU B O 1
ATOM 2684 N N . ARG B 1 37 ? 17.28 24.562 -0.101 1 55.03 37 ARG B N 1
ATOM 2685 C CA . ARG B 1 37 ? 16.523 25.507 0.712 1 55.03 37 ARG B CA 1
ATOM 2686 C C . ARG B 1 37 ? 16.988 26.938 0.466 1 55.03 37 ARG B C 1
ATOM 2688 O O . ARG B 1 37 ? 16.169 27.841 0.286 1 55.03 37 ARG B O 1
ATOM 2695 N N . THR B 1 38 ? 18.295 27.08 0.558 1 54.24 38 THR B N 1
ATOM 2696 C CA . THR B 1 38 ? 18.845 28.42 0.385 1 54.24 38 THR B CA 1
ATOM 2697 C C . THR B 1 38 ? 18.51 28.968 -0.999 1 54.24 38 THR B C 1
ATOM 2699 O O . THR B 1 38 ? 18.161 30.142 -1.14 1 54.24 38 THR B O 1
ATOM 2702 N N . GLY B 1 39 ? 18.693 28.069 -1.921 1 50.72 39 GLY B N 1
ATOM 2703 C CA . GLY B 1 39 ? 18.326 28.528 -3.251 1 50.72 39 GLY B CA 1
ATOM 2704 C C . GLY B 1 39 ? 16.868 28.93 -3.362 1 50.72 39 GLY B C 1
ATOM 2705 O O . GLY B 1 39 ? 16.546 29.956 -3.965 1 50.72 39 GLY B O 1
ATOM 2706 N N . PHE B 1 40 ? 16.07 28.167 -2.709 1 56.26 40 PHE B N 1
ATOM 2707 C CA . PHE B 1 40 ? 14.643 28.468 -2.732 1 56.26 40 PHE B CA 1
ATOM 2708 C C . PHE B 1 40 ? 14.348 29.753 -1.967 1 56.26 40 PHE B C 1
ATOM 2710 O O . PHE B 1 40 ? 13.61 30.614 -2.451 1 56.26 40 PHE B O 1
ATOM 2717 N N . ASP B 1 41 ? 14.927 29.879 -0.836 1 55.04 41 ASP B N 1
ATOM 2718 C CA . ASP B 1 41 ? 14.714 31.071 -0.021 1 55.04 41 ASP B CA 1
ATOM 2719 C C . ASP B 1 41 ? 15.216 32.323 -0.738 1 55.04 41 ASP B C 1
ATOM 2721 O O . ASP B 1 41 ? 14.568 33.371 -0.696 1 55.04 41 ASP B O 1
ATOM 2725 N N . LEU B 1 42 ? 16.478 32.124 -1.252 1 53.72 42 LEU B N 1
ATOM 2726 C CA . LEU B 1 42 ? 17.029 33.262 -1.98 1 53.72 42 LEU B CA 1
ATOM 2727 C C . LEU B 1 42 ? 16.136 33.637 -3.158 1 53.72 42 LEU B C 1
ATOM 2729 O O . LEU B 1 42 ? 15.938 34.821 -3.441 1 53.72 42 LEU B O 1
ATOM 2733 N N . ARG B 1 43 ? 15.678 32.568 -3.776 1 53.66 43 ARG B N 1
ATOM 2734 C CA . ARG B 1 43 ? 14.785 32.855 -4.895 1 53.66 43 ARG B CA 1
ATOM 2735 C C . ARG B 1 43 ? 13.499 33.518 -4.413 1 53.66 43 ARG B C 1
ATOM 2737 O O . ARG B 1 43 ? 12.966 34.407 -5.079 1 53.66 43 ARG B O 1
ATOM 2744 N N . GLN B 1 44 ? 13.146 33.061 -3.212 1 54.41 44 GLN B N 1
ATOM 2745 C CA . GLN B 1 44 ? 11.947 33.675 -2.65 1 54.41 44 GLN B CA 1
ATOM 2746 C C . GLN B 1 44 ? 12.225 35.103 -2.189 1 54.41 44 GLN B C 1
ATOM 2748 O O . GLN B 1 44 ? 11.365 35.978 -2.308 1 54.41 44 GLN B O 1
ATOM 2753 N N . MET B 1 45 ? 13.418 35.273 -1.544 1 48.12 45 MET B N 1
ATOM 2754 C CA . MET B 1 45 ? 13.787 36.595 -1.045 1 48.12 45 MET B CA 1
ATOM 2755 C C . MET B 1 45 ? 14.095 37.545 -2.198 1 48.12 45 MET B C 1
ATOM 2757 O O . MET B 1 45 ? 13.729 38.721 -2.153 1 48.12 45 MET B O 1
ATOM 2761 N N . TYR B 1 46 ? 15.093 37.178 -2.925 1 47.49 46 TYR B N 1
ATOM 2762 C CA . TYR B 1 46 ? 15.56 38.083 -3.969 1 47.49 46 TYR B CA 1
ATOM 2763 C C . TYR B 1 46 ? 14.634 38.044 -5.179 1 47.49 46 TYR B C 1
ATOM 2765 O O . TYR B 1 46 ? 14.723 38.899 -6.064 1 47.49 46 TYR B O 1
ATOM 2773 N N . GLY B 1 47 ? 14.068 36.927 -5.437 1 46.92 47 GLY B N 1
ATOM 2774 C CA . GLY B 1 47 ? 13.224 36.849 -6.619 1 46.92 47 GLY B CA 1
ATOM 2775 C C . GLY B 1 47 ? 11.871 37.509 -6.43 1 46.92 47 GLY B C 1
ATOM 2776 O O . GLY B 1 47 ? 11.31 37.483 -5.332 1 46.92 47 GLY B O 1
ATOM 2777 N N . SER B 1 48 ? 11.775 38.742 -6.956 1 44.67 48 SER B N 1
ATOM 2778 C CA . SER B 1 48 ? 10.456 39.286 -7.265 1 44.67 48 SER B CA 1
ATOM 2779 C C . SER B 1 48 ? 9.463 38.176 -7.591 1 44.67 48 SER B C 1
ATOM 2781 O O . SER B 1 48 ? 8.987 38.074 -8.723 1 44.67 48 SER B O 1
ATOM 2783 N N . GLU B 1 49 ? 9.853 37.084 -7.274 1 49.96 49 GLU B N 1
ATOM 2784 C CA . GLU B 1 49 ? 8.857 36.143 -7.777 1 49.96 49 GLU B CA 1
ATOM 2785 C C . GLU B 1 49 ? 7.461 36.493 -7.27 1 49.96 49 GLU B C 1
ATOM 2787 O O . GLU B 1 49 ? 7.238 36.579 -6.061 1 49.96 49 GLU B O 1
ATOM 2792 N N . ARG B 1 50 ? 6.953 37.215 -8.045 1 50.48 50 ARG B N 1
ATOM 2793 C CA . ARG B 1 50 ? 5.55 37.616 -8.065 1 50.48 50 ARG B CA 1
ATOM 2794 C C . ARG B 1 50 ? 4.647 36.472 -7.615 1 50.48 50 ARG B C 1
ATOM 2796 O O . ARG B 1 50 ? 4.947 35.303 -7.864 1 50.48 50 ARG B O 1
ATOM 2803 N N . PRO B 1 51 ? 3.899 36.934 -6.41 1 58.37 51 PRO B N 1
ATOM 2804 C CA . PRO B 1 51 ? 2.791 36.024 -6.111 1 58.37 51 PRO B CA 1
ATOM 2805 C C . PRO B 1 51 ? 2.295 35.272 -7.344 1 58.37 51 PRO B C 1
ATOM 2807 O O . PRO B 1 51 ? 2.051 35.884 -8.388 1 58.37 51 PRO B O 1
ATOM 2810 N N . HIS B 1 52 ? 2.794 34.019 -7.452 1 63.08 52 HIS B N 1
ATOM 2811 C CA . HIS B 1 52 ? 2.171 33.25 -8.524 1 63.08 52 HIS B CA 1
ATOM 2812 C C . HIS B 1 52 ? 0.65 33.327 -8.445 1 63.08 52 HIS B C 1
ATOM 2814 O O . HIS B 1 52 ? 0.074 33.216 -7.36 1 63.08 52 HIS B O 1
ATOM 2820 N N . GLU B 1 53 ? 0.011 33.937 -9.377 1 69.49 53 GLU B N 1
ATOM 2821 C CA . GLU B 1 53 ? -1.446 33.942 -9.466 1 69.49 53 GLU B CA 1
ATOM 2822 C C . GLU B 1 53 ? -2.03 32.597 -9.041 1 69.49 53 GLU B C 1
ATOM 2824 O O . GLU B 1 53 ? -1.551 31.544 -9.466 1 69.49 53 GLU B O 1
ATOM 2829 N N . GLY B 1 54 ? -2.78 32.659 -7.926 1 84.11 54 GLY B N 1
ATOM 2830 C CA . GLY B 1 54 ? -3.48 31.462 -7.489 1 84.11 54 GLY B CA 1
ATOM 2831 C C . GLY B 1 54 ? -2.829 30.793 -6.294 1 84.11 54 GLY B C 1
ATOM 2832 O O . GLY B 1 54 ? -3.299 29.754 -5.826 1 84.11 54 GLY B O 1
ATOM 2833 N N . SER B 1 55 ? -1.742 31.459 -5.818 1 88.54 55 SER B N 1
ATOM 2834 C CA . SER B 1 55 ? -1.098 30.869 -4.649 1 88.54 55 SER B CA 1
ATOM 2835 C C . SER B 1 55 ? -1.582 31.526 -3.361 1 88.54 55 SER B C 1
ATOM 2837 O O . SER B 1 55 ? -2.119 32.635 -3.387 1 88.54 55 SER B O 1
ATOM 2839 N N . LEU B 1 56 ? -1.463 30.786 -2.293 1 91.87 56 LEU B N 1
ATOM 2840 C CA . LEU B 1 56 ? -1.687 31.317 -0.953 1 91.87 56 LEU B CA 1
ATOM 2841 C C . LEU B 1 56 ? -0.614 32.336 -0.585 1 91.87 56 LEU B C 1
ATOM 2843 O O . LEU B 1 56 ? -0.896 33.322 0.099 1 91.87 56 LEU B O 1
ATOM 2847 N N . TRP B 1 57 ? 0.534 32.219 -1.123 1 93.09 57 TRP B N 1
ATOM 2848 C CA . TRP B 1 57 ? 1.71 33.058 -0.92 1 93.09 57 TRP B CA 1
ATOM 2849 C C . TRP B 1 57 ? 1.998 33.241 0.567 1 93.09 57 TRP B C 1
ATOM 2851 O O . TRP B 1 57 ? 1.713 34.298 1.134 1 93.09 57 TRP B O 1
ATOM 2861 N N . LEU B 1 58 ? 2.686 32.377 1.14 1 95.83 58 LEU B N 1
ATOM 2862 C CA . LEU B 1 58 ? 2.901 32.195 2.572 1 95.83 58 LEU B CA 1
ATOM 2863 C C . LEU B 1 58 ? 3.723 33.343 3.148 1 95.83 58 LEU B C 1
ATOM 2865 O O . LEU B 1 58 ? 3.581 33.685 4.324 1 95.83 58 LEU B O 1
ATOM 2869 N N . PRO B 1 59 ? 4.512 34.063 2.315 1 92.96 59 PRO B N 1
ATOM 2870 C CA . PRO B 1 59 ? 5.325 35.154 2.857 1 92.96 59 PRO B CA 1
ATOM 2871 C C . PRO B 1 59 ? 4.482 36.313 3.383 1 92.96 59 PRO B C 1
ATOM 2873 O O . PRO B 1 59 ? 4.974 37.138 4.157 1 92.96 59 PRO B O 1
ATOM 2876 N N . ASP B 1 60 ? 3.232 36.385 3.027 1 93.75 60 ASP B N 1
ATOM 2877 C CA . ASP B 1 60 ? 2.372 37.499 3.416 1 93.75 60 ASP B CA 1
ATOM 2878 C C . ASP B 1 60 ? 1.795 37.284 4.813 1 93.75 60 ASP B C 1
ATOM 2880 O O . ASP B 1 60 ? 1.216 38.202 5.399 1 93.75 60 ASP B O 1
ATOM 2884 N N . TYR B 1 61 ? 1.936 36.176 5.36 1 97.27 61 TYR B N 1
ATOM 2885 C CA . TYR B 1 61 ? 1.303 35.858 6.635 1 97.27 61 TYR B CA 1
ATOM 2886 C C . TYR B 1 61 ? 2.1 36.434 7.799 1 97.27 61 TYR B C 1
ATOM 2888 O O . TYR B 1 61 ? 3.326 36.545 7.725 1 97.27 61 TYR B O 1
ATOM 2896 N N . ARG B 1 62 ? 1.349 36.85 8.811 1 97.94 62 ARG B N 1
ATOM 2897 C CA . ARG B 1 62 ? 1.907 37.298 10.083 1 97.94 62 ARG B CA 1
ATOM 2898 C C . ARG B 1 62 ? 1.23 36.594 11.255 1 97.94 62 ARG B C 1
ATOM 2900 O O . ARG B 1 62 ? 0.044 36.264 11.187 1 97.94 62 ARG B O 1
ATOM 2907 N N . VAL B 1 63 ? 1.981 36.442 12.298 1 98.33 63 VAL B N 1
ATOM 2908 C CA . VAL B 1 63 ? 1.419 35.758 13.458 1 98.33 63 VAL B CA 1
ATOM 2909 C C . VAL B 1 63 ? 0.402 36.663 14.149 1 98.33 63 VAL B C 1
ATOM 2911 O O . VAL B 1 63 ? 0.673 37.842 14.391 1 98.33 63 VAL B O 1
ATOM 2914 N N . ALA B 1 64 ? -0.747 36.174 14.36 1 98.19 64 ALA B N 1
ATOM 2915 C CA . ALA B 1 64 ? -1.811 36.892 15.058 1 98.19 64 ALA B CA 1
ATOM 2916 C C . ALA B 1 64 ? -1.952 36.401 16.496 1 98.19 64 ALA B C 1
ATOM 2918 O O . ALA B 1 64 ? -2.291 37.177 17.393 1 98.19 64 ALA B O 1
ATOM 2919 N N . ILE B 1 65 ? -1.829 35.163 16.729 1 98.31 65 ILE B N 1
ATOM 2920 C CA . ILE B 1 65 ? -1.725 34.539 18.044 1 98.31 65 ILE B CA 1
ATOM 2921 C C . ILE B 1 65 ? -0.41 33.77 18.147 1 98.31 65 ILE B C 1
ATOM 2923 O O . ILE B 1 65 ? -0.135 32.886 17.333 1 98.31 65 ILE B O 1
ATOM 2927 N N . GLU B 1 66 ? 0.348 34.115 19.067 1 98.39 66 GLU B N 1
ATOM 2928 C CA . GLU B 1 66 ? 1.668 33.506 19.202 1 98.39 66 GLU B CA 1
ATOM 2929 C C . GLU B 1 66 ? 1.773 32.698 20.493 1 98.39 66 GLU B C 1
ATOM 2931 O O . GLU B 1 66 ? 1.609 33.242 21.587 1 98.39 66 GLU B O 1
ATOM 2936 N N . ALA B 1 67 ? 1.953 31.451 20.397 1 98 67 ALA B N 1
ATOM 2937 C CA . ALA B 1 67 ? 2.36 30.554 21.476 1 98 67 ALA B CA 1
ATOM 2938 C C . ALA B 1 67 ? 1.328 30.544 22.599 1 98 67 ALA B C 1
ATOM 2940 O O . ALA B 1 67 ? 1.678 30.673 23.774 1 98 67 ALA B O 1
ATOM 2941 N N . LYS B 1 68 ? 0.108 30.563 22.281 1 97.9 68 LYS B N 1
ATOM 2942 C CA . LYS B 1 68 ? -0.911 30.39 23.313 1 97.9 68 LYS B CA 1
ATOM 2943 C C . LYS B 1 68 ? -0.858 28.986 23.907 1 97.9 68 LYS B C 1
ATOM 2945 O O . LYS B 1 68 ? -1.004 27.996 23.187 1 97.9 68 LYS B O 1
ATOM 2950 N N . PRO B 1 69 ? -0.687 28.875 25.17 1 96.76 69 PRO B N 1
ATOM 2951 C CA . PRO B 1 69 ? -0.625 27.539 25.766 1 96.76 69 PRO B CA 1
ATOM 2952 C C . PRO B 1 69 ? -1.974 26.824 25.754 1 96.76 69 PRO B C 1
ATOM 2954 O O . PRO B 1 69 ? -3.009 27.447 26.003 1 96.76 69 PRO B O 1
ATOM 2957 N N . LEU B 1 70 ? -1.95 25.641 25.323 1 94.82 70 LEU B N 1
ATOM 2958 C CA . LEU B 1 70 ? -3.095 24.747 25.459 1 94.82 70 LEU B CA 1
ATOM 2959 C C . LEU B 1 70 ? -2.965 23.883 26.708 1 94.82 70 LEU B C 1
ATOM 2961 O O . LEU B 1 70 ? -2.405 22.786 26.654 1 94.82 70 LEU B O 1
ATOM 2965 N N . GLU B 1 71 ? -3.52 24.304 27.759 1 87.78 71 GLU B N 1
ATOM 2966 C CA . GLU B 1 71 ? -3.299 23.714 29.076 1 87.78 71 GLU B CA 1
ATOM 2967 C C . GLU B 1 71 ? -4.013 22.371 29.206 1 87.78 71 GLU B C 1
ATOM 2969 O O . GLU B 1 71 ? -5.084 22.173 28.628 1 87.78 71 GLU B O 1
ATOM 2974 N N . GLY B 1 72 ? -3.415 21.511 29.911 1 85.45 72 GLY B N 1
ATOM 2975 C CA . GLY B 1 72 ? -4.023 20.236 30.256 1 85.45 72 GLY B CA 1
ATOM 2976 C C . GLY B 1 72 ? -3.876 19.191 29.166 1 85.45 72 GLY B C 1
ATOM 2977 O O . GLY B 1 72 ? -4.537 18.151 29.203 1 85.45 72 GLY B O 1
ATOM 2978 N N . LEU B 1 73 ? -3.17 19.519 28.176 1 87.82 73 LEU B N 1
ATOM 2979 C CA . LEU B 1 73 ? -2.967 18.572 27.085 1 87.82 73 LEU B CA 1
ATOM 2980 C C . LEU B 1 73 ? -1.518 18.1 27.036 1 87.82 73 LEU B C 1
ATOM 2982 O O . LEU B 1 73 ? -0.621 18.785 27.533 1 87.82 73 LEU B O 1
ATOM 2986 N N . ASP B 1 74 ? -1.412 16.838 26.695 1 83.29 74 ASP B N 1
ATOM 2987 C CA . ASP B 1 74 ? -0.052 16.327 26.553 1 83.29 74 ASP B CA 1
ATOM 2988 C C . ASP B 1 74 ? 0.173 15.744 25.159 1 83.29 74 ASP B C 1
ATOM 2990 O O . ASP B 1 74 ? -0.529 14.818 24.747 1 83.29 74 ASP B O 1
ATOM 2994 N N . ASP B 1 75 ? 1.211 16.34 24.434 1 89.97 75 ASP B N 1
ATOM 2995 C CA . ASP B 1 75 ? 1.749 15.751 23.212 1 89.97 75 ASP B CA 1
ATOM 2996 C C . ASP B 1 75 ? 0.731 15.817 22.076 1 89.97 75 ASP B C 1
ATOM 2998 O O . ASP B 1 75 ? 0.394 14.794 21.477 1 89.97 75 ASP B O 1
ATOM 3002 N N . LEU B 1 76 ? 0.266 17.013 21.756 1 93.66 76 LEU B N 1
ATOM 3003 C CA . LEU B 1 76 ? -0.638 17.226 20.632 1 93.66 76 LEU B CA 1
ATOM 3004 C C . LEU B 1 76 ? 0.078 16.989 19.306 1 93.66 76 LEU B C 1
ATOM 3006 O O . LEU B 1 76 ? 1.248 17.346 19.155 1 93.66 76 LEU B O 1
ATOM 3010 N N . SER B 1 77 ? -0.665 16.316 18.431 1 94.64 77 SER B N 1
ATOM 3011 C CA . SER B 1 77 ? -0.114 16.08 17.101 1 94.64 77 SER B CA 1
ATOM 3012 C C . SER B 1 77 ? -1.199 16.147 16.032 1 94.64 77 SER B C 1
ATOM 3014 O O . SER B 1 77 ? -2.353 15.795 16.288 1 94.64 77 SER B O 1
ATOM 3016 N N . GLY B 1 78 ? -0.822 16.683 14.906 1 96.68 78 GLY B N 1
ATOM 3017 C CA . GLY B 1 78 ? -1.764 16.784 13.803 1 96.68 78 GLY B CA 1
ATOM 3018 C C . GLY B 1 78 ? -2.855 17.811 14.041 1 96.68 78 GLY B C 1
ATOM 3019 O O . GLY B 1 78 ? -3.17 18.134 15.188 1 96.68 78 GLY B O 1
ATOM 3020 N N . LEU B 1 79 ? -3.374 18.305 13.033 1 98.65 79 LEU B N 1
ATOM 3021 C CA . LEU B 1 79 ? -4.433 19.306 13.096 1 98.65 79 LEU B CA 1
ATOM 3022 C C . LEU B 1 79 ? -5.255 19.309 11.812 1 98.65 79 LEU B C 1
ATOM 3024 O O . LEU B 1 79 ? -4.701 19.215 10.714 1 98.65 79 LEU B O 1
ATOM 3028 N N . THR B 1 80 ? -6.519 19.401 11.982 1 98.83 80 THR B N 1
ATOM 3029 C CA . THR B 1 80 ? -7.393 19.555 10.824 1 98.83 80 THR B CA 1
ATOM 3030 C C . THR B 1 80 ? -8.555 20.491 11.145 1 98.83 80 THR B C 1
ATOM 3032 O O . THR B 1 80 ? -8.805 20.801 12.311 1 98.83 80 THR B O 1
ATOM 3035 N N . PHE B 1 81 ? -9.176 21.089 10.136 1 98.75 81 PHE B N 1
ATOM 3036 C CA . PHE B 1 81 ? -10.288 22.023 10.27 1 98.75 81 PHE B CA 1
ATOM 3037 C C . PHE B 1 81 ? -11.576 21.41 9.734 1 98.75 81 PHE B C 1
ATOM 3039 O O . PHE B 1 81 ? -11.584 20.813 8.656 1 98.75 81 PHE B O 1
ATOM 3046 N N . ASP B 1 82 ? -12.552 21.391 10.537 1 98.47 82 ASP B N 1
ATOM 3047 C CA . ASP B 1 82 ? -13.904 21.032 10.119 1 98.47 82 ASP B CA 1
ATOM 3048 C C . ASP B 1 82 ? -14.689 22.266 9.681 1 98.47 82 ASP B C 1
ATOM 3050 O O . ASP B 1 82 ? -15.11 23.069 10.516 1 98.47 82 ASP B O 1
ATOM 3054 N N . PRO B 1 83 ? -14.914 22.363 8.421 1 97.46 83 PRO B N 1
ATOM 3055 C CA . PRO B 1 83 ? -15.571 23.585 7.952 1 97.46 83 PRO B CA 1
ATOM 3056 C C . PRO B 1 83 ? -17.026 23.684 8.404 1 97.46 83 PRO B C 1
ATOM 3058 O O . PRO B 1 83 ? -17.563 24.788 8.531 1 97.46 83 PRO B O 1
ATOM 3061 N N . GLY B 1 84 ? -17.687 22.605 8.576 1 97.04 84 GLY B N 1
ATOM 3062 C CA . GLY B 1 84 ? -19.067 22.624 9.032 1 97.04 84 GLY B CA 1
ATOM 3063 C C . GLY B 1 84 ? -19.218 23.123 10.457 1 97.04 84 GLY B C 1
ATOM 3064 O O . GLY B 1 84 ? -20.152 23.868 10.764 1 97.04 84 GLY B O 1
ATOM 3065 N N . ARG B 1 85 ? -18.286 22.78 11.298 1 96.83 85 ARG B N 1
ATOM 3066 C CA . ARG B 1 85 ? -18.331 23.152 12.708 1 96.83 85 ARG B CA 1
ATOM 3067 C C . ARG B 1 85 ? -17.545 24.434 12.962 1 96.83 85 ARG B C 1
ATOM 3069 O O . ARG B 1 85 ? -17.736 25.092 13.987 1 96.83 85 ARG B O 1
ATOM 3076 N N . GLY B 1 86 ? -16.654 24.746 12.087 1 97.87 86 GLY B N 1
ATOM 3077 C CA . GLY B 1 86 ? -15.777 25.886 12.301 1 97.87 86 GLY B CA 1
ATOM 3078 C C . GLY B 1 86 ? -14.777 25.669 13.42 1 97.87 86 GLY B C 1
ATOM 3079 O O . GLY B 1 86 ? -14.402 26.614 14.117 1 97.87 86 GLY B O 1
ATOM 3080 N N . THR B 1 87 ? -14.458 24.44 13.68 1 98.43 87 THR B N 1
ATOM 3081 C CA . THR B 1 87 ? -13.547 24.114 14.771 1 98.43 87 THR B CA 1
ATOM 3082 C C . THR B 1 87 ? -12.365 23.293 14.262 1 98.43 87 THR B C 1
ATOM 3084 O O . THR B 1 87 ? -12.355 22.859 13.108 1 98.43 87 THR B O 1
ATOM 3087 N N . LEU B 1 88 ? -11.38 23.166 15.103 1 98.7 88 LEU B N 1
ATOM 3088 C CA . LEU B 1 88 ? -10.166 22.408 14.821 1 98.7 88 LEU B CA 1
ATOM 3089 C C . LEU B 1 88 ? -10.148 21.099 15.603 1 98.7 88 LEU B C 1
ATOM 3091 O O . LEU B 1 88 ? -10.677 21.027 16.714 1 98.7 88 LEU B O 1
ATOM 3095 N N . PHE B 1 89 ? -9.556 20.078 14.956 1 98.72 89 PHE B N 1
ATOM 3096 C CA . PHE B 1 89 ? -9.393 18.787 15.614 1 98.72 89 PHE B CA 1
ATOM 3097 C C . PHE B 1 89 ? -7.927 18.371 15.635 1 98.72 89 PHE B C 1
ATOM 3099 O O . PHE B 1 89 ? -7.21 18.557 14.65 1 98.72 89 PHE B O 1
ATOM 3106 N N . SER B 1 90 ? -7.502 17.823 16.694 1 98.27 90 SER B N 1
ATOM 3107 C CA . SER B 1 90 ? -6.166 17.275 16.9 1 98.27 90 SER B CA 1
ATOM 3108 C C . SER B 1 90 ? -6.219 15.97 17.688 1 98.27 90 SER B C 1
ATOM 3110 O O . SER B 1 90 ? -7.302 15.469 17.995 1 98.27 90 SER B O 1
ATOM 3112 N N . VAL B 1 91 ? -4.999 15.378 17.874 1 97.47 91 VAL B N 1
ATOM 3113 C CA . VAL B 1 91 ? -4.923 14.159 18.672 1 97.47 91 VAL B CA 1
ATOM 3114 C C . VAL B 1 91 ? -3.747 14.248 19.643 1 97.47 91 VAL B C 1
ATOM 3116 O O . VAL B 1 91 ? -2.792 14.991 19.404 1 97.47 91 VAL B O 1
ATOM 3119 N N . THR B 1 92 ? -3.879 13.553 20.723 1 95.31 92 THR B N 1
ATOM 3120 C CA . THR B 1 92 ? -2.768 13.396 21.655 1 95.31 92 THR B CA 1
ATOM 3121 C C . THR B 1 92 ? -2.223 11.971 21.611 1 95.31 92 THR B C 1
ATOM 3123 O O . THR B 1 92 ? -2.957 11.03 21.303 1 95.31 92 THR B O 1
ATOM 3126 N N . ASN B 1 93 ? -0.936 11.688 21.912 1 86.58 93 ASN B N 1
ATOM 3127 C CA . ASN B 1 93 ? -0.288 10.39 21.759 1 86.58 93 ASN B CA 1
ATOM 3128 C C . ASN B 1 93 ? -0.184 9.655 23.092 1 86.58 93 ASN B C 1
ATOM 3130 O O . ASN B 1 93 ? -0.505 8.468 23.178 1 86.58 93 ASN B O 1
ATOM 3134 N N . ALA B 1 94 ? 0.289 10.337 24.221 1 81.01 94 ALA B N 1
ATOM 3135 C CA . ALA B 1 94 ? 0.527 9.684 25.506 1 81.01 94 ALA B CA 1
ATOM 3136 C C . ALA B 1 94 ? -0.766 9.107 26.075 1 81.01 94 ALA B C 1
ATOM 3138 O O . ALA B 1 94 ? -0.801 7.953 26.507 1 81.01 94 ALA B O 1
ATOM 3139 N N . HIS B 1 95 ? -1.775 9.847 26.129 1 88.73 95 HIS B N 1
ATOM 3140 C CA . HIS B 1 95 ? -3.155 9.479 26.424 1 88.73 95 HIS B CA 1
ATOM 3141 C C . HIS B 1 95 ? -4.073 9.79 25.246 1 88.73 95 HIS B C 1
ATOM 3143 O O . HIS B 1 95 ? -4.651 10.876 25.174 1 88.73 95 HIS B O 1
ATOM 3149 N N . PRO B 1 96 ? -4.195 8.745 24.45 1 94.09 96 PRO B N 1
ATOM 3150 C CA . PRO B 1 96 ? -4.818 9.018 23.153 1 94.09 96 PRO B CA 1
ATOM 3151 C C . PRO B 1 96 ? -6.215 9.622 23.285 1 94.09 96 PRO B C 1
ATOM 3153 O O . PRO B 1 96 ? -7.107 9.001 23.87 1 94.09 96 PRO B O 1
ATOM 3156 N N . GLU B 1 97 ? -6.393 10.841 22.818 1 96.96 97 GLU B N 1
ATOM 3157 C CA . GLU B 1 97 ? -7.654 11.572 22.737 1 96.96 97 GLU B CA 1
ATOM 3158 C C . GLU B 1 97 ? -7.727 12.404 21.46 1 96.96 97 GLU B C 1
ATOM 3160 O O . GLU B 1 97 ? -6.697 12.799 20.909 1 96.96 97 GLU B O 1
ATOM 3165 N N . VAL B 1 98 ? -8.923 12.546 21.023 1 98.05 98 VAL B N 1
ATOM 3166 C CA . VAL B 1 98 ? -9.197 13.604 20.056 1 98.05 98 VAL B CA 1
ATOM 3167 C C . VAL B 1 98 ? -9.559 14.893 20.789 1 98.05 98 VAL B C 1
ATOM 3169 O O . VAL B 1 98 ? -10.373 14.88 21.715 1 98.05 98 VAL B O 1
ATOM 3172 N N . ILE B 1 99 ? -8.971 15.974 20.39 1 98 99 ILE B N 1
ATOM 3173 C CA . ILE B 1 99 ? -9.219 17.279 20.995 1 98 99 ILE B CA 1
ATOM 3174 C C . ILE B 1 99 ? -9.884 18.202 19.976 1 98 99 ILE B C 1
ATOM 3176 O O . ILE B 1 99 ? -9.394 18.355 18.855 1 98 99 ILE B O 1
ATOM 3180 N N . GLU B 1 100 ? -10.935 18.765 20.337 1 98.35 100 GLU B N 1
ATOM 3181 C CA . GLU B 1 100 ? -11.568 19.8 19.525 1 98.35 100 GLU B CA 1
ATOM 3182 C C . GLU B 1 100 ? -11.279 21.192 20.081 1 98.35 100 GLU B C 1
ATOM 3184 O O . GLU B 1 100 ? -11.445 21.435 21.278 1 98.35 100 GLU B O 1
ATOM 3189 N N . LEU B 1 101 ? -10.838 22.057 19.22 1 98.26 101 LEU B N 1
ATOM 3190 C CA . LEU B 1 101 ? -10.51 23.434 19.573 1 98.26 101 LEU B CA 1
ATOM 3191 C C . LEU B 1 101 ? -11.325 24.417 18.739 1 98.26 101 LEU B C 1
ATOM 3193 O O . LEU B 1 101 ? -11.669 24.128 17.591 1 98.26 101 LEU B O 1
ATOM 3197 N N . ASN B 1 102 ? -11.618 25.527 19.333 1 98.23 102 ASN B N 1
ATOM 3198 C CA . ASN B 1 102 ? -12.091 26.602 18.466 1 98.23 102 ASN B CA 1
ATOM 3199 C C . ASN B 1 102 ? -10.931 27.35 17.816 1 98.23 102 ASN B C 1
ATOM 3201 O O . ASN B 1 102 ? -9.766 27.017 18.044 1 98.23 102 ASN B O 1
ATOM 3205 N N . THR B 1 103 ? -11.177 28.298 16.992 1 98.21 103 THR B N 1
ATOM 3206 C CA . THR B 1 103 ? -10.16 28.967 16.188 1 98.21 103 THR B CA 1
ATOM 3207 C C . THR B 1 103 ? -9.358 29.948 17.038 1 98.21 103 THR B C 1
ATOM 3209 O O . THR B 1 103 ? -8.381 30.533 16.565 1 98.21 103 THR B O 1
ATOM 3212 N N . ALA B 1 104 ? -9.701 30.085 18.314 1 97.54 104 ALA B N 1
ATOM 3213 C CA . ALA B 1 104 ? -8.944 30.912 19.25 1 97.54 104 ALA B CA 1
ATOM 3214 C C . ALA B 1 104 ? -8.035 30.056 20.127 1 97.54 104 ALA B C 1
ATOM 3216 O O . ALA B 1 104 ? -7.317 30.578 20.983 1 97.54 104 ALA B O 1
ATOM 3217 N N . GLY B 1 105 ? -8.087 28.751 19.93 1 97.12 105 GLY B N 1
ATOM 3218 C CA . GLY B 1 105 ? -7.218 27.859 20.681 1 97.12 105 GLY B CA 1
ATOM 3219 C C . GLY B 1 105 ? -7.79 27.462 22.028 1 97.12 105 GLY B C 1
ATOM 3220 O O . GLY B 1 105 ? -7.047 27.283 22.995 1 97.12 105 GLY B O 1
ATOM 3221 N N . GLU B 1 106 ? -9.054 27.501 22.151 1 97.13 106 GLU B N 1
ATOM 3222 C CA . GLU B 1 106 ? -9.708 27.001 23.356 1 97.13 106 GLU B CA 1
ATOM 3223 C C . GLU B 1 106 ? -10.205 25.572 23.163 1 97.13 106 GLU B C 1
ATOM 3225 O O . GLU B 1 106 ? -10.784 25.245 22.125 1 97.13 106 GLU B O 1
ATOM 3230 N N . VAL B 1 107 ? -9.991 24.783 24.183 1 97.02 107 VAL B N 1
ATOM 3231 C CA . VAL B 1 107 ? -10.437 23.394 24.12 1 97.02 107 VAL B CA 1
ATOM 3232 C C . VAL B 1 107 ? -11.95 23.327 24.313 1 97.02 107 VAL B C 1
ATOM 3234 O O . VAL B 1 107 ? -12.478 23.831 25.307 1 97.02 107 VAL B O 1
ATOM 3237 N N . LEU B 1 108 ? -12.646 22.712 23.373 1 97.05 108 LEU B N 1
ATOM 3238 C CA . LEU B 1 108 ? -14.1 22.605 23.425 1 97.05 108 LEU B CA 1
ATOM 3239 C C . LEU B 1 108 ? -14.526 21.229 23.925 1 97.05 108 LEU B C 1
ATOM 3241 O O . LEU B 1 108 ? -15.541 21.102 24.613 1 97.05 108 LEU B O 1
ATOM 3245 N N . ARG B 1 109 ? -13.745 20.24 23.525 1 96.19 109 ARG B N 1
ATOM 3246 C CA . ARG B 1 109 ? -14.152 18.859 23.763 1 96.19 109 ARG B CA 1
ATOM 3247 C C . ARG B 1 109 ? -12.953 17.918 23.712 1 96.19 109 ARG B C 1
ATOM 3249 O O . ARG B 1 109 ? -11.979 18.182 23.004 1 96.19 109 ARG B O 1
ATOM 3256 N N . ARG B 1 110 ? -13.017 16.884 24.516 1 96.89 110 ARG B N 1
ATOM 3257 C CA . ARG B 1 110 ? -12.06 15.782 24.508 1 96.89 110 ARG B CA 1
ATOM 3258 C C . ARG B 1 110 ? -12.764 14.447 24.29 1 96.89 110 ARG B C 1
ATOM 3260 O O . ARG B 1 110 ? -13.772 14.158 24.938 1 96.89 110 ARG B O 1
ATOM 3267 N N . ILE B 1 111 ? -12.315 13.684 23.367 1 98 111 ILE B N 1
ATOM 3268 C CA . ILE B 1 111 ? -12.916 12.399 23.024 1 98 111 ILE B CA 1
ATOM 3269 C C . ILE B 1 111 ? -11.896 11.282 23.23 1 98 111 ILE B C 1
ATOM 3271 O O . ILE B 1 111 ? -10.84 11.271 22.593 1 98 111 ILE B O 1
ATOM 3275 N N . ALA B 1 112 ? -12.191 10.326 24.029 1 97.48 112 ALA B N 1
ATOM 3276 C CA . ALA B 1 112 ? -11.253 9.253 24.348 1 97.48 112 ALA B CA 1
ATOM 3277 C C . ALA B 1 112 ? -11.047 8.331 23.149 1 97.48 112 ALA B C 1
ATOM 3279 O O . ALA B 1 112 ? -11.997 8.019 22.428 1 97.48 112 ALA B O 1
ATOM 3280 N N . LEU B 1 113 ? -9.821 7.902 22.954 1 96.79 113 LEU B N 1
ATOM 3281 C CA . LEU B 1 113 ? -9.481 6.946 21.905 1 96.79 113 LEU B CA 1
ATOM 3282 C C . LEU B 1 113 ? -9.062 5.608 22.504 1 96.79 113 LEU B C 1
ATOM 3284 O O . LEU B 1 113 ? -8.232 5.564 23.415 1 96.79 113 LEU B O 1
ATOM 3288 N N . SER B 1 114 ? -9.643 4.584 21.996 1 96.2 114 SER B N 1
ATOM 3289 C CA . SER B 1 114 ? -9.223 3.234 22.357 1 96.2 114 SER B CA 1
ATOM 3290 C C . SER B 1 114 ? -8.742 2.458 21.135 1 96.2 114 SER B C 1
ATOM 3292 O O . SER B 1 114 ? -9.256 2.648 20.031 1 96.2 114 SER B O 1
ATOM 3294 N N . GLY B 1 115 ? -7.786 1.588 21.341 1 94.25 115 GLY B N 1
ATOM 3295 C CA . GLY B 1 115 ? -7.26 0.781 20.252 1 94.25 115 GLY B CA 1
ATOM 3296 C C . GLY B 1 115 ? -6.245 1.518 19.4 1 94.25 115 GLY B C 1
ATOM 3297 O O . GLY B 1 115 ? -5.901 1.067 18.305 1 94.25 115 GLY B O 1
ATOM 3298 N N . PHE B 1 116 ? -5.86 2.646 19.77 1 93.56 116 PHE B N 1
ATOM 3299 C CA . PHE B 1 116 ? -4.801 3.421 19.135 1 93.56 116 PHE B CA 1
ATOM 3300 C C . PHE B 1 116 ? -3.528 3.387 19.972 1 93.56 116 PHE B C 1
ATOM 3302 O O . PHE B 1 116 ? -3.584 3.479 21.2 1 93.56 116 PHE B O 1
ATOM 3309 N N . ASP B 1 117 ? -2.455 3.146 19.413 1 88.49 117 ASP B N 1
ATOM 3310 C CA . ASP B 1 117 ? -1.193 3.037 20.138 1 88.49 117 ASP B CA 1
ATOM 3311 C C . ASP B 1 117 ? -0.437 4.364 20.126 1 88.49 117 ASP B C 1
ATOM 3313 O O . ASP B 1 117 ? 0.129 4.771 21.143 1 88.49 117 ASP B O 1
ATOM 3317 N N . ASP B 1 118 ? -0.375 5.051 18.994 1 91.98 118 ASP B N 1
ATOM 3318 C CA . ASP B 1 118 ? 0.348 6.31 18.845 1 91.98 118 ASP B CA 1
ATOM 3319 C C . ASP B 1 118 ? -0.259 7.163 17.733 1 91.98 118 ASP B C 1
ATOM 3321 O O . ASP B 1 118 ? 0.379 7.399 16.705 1 91.98 118 ASP B O 1
ATOM 3325 N N . PRO B 1 119 ? -1.466 7.733 18.004 1 94.67 119 PRO B N 1
ATOM 3326 C CA . PRO B 1 119 ? -2.063 8.593 16.979 1 94.67 119 PRO B CA 1
ATOM 3327 C C . PRO B 1 119 ? -1.239 9.85 16.71 1 94.67 119 PRO B C 1
ATOM 3329 O O . PRO B 1 119 ? -0.813 10.526 17.65 1 94.67 119 PRO B O 1
ATOM 3332 N N . GLU B 1 120 ? -1.001 10.091 15.457 1 94.69 120 GLU B N 1
ATOM 3333 C CA . GLU B 1 120 ? -0.093 11.186 15.127 1 94.69 120 GLU B CA 1
ATOM 3334 C C . GLU B 1 120 ? -0.789 12.243 14.275 1 94.69 120 GLU B C 1
ATOM 3336 O O . GLU B 1 120 ? -0.323 13.381 14.185 1 94.69 120 GLU B O 1
ATOM 3341 N N . ALA B 1 121 ? -1.891 11.866 13.638 1 96.95 121 ALA B N 1
ATOM 3342 C CA . ALA B 1 121 ? -2.568 12.809 12.752 1 96.95 121 ALA B CA 1
ATOM 3343 C C . ALA B 1 121 ? -4.065 12.521 12.684 1 96.95 121 ALA B C 1
ATOM 3345 O O . ALA B 1 121 ? -4.5 11.399 12.952 1 96.95 121 ALA B O 1
ATOM 3346 N N . ILE B 1 122 ? -4.779 13.515 12.36 1 98.47 122 ILE B N 1
ATOM 3347 C CA . ILE B 1 122 ? -6.217 13.43 12.13 1 98.47 122 ILE B CA 1
ATOM 3348 C C . ILE B 1 122 ? -6.603 14.314 10.946 1 98.47 122 ILE B C 1
ATOM 3350 O O . ILE B 1 122 ? -6.042 15.397 10.763 1 98.47 122 ILE B O 1
ATOM 3354 N N . GLU B 1 123 ? -7.557 13.835 10.162 1 98.75 123 GLU B N 1
ATOM 3355 C CA . GLU B 1 123 ? -7.951 14.582 8.972 1 98.75 123 GLU B CA 1
ATOM 3356 C C . GLU B 1 123 ? -9.459 14.511 8.749 1 98.75 123 GLU B C 1
ATOM 3358 O O . GLU B 1 123 ? -10.057 13.437 8.847 1 98.75 123 GLU B O 1
ATOM 3363 N N . TYR B 1 124 ? -10.014 15.652 8.527 1 98.59 124 TYR B N 1
ATOM 3364 C CA . TYR B 1 124 ? -11.425 15.765 8.176 1 98.59 124 TYR B CA 1
ATOM 3365 C C . TYR B 1 124 ? -11.665 15.33 6.735 1 98.59 124 TYR B C 1
ATOM 3367 O O . TYR B 1 124 ? -10.967 15.775 5.821 1 98.59 124 TYR B O 1
ATOM 3375 N N . LEU B 1 125 ? -12.662 14.467 6.56 1 97.86 125 LEU B N 1
ATOM 3376 C CA . LEU B 1 125 ? -13.016 14.009 5.22 1 97.86 125 LEU B CA 1
ATOM 3377 C C . LEU B 1 125 ? -14.319 14.648 4.754 1 97.86 125 LEU B C 1
ATOM 3379 O O . LEU B 1 125 ? -14.401 15.152 3.631 1 97.86 125 LEU B O 1
ATOM 3383 N N . SER B 1 126 ? -15.292 14.611 5.509 1 96.65 126 SER B N 1
ATOM 3384 C CA . SER B 1 126 ? -16.663 15.073 5.323 1 96.65 126 SER B CA 1
ATOM 3385 C C . SER B 1 126 ? -17.395 15.184 6.656 1 96.65 126 SER B C 1
ATOM 3387 O O . SER B 1 126 ? -16.835 14.863 7.706 1 96.65 126 SER B O 1
ATOM 3389 N N . PRO B 1 127 ? -18.57 15.725 6.663 1 96.91 127 PRO B N 1
ATOM 3390 C CA . PRO B 1 127 ? -19.264 15.888 7.943 1 96.91 127 PRO B CA 1
ATOM 3391 C C . PRO B 1 127 ? -19.307 14.599 8.759 1 96.91 127 PRO B C 1
ATOM 3393 O O . PRO B 1 127 ? -19.868 13.597 8.308 1 96.91 127 PRO B O 1
ATOM 3396 N N . GLY B 1 128 ? -18.636 14.633 9.87 1 96.79 128 GLY B N 1
ATOM 3397 C CA . GLY B 1 128 ? -18.678 13.534 10.822 1 96.79 128 GLY B CA 1
ATOM 3398 C C . GLY B 1 128 ? -17.642 12.462 10.541 1 96.79 128 GLY B C 1
ATOM 3399 O O . GLY B 1 128 ? -17.457 11.545 11.344 1 96.79 128 GLY B O 1
ATOM 3400 N N . ARG B 1 129 ? -16.982 12.519 9.456 1 97.28 129 ARG B N 1
ATOM 3401 C CA . ARG B 1 129 ? -16.033 11.479 9.073 1 97.28 129 ARG B CA 1
ATOM 3402 C C . ARG B 1 129 ? -14.599 11.995 9.141 1 97.28 129 ARG B C 1
ATOM 3404 O O . ARG B 1 129 ? -14.267 13.005 8.518 1 97.28 129 ARG B O 1
ATOM 3411 N N . PHE B 1 130 ? -13.802 11.26 9.911 1 98.51 130 PHE B N 1
ATOM 3412 C CA . PHE B 1 130 ? -12.393 11.592 10.088 1 98.51 130 PHE B CA 1
ATOM 3413 C C . PHE B 1 130 ? -11.52 10.356 9.914 1 98.51 130 PHE B C 1
ATOM 3415 O O . PHE B 1 130 ? -11.985 9.229 10.098 1 98.51 130 PHE B O 1
ATOM 3422 N N . VAL B 1 131 ? -10.342 10.568 9.541 1 98.38 131 VAL B N 1
ATOM 3423 C CA . VAL B 1 131 ? -9.34 9.506 9.537 1 98.38 131 VAL B CA 1
ATOM 3424 C C . VAL B 1 131 ? -8.223 9.845 10.521 1 98.38 131 VAL B C 1
ATOM 3426 O O . VAL B 1 131 ? -7.779 10.993 10.595 1 98.38 131 VAL B O 1
ATOM 3429 N N . ILE B 1 132 ? -7.822 8.871 11.265 1 97.86 132 ILE B N 1
ATOM 3430 C CA . ILE B 1 132 ? -6.712 9.02 12.2 1 97.86 132 ILE B CA 1
ATOM 3431 C C . ILE B 1 132 ? -5.557 8.114 11.778 1 97.86 132 ILE B C 1
ATOM 3433 O O . ILE B 1 132 ? -5.765 6.945 11.448 1 97.86 132 ILE B O 1
ATOM 3437 N N . ALA B 1 133 ? -4.39 8.71 11.706 1 96.16 133 ALA B N 1
ATOM 3438 C CA . ALA B 1 133 ? -3.182 7.928 11.455 1 96.16 133 ALA B CA 1
ATOM 3439 C C . ALA B 1 133 ? -2.571 7.43 12.762 1 96.16 133 ALA B C 1
ATOM 3441 O O . ALA B 1 133 ? -2.379 8.207 13.701 1 96.16 133 ALA B O 1
ATOM 3442 N N . ASP B 1 134 ? -2.306 6.19 12.825 1 92.94 134 ASP B N 1
ATOM 3443 C CA . ASP B 1 134 ? -1.655 5.549 13.964 1 92.94 134 ASP B CA 1
ATOM 3444 C C . ASP B 1 134 ? -0.252 5.072 13.597 1 92.94 134 ASP B C 1
ATOM 3446 O O . ASP B 1 134 ? -0.094 4.107 12.846 1 92.94 134 ASP B O 1
ATOM 3450 N N . GLU B 1 135 ? 0.777 5.721 14.123 1 86.37 135 GLU B N 1
ATOM 3451 C CA . GLU B 1 135 ? 2.167 5.585 13.697 1 86.37 135 GLU B CA 1
ATOM 3452 C C . GLU B 1 135 ? 2.684 4.17 13.941 1 86.37 135 GLU B C 1
ATOM 3454 O O . GLU B 1 135 ? 3.33 3.581 13.072 1 86.37 135 GLU B O 1
ATOM 3459 N N . ARG B 1 136 ? 2.464 3.567 15.086 1 78.75 136 ARG B N 1
ATOM 3460 C CA . ARG B 1 136 ? 3.07 2.291 15.453 1 78.75 136 ARG B CA 1
ATOM 3461 C C . ARG B 1 136 ? 2.708 1.204 14.447 1 78.75 136 ARG B C 1
ATOM 3463 O O . ARG B 1 136 ? 3.577 0.454 13.997 1 78.75 136 ARG B O 1
ATOM 3470 N N . ASP B 1 137 ? 1.539 1.215 14.005 1 80.31 137 ASP B N 1
ATOM 3471 C CA . ASP B 1 137 ? 1.065 0.173 13.1 1 80.31 137 ASP B CA 1
ATOM 3472 C C . ASP B 1 137 ? 0.955 0.695 11.669 1 80.31 137 ASP B C 1
ATOM 3474 O O . ASP B 1 137 ? 0.508 -0.023 10.773 1 80.31 137 ASP B O 1
ATOM 3478 N N . GLN B 1 138 ? 1.306 1.974 11.459 1 89.12 138 GLN B N 1
ATOM 3479 C CA . GLN B 1 138 ? 1.185 2.624 10.158 1 89.12 138 GLN B CA 1
ATOM 3480 C C . GLN B 1 138 ? -0.19 2.377 9.545 1 89.12 138 GLN B C 1
ATOM 3482 O O . GLN B 1 138 ? -0.295 1.911 8.409 1 89.12 138 GLN B O 1
ATOM 3487 N N . ARG B 1 139 ? -1.144 2.667 10.301 1 92.84 139 ARG B N 1
ATOM 3488 C CA . ARG B 1 139 ? -2.502 2.383 9.846 1 92.84 139 ARG B CA 1
ATOM 3489 C C . ARG B 1 139 ? -3.35 3.65 9.832 1 92.84 139 ARG B C 1
ATOM 3491 O O . ARG B 1 139 ? -3.09 4.586 10.591 1 92.84 139 ARG B O 1
ATOM 3498 N N . LEU B 1 140 ? -4.261 3.711 8.96 1 96.47 140 LEU B N 1
ATOM 3499 C CA . LEU B 1 140 ? -5.313 4.713 8.828 1 96.47 140 LEU B CA 1
ATOM 3500 C C . LEU B 1 140 ? -6.653 4.159 9.299 1 96.47 140 LEU B C 1
ATOM 3502 O O . LEU B 1 140 ? -7.091 3.104 8.834 1 96.47 140 LEU B O 1
ATOM 3506 N N . VAL B 1 141 ? -7.282 4.875 10.206 1 97.23 141 VAL B N 1
ATOM 3507 C CA . VAL B 1 141 ? -8.525 4.396 10.802 1 97.23 141 VAL B CA 1
ATOM 3508 C C . VAL B 1 141 ? -9.636 5.419 10.575 1 97.23 141 VAL B C 1
ATOM 3510 O O . VAL B 1 141 ? -9.501 6.585 10.955 1 97.23 141 VAL B O 1
ATOM 3513 N N . LEU B 1 142 ? -10.716 4.986 9.983 1 97.57 142 LEU B N 1
ATOM 3514 C CA . LEU B 1 142 ? -11.882 5.846 9.816 1 97.57 142 LEU B CA 1
ATOM 3515 C C . LEU B 1 142 ? -12.683 5.934 11.111 1 97.57 142 LEU B C 1
ATOM 3517 O O . LEU B 1 142 ? -12.996 4.91 11.723 1 97.57 142 LEU B O 1
ATOM 3521 N N . VAL B 1 143 ? -12.966 7.118 11.497 1 97.46 143 VAL B N 1
ATOM 3522 C CA . VAL B 1 143 ? -13.795 7.286 12.686 1 97.46 143 VAL B CA 1
ATOM 3523 C C . VAL B 1 143 ? -14.952 8.234 12.38 1 97.46 143 VAL B C 1
ATOM 3525 O O . VAL B 1 143 ? -14.855 9.072 11.481 1 97.46 143 VAL B O 1
ATOM 3528 N N . GLN B 1 144 ? -15.959 8.074 13.143 1 96.81 144 GLN B N 1
ATOM 3529 C CA . GLN B 1 144 ? -17.14 8.927 13.055 1 96.81 144 GLN B CA 1
ATOM 3530 C C . GLN B 1 144 ? -17.283 9.8 14.298 1 96.81 144 GLN B C 1
ATOM 3532 O O . GLN B 1 144 ? -17.349 9.288 15.418 1 96.81 144 GLN B O 1
ATOM 3537 N N . ILE B 1 145 ? -17.314 11.082 14.094 1 98.01 145 ILE B N 1
ATOM 3538 C CA . ILE B 1 145 ? -17.446 12.015 15.208 1 98.01 145 ILE B CA 1
ATOM 3539 C C . ILE B 1 145 ? -18.675 12.898 14.999 1 98.01 145 ILE B C 1
ATOM 3541 O O . ILE B 1 145 ? -18.72 13.697 14.06 1 98.01 145 ILE B O 1
ATOM 3545 N N . ASP B 1 146 ? -19.617 12.802 15.796 1 96.54 146 ASP B N 1
ATOM 3546 C CA . ASP B 1 146 ? -20.764 13.704 15.815 1 96.54 146 ASP B CA 1
ATOM 3547 C C . ASP B 1 146 ? -20.823 14.491 17.122 1 96.54 146 ASP B C 1
ATOM 3549 O O . ASP B 1 146 ? -19.848 14.526 17.876 1 96.54 146 ASP B O 1
ATOM 3553 N N . ASP B 1 147 ? -21.888 15.183 17.354 1 96.26 147 ASP B N 1
ATOM 3554 C CA . ASP B 1 147 ? -21.984 16.09 18.494 1 96.26 147 ASP B CA 1
ATOM 3555 C C . ASP B 1 147 ? -21.995 15.318 19.811 1 96.26 147 ASP B C 1
ATOM 3557 O O . ASP B 1 147 ? -21.651 15.866 20.861 1 96.26 147 ASP B O 1
ATOM 3561 N N . GLU B 1 148 ? -22.342 14.068 19.801 1 96.77 148 GLU B N 1
ATOM 3562 C CA . GLU B 1 148 ? -22.526 13.292 21.023 1 96.77 148 GLU B CA 1
ATOM 3563 C C . GLU B 1 148 ? -21.355 12.341 21.255 1 96.77 148 GLU B C 1
ATOM 3565 O O . GLU B 1 148 ? -21.274 11.69 22.298 1 96.77 148 GLU B O 1
ATOM 3570 N N . THR B 1 149 ? -20.443 12.28 20.319 1 97.81 149 THR B N 1
ATOM 3571 C CA . THR B 1 149 ? -19.351 11.318 20.419 1 97.81 149 THR B CA 1
ATOM 3572 C C . THR B 1 149 ? -18.46 11.633 21.617 1 97.81 149 THR B C 1
ATOM 3574 O O . THR B 1 149 ? -17.987 12.761 21.766 1 97.81 149 THR B O 1
ATOM 3577 N N . THR B 1 150 ? -18.202 10.656 22.515 1 97.61 150 THR B N 1
ATOM 3578 C CA . THR B 1 150 ? -17.359 10.862 23.688 1 97.61 150 THR B CA 1
ATOM 3579 C C . THR B 1 150 ? -16.184 9.889 23.688 1 97.61 150 THR B C 1
ATOM 3581 O O . THR B 1 150 ? -15.226 10.064 24.444 1 97.61 150 THR B O 1
ATOM 3584 N N . ALA B 1 151 ? -16.3 8.89 22.849 1 97.52 151 ALA B N 1
ATOM 3585 C CA . ALA B 1 151 ? -15.245 7.886 22.738 1 97.52 151 ALA B CA 1
ATOM 3586 C C . ALA B 1 151 ? -15.232 7.254 21.349 1 97.52 151 ALA B C 1
ATOM 3588 O O . ALA B 1 151 ? -16.268 7.181 20.685 1 97.52 151 ALA B O 1
ATOM 3589 N N . LEU B 1 152 ? -14.084 6.852 20.93 1 96.92 152 LEU B N 1
ATOM 3590 C CA . LEU B 1 152 ? -13.889 6.176 19.652 1 96.92 152 LEU B CA 1
ATOM 3591 C C . LEU B 1 152 ? -13.047 4.917 19.826 1 96.92 152 LEU B C 1
ATOM 3593 O O . LEU B 1 152 ? -12.09 4.908 20.603 1 96.92 152 LEU B O 1
ATOM 3597 N N . ASP B 1 153 ? -13.368 3.9 19.045 1 95.01 153 ASP B N 1
ATOM 3598 C CA . ASP B 1 153 ? -12.65 2.63 19.081 1 95.01 153 ASP B CA 1
ATOM 3599 C C . ASP B 1 153 ? -12.162 2.235 17.689 1 95.01 153 ASP B C 1
ATOM 3601 O O . ASP B 1 153 ? -12.93 2.265 16.725 1 95.01 153 ASP B O 1
ATOM 3605 N N . ALA B 1 154 ? -10.92 1.857 17.601 1 92.33 154 ALA B N 1
ATOM 3606 C CA . ALA B 1 154 ? -10.319 1.502 16.318 1 92.33 154 ALA B CA 1
ATOM 3607 C C . ALA B 1 154 ? -10.754 0.108 15.875 1 92.33 154 ALA B C 1
ATOM 3609 O O . ALA B 1 154 ? -10.749 -0.2 14.681 1 92.33 154 ALA B O 1
ATOM 3610 N N . GLY B 1 155 ? -11.037 -0.815 16.73 1 88.68 155 GLY B N 1
ATOM 3611 C CA . GLY B 1 155 ? -11.301 -2.216 16.442 1 88.68 155 GLY B CA 1
ATOM 3612 C C . GLY B 1 155 ? -12.47 -2.421 15.497 1 88.68 155 GLY B C 1
ATOM 3613 O O . GLY B 1 155 ? -12.495 -3.388 14.733 1 88.68 155 GLY B O 1
ATOM 3614 N N . SER B 1 156 ? -13.446 -1.613 15.464 1 86.67 156 SER B N 1
ATOM 3615 C CA . SER B 1 156 ? -14.643 -1.799 14.65 1 86.67 156 SER B CA 1
ATOM 3616 C C . SER B 1 156 ? -14.662 -0.835 13.468 1 86.67 156 SER B C 1
ATOM 3618 O O . SER B 1 156 ? -15.671 -0.723 12.769 1 86.67 156 SER B O 1
ATOM 3620 N N . ALA B 1 157 ? -13.586 -0.224 13.202 1 92.29 157 ALA B N 1
ATOM 3621 C CA . ALA B 1 157 ? -13.544 0.825 12.186 1 92.29 157 ALA B CA 1
ATOM 3622 C C . ALA B 1 157 ? -12.921 0.31 10.892 1 92.29 157 ALA B C 1
ATOM 3624 O O . ALA B 1 157 ? -12.186 -0.68 10.9 1 92.29 157 ALA B O 1
ATOM 3625 N N . GLN B 1 158 ? -13.34 0.915 9.817 1 93.39 158 GLN B N 1
ATOM 3626 C CA . GLN B 1 158 ? -12.596 0.683 8.583 1 93.39 158 GLN B CA 1
ATOM 3627 C C . GLN B 1 158 ? -11.133 1.087 8.739 1 93.39 158 GLN B C 1
ATOM 3629 O O . GLN B 1 158 ? -10.829 2.118 9.343 1 93.39 158 GLN B O 1
ATOM 3634 N N . GLN B 1 159 ? -10.234 0.254 8.21 1 95.11 159 GLN B N 1
ATOM 3635 C CA . GLN B 1 159 ? -8.817 0.542 8.408 1 95.11 159 GLN B CA 1
ATOM 3636 C C . GLN B 1 159 ? -8 0.153 7.179 1 95.11 159 GLN B C 1
ATOM 3638 O O . GLN B 1 159 ? -8.396 -0.734 6.42 1 95.11 159 GLN B O 1
ATOM 3643 N N . LEU B 1 160 ? -6.962 0.77 6.942 1 94.46 160 LEU B N 1
ATOM 3644 C CA . LEU B 1 160 ? -5.936 0.503 5.939 1 94.46 160 LEU B CA 1
ATOM 3645 C C . LEU B 1 160 ? -4.541 0.609 6.547 1 94.46 160 LEU B C 1
ATOM 3647 O O . LEU B 1 160 ? -4.189 1.638 7.127 1 94.46 160 LEU B O 1
ATOM 3651 N N . SER B 1 161 ? -3.782 -0.396 6.536 1 92.39 161 SER B N 1
ATOM 3652 C CA . SER B 1 161 ? -2.416 -0.36 7.048 1 92.39 161 SER B CA 1
ATOM 3653 C C . SER B 1 161 ? -1.399 -0.511 5.921 1 92.39 161 SER B C 1
ATOM 3655 O O . SER B 1 161 ? -1.603 -1.299 4.996 1 92.39 161 SER B O 1
ATOM 3657 N N . LEU B 1 162 ? -0.429 0.217 5.975 1 86.53 162 LEU B N 1
ATOM 3658 C CA . LEU B 1 162 ? 0.69 0.163 5.039 1 86.53 162 LEU B CA 1
ATOM 3659 C C . LEU B 1 162 ? 1.993 -0.144 5.769 1 86.53 162 LEU B C 1
ATOM 3661 O O . LEU B 1 162 ? 2.771 0.765 6.068 1 86.53 162 LEU B O 1
ATOM 3665 N N . GLY B 1 163 ? 2.205 -1.337 6.096 1 77.28 163 GLY B N 1
ATOM 3666 C CA . GLY B 1 163 ? 3.357 -1.735 6.89 1 77.28 163 GLY B CA 1
ATOM 3667 C C . GLY B 1 163 ? 4.604 -1.965 6.057 1 77.28 163 GLY B C 1
ATOM 3668 O O . GLY B 1 163 ? 5.262 -2.999 6.188 1 77.28 163 GLY B O 1
ATOM 3669 N N . PHE B 1 164 ? 4.943 -1.08 5.146 1 71.35 164 PHE B N 1
ATOM 3670 C CA . PHE B 1 164 ? 6.144 -1.218 4.331 1 71.35 164 PHE B CA 1
ATOM 3671 C C . PHE B 1 164 ? 7.378 -0.766 5.103 1 71.35 164 PHE B C 1
ATOM 3673 O O . PHE B 1 164 ? 7.442 0.373 5.57 1 71.35 164 PHE B O 1
ATOM 3680 N N . GLY B 1 165 ? 8.314 -1.622 5.261 1 61.02 165 GLY B N 1
ATOM 3681 C CA . GLY B 1 165 ? 9.56 -1.302 5.939 1 61.02 165 GLY B CA 1
ATOM 3682 C C . GLY B 1 165 ? 9.388 -1.075 7.429 1 61.02 165 GLY B C 1
ATOM 3683 O O . GLY B 1 165 ? 10.062 -0.226 8.015 1 61.02 165 GLY B O 1
ATOM 3684 N N . LEU B 1 166 ? 8.412 -1.609 8.12 1 58.28 166 LEU B N 1
ATOM 3685 C CA . LEU B 1 166 ? 8.073 -1.372 9.519 1 58.28 166 LEU B CA 1
ATOM 3686 C C . LEU B 1 166 ? 9.296 -1.55 10.413 1 58.28 166 LEU B C 1
ATOM 3688 O O . LEU B 1 166 ? 9.167 -1.658 11.634 1 58.28 166 LEU B O 1
ATOM 3692 N N . ASN B 1 167 ? 10.506 -1.656 9.872 1 52.73 167 ASN B N 1
ATOM 3693 C CA . ASN B 1 167 ? 11.609 -1.82 10.814 1 52.73 167 ASN B CA 1
ATOM 3694 C C . ASN B 1 167 ? 11.801 -0.575 11.675 1 52.73 167 ASN B C 1
ATOM 3696 O O . ASN B 1 167 ? 12.645 -0.561 12.573 1 52.73 167 ASN B O 1
ATOM 3700 N N . GLY B 1 168 ? 11.093 0.493 11.568 1 54.26 168 GLY B N 1
ATOM 3701 C CA . GLY B 1 168 ? 11.524 1.602 12.405 1 54.26 168 GLY B CA 1
ATOM 3702 C C . GLY B 1 168 ? 10.368 2.382 13.003 1 54.26 168 GLY B C 1
ATOM 3703 O O . GLY B 1 168 ? 9.203 2.079 12.736 1 54.26 168 GLY B O 1
ATOM 3704 N N . ASN B 1 169 ? 10.568 3.119 14.126 1 54.81 169 ASN B N 1
ATOM 3705 C CA . ASN B 1 169 ? 9.737 4.047 14.886 1 54.81 169 ASN B CA 1
ATOM 3706 C C . ASN B 1 169 ? 9.243 5.199 14.016 1 54.81 169 ASN B C 1
ATOM 3708 O O . ASN B 1 169 ? 8.651 6.154 14.521 1 54.81 169 ASN B O 1
ATOM 3712 N N . LYS B 1 170 ? 9.538 5.102 12.632 1 64.85 170 LYS B N 1
ATOM 3713 C CA . LYS B 1 170 ? 9.137 6.274 11.86 1 64.85 170 LYS B CA 1
ATOM 3714 C C . LYS B 1 170 ? 7.957 5.954 10.946 1 64.85 170 LYS B C 1
ATOM 3716 O O . LYS B 1 170 ? 8.079 5.141 10.028 1 64.85 170 LYS B O 1
ATOM 3721 N N . GLY B 1 171 ? 6.78 6.395 11.328 1 80.29 171 GLY B N 1
ATOM 3722 C CA . GLY B 1 171 ? 5.528 6.076 10.66 1 80.29 171 GLY B CA 1
ATOM 3723 C C . GLY B 1 171 ? 4.841 7.293 10.069 1 80.29 171 GLY B C 1
ATOM 3724 O O . GLY B 1 171 ? 5.504 8.211 9.581 1 80.29 171 GLY B O 1
ATOM 3725 N N . PHE B 1 172 ? 3.568 7.269 9.835 1 89.82 172 PHE B N 1
ATOM 3726 C CA . PHE B 1 172 ? 2.725 8.322 9.281 1 89.82 172 PHE B CA 1
ATOM 3727 C C . PHE B 1 172 ? 2.625 9.498 10.245 1 89.82 172 PHE B C 1
ATOM 3729 O O . PHE B 1 172 ? 2.245 9.326 11.405 1 89.82 172 PHE B O 1
ATOM 3736 N N . GLU B 1 173 ? 2.955 10.665 9.699 1 92.4 173 GLU B N 1
ATOM 3737 C CA . GLU B 1 173 ? 3.004 11.828 10.581 1 92.4 173 GLU B CA 1
ATOM 3738 C C . GLU B 1 173 ? 1.98 12.88 10.164 1 92.4 173 GLU B C 1
ATOM 3740 O O . GLU B 1 173 ? 1.664 13.787 10.937 1 92.4 173 GLU B O 1
ATOM 3745 N N . GLY B 1 174 ? 1.481 12.791 8.983 1 95.8 174 GLY B N 1
ATOM 3746 C CA . GLY B 1 174 ? 0.568 13.812 8.494 1 95.8 174 GLY B CA 1
ATOM 3747 C C . GLY B 1 174 ? -0.471 13.272 7.53 1 95.8 174 GLY B C 1
ATOM 3748 O O . GLY B 1 174 ? -0.193 12.346 6.765 1 95.8 174 GLY B O 1
ATOM 3749 N N . LEU B 1 175 ? -1.584 13.939 7.588 1 98.24 175 LEU B N 1
ATOM 3750 C CA . LEU B 1 175 ? -2.681 13.621 6.681 1 98.24 175 LEU B CA 1
ATOM 3751 C C . LEU B 1 175 ? -3.261 14.889 6.063 1 98.24 175 LEU B C 1
ATOM 3753 O O . LEU B 1 175 ? -3.301 15.938 6.711 1 98.24 175 LEU B O 1
ATOM 3757 N N . ALA B 1 176 ? -3.682 14.794 4.898 1 98.67 176 ALA B N 1
ATOM 3758 C CA . ALA B 1 176 ? -4.468 15.818 4.214 1 98.67 176 ALA B CA 1
ATOM 3759 C C . ALA B 1 176 ? -5.466 15.188 3.246 1 98.67 176 ALA B C 1
ATOM 3761 O O . ALA B 1 176 ? -5.213 14.114 2.695 1 98.67 176 ALA B O 1
ATOM 3762 N N . TYR B 1 177 ? -6.574 15.866 3.113 1 98.59 177 TYR B N 1
ATOM 3763 C CA . TYR B 1 177 ? -7.597 15.284 2.251 1 98.59 177 TYR B CA 1
ATOM 3764 C C . TYR B 1 177 ? -8.075 16.293 1.214 1 98.59 177 TYR B C 1
ATOM 3766 O O . TYR B 1 177 ? -8.394 17.436 1.551 1 98.59 177 TYR B O 1
ATOM 3774 N N . ASP B 1 178 ? -8.055 15.927 -0.038 1 97.62 178 ASP B N 1
ATOM 3775 C CA . ASP B 1 178 ? -8.672 16.628 -1.16 1 97.62 178 ASP B CA 1
ATOM 3776 C C . ASP B 1 178 ? -10.109 16.158 -1.378 1 97.62 178 ASP B C 1
ATOM 3778 O O . ASP B 1 178 ? -10.339 15.116 -1.994 1 97.62 178 ASP B O 1
ATOM 3782 N N . THR B 1 179 ? -11.026 16.928 -0.907 1 95.23 179 THR B N 1
ATOM 3783 C CA . THR B 1 179 ? -12.428 16.526 -0.923 1 95.23 179 THR B CA 1
ATOM 3784 C C . THR B 1 179 ? -12.925 16.356 -2.356 1 95.23 179 THR B C 1
ATOM 3786 O O . THR B 1 179 ? -13.685 15.431 -2.649 1 95.23 179 THR B O 1
ATOM 3789 N N . HIS B 1 180 ? -12.557 17.18 -3.234 1 93.46 180 HIS B N 1
ATOM 3790 C CA . HIS B 1 180 ? -13.011 17.116 -4.619 1 93.46 180 HIS B CA 1
ATOM 3791 C C . HIS B 1 180 ? -12.417 15.91 -5.339 1 93.46 180 HIS B C 1
ATOM 3793 O O . HIS B 1 180 ? -13.126 15.195 -6.05 1 93.46 180 HIS B O 1
ATOM 3799 N N . GLY B 1 181 ? -11.184 15.763 -5.135 1 93.88 181 GLY B N 1
ATOM 3800 C CA . GLY B 1 181 ? -10.509 14.648 -5.778 1 93.88 181 GLY B CA 1
ATOM 3801 C C . GLY B 1 181 ? -10.662 13.341 -5.022 1 93.88 181 GLY B C 1
ATOM 3802 O O . GLY B 1 181 ? -10.266 12.283 -5.515 1 93.88 181 GLY B O 1
ATOM 3803 N N . GLN B 1 182 ? -11.227 13.439 -3.873 1 94.71 182 GLN B N 1
ATOM 3804 C CA . GLN B 1 182 ? -11.389 12.276 -3.006 1 94.71 182 GLN B CA 1
ATOM 3805 C C . GLN B 1 182 ? -10.073 11.521 -2.846 1 94.71 182 GLN B C 1
ATOM 3807 O O . GLN B 1 182 ? -10.02 10.306 -3.045 1 94.71 182 GLN B O 1
ATOM 3812 N N . ARG B 1 183 ? -9.125 12.222 -2.446 1 96.11 183 ARG B N 1
ATOM 3813 C CA . ARG B 1 183 ? -7.763 11.712 -2.325 1 96.11 183 ARG B CA 1
ATOM 3814 C C . ARG B 1 183 ? -7.17 12.052 -0.962 1 96.11 183 ARG B C 1
ATOM 3816 O O . ARG B 1 183 ? -7.214 13.206 -0.53 1 96.11 183 ARG B O 1
ATOM 3823 N N . LEU B 1 184 ? -6.651 11 -0.313 1 97.57 184 LEU B N 1
ATOM 3824 C CA . LEU B 1 184 ? -5.986 11.169 0.974 1 97.57 184 LEU B CA 1
ATOM 3825 C C . LEU B 1 184 ? -4.47 11.177 0.806 1 97.57 184 LEU B C 1
ATOM 3827 O O . LEU B 1 184 ? -3.904 10.264 0.202 1 97.57 184 LEU B O 1
ATOM 3831 N N . PHE B 1 185 ? -3.808 12.251 1.253 1 97.56 185 PHE B N 1
ATOM 3832 C CA . PHE B 1 185 ? -2.353 12.32 1.312 1 97.56 185 PHE B CA 1
ATOM 3833 C C . PHE B 1 185 ? -1.844 11.86 2.673 1 97.56 185 PHE B C 1
ATOM 3835 O O . PHE B 1 185 ? -2.339 12.305 3.71 1 97.56 185 PHE B O 1
ATOM 3842 N N . VAL B 1 186 ? -0.921 10.956 2.654 1 95.85 186 VAL B N 1
ATOM 3843 C CA . VAL B 1 186 ? -0.346 10.396 3.873 1 95.85 186 VAL B CA 1
ATOM 3844 C C . VAL B 1 186 ? 1.16 10.646 3.896 1 95.85 186 VAL B C 1
ATOM 3846 O O . VAL B 1 186 ? 1.89 10.158 3.03 1 95.85 186 VAL B O 1
ATOM 3849 N N . ALA B 1 187 ? 1.61 11.327 4.893 1 94.23 187 ALA B N 1
ATOM 3850 C CA . ALA B 1 187 ? 3.027 11.668 4.99 1 94.23 187 ALA B CA 1
ATOM 3851 C C . ALA B 1 187 ? 3.776 10.664 5.861 1 94.23 187 ALA B C 1
ATOM 3853 O O . ALA B 1 187 ? 3.334 10.342 6.967 1 94.23 187 ALA B O 1
ATOM 3854 N N . LYS B 1 188 ? 4.803 10.171 5.342 1 89.59 188 LYS B N 1
ATOM 3855 C CA . LYS B 1 188 ? 5.813 9.456 6.116 1 89.59 188 LYS B CA 1
ATOM 3856 C C . LYS B 1 188 ? 6.978 10.372 6.479 1 89.59 188 LYS B C 1
ATOM 3858 O O . LYS B 1 188 ? 7.511 11.078 5.62 1 89.59 188 LYS B O 1
ATOM 3863 N N . GLU B 1 189 ? 7.239 10.39 7.741 1 84.74 189 GLU B N 1
ATOM 3864 C CA . GLU B 1 189 ? 8.149 11.398 8.278 1 84.74 189 GLU B CA 1
ATOM 3865 C C . GLU B 1 189 ? 9.474 11.405 7.52 1 84.74 189 GLU B C 1
ATOM 3867 O O . GLU B 1 189 ? 9.908 12.448 7.028 1 84.74 189 GLU B O 1
ATOM 3872 N N . ARG B 1 190 ? 10.395 10.289 7.691 1 77.38 190 ARG B N 1
ATOM 3873 C CA . ARG B 1 190 ? 11.661 10.267 6.965 1 77.38 190 ARG B CA 1
ATOM 3874 C C . ARG B 1 190 ? 12.186 8.843 6.821 1 77.38 190 ARG B C 1
ATOM 3876 O O . ARG B 1 190 ? 11.542 7.89 7.266 1 77.38 190 ARG B O 1
ATOM 3883 N N . ASP B 1 191 ? 13.337 8.72 6.047 1 76.36 191 ASP B N 1
ATOM 3884 C CA . ASP B 1 191 ? 14.207 7.572 5.808 1 76.36 191 ASP B CA 1
ATOM 3885 C C . ASP B 1 191 ? 13.448 6.442 5.117 1 76.36 191 ASP B C 1
ATOM 3887 O O . ASP B 1 191 ? 13.388 5.323 5.63 1 76.36 191 ASP B O 1
ATOM 3891 N N . PRO B 1 192 ? 12.649 6.846 4.147 1 77.17 192 PRO B N 1
ATOM 3892 C CA . PRO B 1 192 ? 12.686 8.108 3.404 1 77.17 192 PRO B CA 1
ATOM 3893 C C . PRO B 1 192 ? 11.422 8.944 3.597 1 77.17 192 PRO B C 1
ATOM 3895 O O . PRO B 1 192 ? 10.389 8.418 4.019 1 77.17 192 PRO B O 1
ATOM 3898 N N . LEU B 1 193 ? 11.589 10.234 3.297 1 86.11 193 LEU B N 1
ATOM 3899 C CA . LEU B 1 193 ? 10.46 11.157 3.24 1 86.11 193 LEU B CA 1
ATOM 3900 C C . LEU B 1 193 ? 9.551 10.832 2.059 1 86.11 193 LEU B C 1
ATOM 3902 O O . LEU B 1 193 ? 10.019 10.715 0.924 1 86.11 193 LEU B O 1
ATOM 3906 N N . ARG B 1 194 ? 8.276 10.595 2.399 1 88.94 194 ARG B N 1
ATOM 3907 C CA . ARG B 1 194 ? 7.326 10.252 1.345 1 88.94 194 ARG B CA 1
ATOM 3908 C C . ARG B 1 194 ? 5.941 10.812 1.653 1 88.94 194 ARG B C 1
ATOM 3910 O O . ARG B 1 194 ? 5.568 10.953 2.819 1 88.94 194 ARG B O 1
ATOM 3917 N N . ILE B 1 195 ? 5.276 11.127 0.585 1 94.07 195 ILE B N 1
ATOM 3918 C CA . ILE B 1 195 ? 3.847 11.411 0.656 1 94.07 195 ILE B CA 1
ATOM 3919 C C . ILE B 1 195 ? 3.08 10.417 -0.213 1 94.07 195 ILE B C 1
ATOM 3921 O O . ILE B 1 195 ? 3.185 10.446 -1.442 1 94.07 195 ILE B O 1
ATOM 3925 N N . TYR B 1 196 ? 2.344 9.591 0.405 1 93.29 196 TYR B N 1
ATOM 3926 C CA . TYR B 1 196 ? 1.498 8.648 -0.319 1 93.29 196 TYR B CA 1
ATOM 3927 C C . TYR B 1 196 ? 0.152 9.275 -0.662 1 93.29 196 TYR B C 1
ATOM 3929 O O . TYR B 1 196 ? -0.356 10.116 0.084 1 93.29 196 TYR B O 1
ATOM 3937 N N . GLU B 1 197 ? -0.334 8.852 -1.782 1 95.59 197 GLU B N 1
ATOM 3938 C CA . GLU B 1 197 ? -1.69 9.208 -2.189 1 95.59 197 GLU B CA 1
ATOM 3939 C C . GLU B 1 197 ? -2.606 7.987 -2.185 1 95.59 197 GLU B C 1
ATOM 3941 O O . GLU B 1 197 ? -2.29 6.965 -2.798 1 95.59 197 GLU B O 1
ATOM 3946 N N . VAL B 1 198 ? -3.661 8.131 -1.516 1 95.78 198 VAL B N 1
ATOM 3947 C CA . VAL B 1 198 ? -4.6 7.022 -1.381 1 95.78 198 VAL B CA 1
ATOM 3948 C C . VAL B 1 198 ? -5.969 7.435 -1.915 1 95.78 198 VAL B C 1
ATOM 3950 O O . VAL B 1 198 ? -6.537 8.437 -1.476 1 95.78 198 VAL B O 1
ATOM 3953 N N . THR B 1 199 ? -6.536 6.711 -2.834 1 95.13 199 THR B N 1
ATOM 3954 C CA . THR B 1 199 ? -7.915 6.875 -3.281 1 95.13 199 THR B CA 1
ATOM 3955 C C . THR B 1 199 ? -8.72 5.603 -3.028 1 95.13 199 THR B C 1
ATOM 3957 O O . THR B 1 199 ? -8.157 4.51 -2.954 1 95.13 199 THR B O 1
ATOM 3960 N N . GLY B 1 200 ? -10 5.79 -2.81 1 93.13 200 GLY B N 1
ATOM 3961 C CA . GLY B 1 200 ? -10.863 4.648 -2.555 1 93.13 200 GLY B CA 1
ATOM 3962 C C . GLY B 1 200 ? -10.976 4.302 -1.082 1 93.13 200 GLY B C 1
ATOM 3963 O O . GLY B 1 200 ? -11.708 3.382 -0.71 1 93.13 200 GLY B O 1
ATOM 3964 N N . PHE B 1 201 ? -10.157 4.925 -0.314 1 92.77 201 PHE B N 1
ATOM 3965 C CA . PHE B 1 201 ? -10.283 4.806 1.134 1 92.77 201 PHE B CA 1
ATOM 3966 C C . PHE B 1 201 ? -10.694 6.137 1.753 1 92.77 201 PHE B C 1
ATOM 3968 O O . PHE B 1 201 ? -10.128 7.181 1.424 1 92.77 201 PHE B O 1
ATOM 3975 N N . PRO B 1 202 ? -11.534 6.165 2.722 1 90.27 202 PRO B N 1
ATOM 3976 C CA . PRO B 1 202 ? -12.383 5.034 3.104 1 90.27 202 PRO B CA 1
ATOM 3977 C C . PRO B 1 202 ? -13.393 4.662 2.02 1 90.27 202 PRO B C 1
ATOM 3979 O O . PRO B 1 202 ? -13.721 5.49 1.167 1 90.27 202 PRO B O 1
ATOM 3982 N N . HIS B 1 203 ? -13.739 3.398 2.134 1 86.4 203 HIS B N 1
ATOM 3983 C CA . HIS B 1 203 ? -14.774 2.936 1.216 1 86.4 203 HIS B CA 1
ATOM 3984 C C . HIS B 1 203 ? -16.128 3.547 1.56 1 86.4 203 HIS B C 1
ATOM 3986 O O . HIS B 1 203 ? -16.566 3.49 2.711 1 86.4 203 HIS B O 1
ATOM 3992 N N . ARG B 1 204 ? -16.816 4.166 0.603 1 82.32 204 ARG B N 1
ATOM 3993 C CA . ARG B 1 204 ? -17.992 4.976 0.906 1 82.32 204 ARG B CA 1
ATOM 3994 C C . ARG B 1 204 ? -19.276 4.222 0.577 1 82.32 204 ARG B C 1
ATOM 3996 O O . ARG B 1 204 ? -20.28 4.359 1.279 1 82.32 204 ARG B O 1
ATOM 4003 N N . ASP B 1 205 ? -19.149 3.463 -0.537 1 82.28 205 ASP B N 1
ATOM 4004 C CA . ASP B 1 205 ? -20.342 2.764 -1.005 1 82.28 205 ASP B CA 1
ATOM 4005 C C . ASP B 1 205 ? -20.207 1.256 -0.81 1 82.28 205 ASP B C 1
ATOM 4007 O O . ASP B 1 205 ? -19.513 0.585 -1.577 1 82.28 205 ASP B O 1
ATOM 4011 N N . PRO B 1 206 ? -20.931 0.787 0.11 1 77.82 206 PRO B N 1
ATOM 4012 C CA . PRO B 1 206 ? -20.832 -0.654 0.351 1 77.82 206 PRO B CA 1
ATOM 4013 C C . PRO B 1 206 ? -21.321 -1.486 -0.833 1 77.82 206 PRO B C 1
ATOM 4015 O O . PRO B 1 206 ? -20.985 -2.668 -0.942 1 77.82 206 PRO B O 1
ATOM 4018 N N . ASN B 1 207 ? -22.105 -0.825 -1.77 1 80.31 207 ASN B N 1
ATOM 4019 C CA . ASN B 1 207 ? -22.657 -1.557 -2.905 1 80.31 207 ASN B CA 1
ATOM 4020 C C . ASN B 1 207 ? -21.733 -1.491 -4.117 1 80.31 207 ASN B C 1
ATOM 4022 O O . ASN B 1 207 ? -22 -2.122 -5.142 1 80.31 207 ASN B O 1
ATOM 4026 N N . ALA B 1 208 ? -20.738 -0.709 -4.037 1 83.31 208 ALA B N 1
ATOM 4027 C CA . ALA B 1 208 ? -19.747 -0.627 -5.107 1 83.31 208 ALA B CA 1
ATOM 4028 C C . ALA B 1 208 ? -18.528 -1.489 -4.791 1 83.31 208 ALA B C 1
ATOM 4030 O O . ALA B 1 208 ? -18.196 -1.702 -3.622 1 83.31 208 ALA B O 1
ATOM 4031 N N . PRO B 1 209 ? -17.993 -2.026 -5.873 1 85.07 209 PRO B N 1
ATOM 4032 C CA . PRO B 1 209 ? -16.783 -2.81 -5.613 1 85.07 209 PRO B CA 1
ATOM 4033 C C . PRO B 1 209 ? -15.666 -1.98 -4.986 1 85.07 209 PRO B C 1
ATOM 4035 O O . PRO B 1 209 ? -15.497 -0.806 -5.327 1 85.07 209 PRO B O 1
ATOM 4038 N N . MET B 1 210 ? -15.047 -2.548 -4.05 1 86.47 210 MET B N 1
ATOM 4039 C CA . MET B 1 210 ? -13.921 -1.887 -3.397 1 86.47 210 MET B CA 1
ATOM 4040 C C . MET B 1 210 ? -12.796 -1.619 -4.39 1 86.47 210 MET B C 1
ATOM 4042 O O . MET B 1 210 ? -12.393 -2.514 -5.135 1 86.47 210 MET B O 1
ATOM 4046 N N . ALA B 1 211 ? -12.381 -0.394 -4.464 1 90.44 211 ALA B N 1
ATOM 4047 C CA . ALA B 1 211 ? -11.25 -0.002 -5.301 1 90.44 211 ALA B CA 1
ATOM 4048 C C . ALA B 1 211 ? -10.311 0.937 -4.55 1 90.44 211 ALA B C 1
ATOM 4050 O O . ALA B 1 211 ? -10.604 2.126 -4.397 1 90.44 211 ALA B O 1
ATOM 4051 N N . VAL B 1 212 ? -9.262 0.384 -4.025 1 93.13 212 VAL B N 1
ATOM 4052 C CA . VAL B 1 212 ? -8.267 1.175 -3.307 1 93.13 212 VAL B CA 1
ATOM 4053 C C . VAL B 1 212 ? -7.009 1.32 -4.159 1 93.13 212 VAL B C 1
ATOM 4055 O O . VAL B 1 212 ? -6.496 0.333 -4.694 1 93.13 212 VAL B O 1
ATOM 4058 N N . HIS B 1 213 ? -6.575 2.478 -4.326 1 93.23 213 HIS B N 1
ATOM 4059 C CA . HIS B 1 213 ? -5.381 2.767 -5.112 1 93.23 213 HIS B CA 1
ATOM 4060 C C . HIS B 1 213 ? -4.357 3.545 -4.292 1 93.23 213 HIS B C 1
ATOM 4062 O O . HIS B 1 213 ? -4.674 4.598 -3.734 1 93.23 213 HIS B O 1
ATOM 4068 N N . LEU B 1 214 ? -3.219 2.987 -4.163 1 92.53 214 LEU B N 1
ATOM 4069 C CA . LEU B 1 214 ? -2.094 3.639 -3.5 1 92.53 214 LEU B CA 1
ATOM 4070 C C . LEU B 1 214 ? -1.043 4.074 -4.515 1 92.53 214 LEU B C 1
ATOM 4072 O O . LEU B 1 214 ? -0.67 3.3 -5.4 1 92.53 214 LEU B O 1
ATOM 4076 N N . ARG B 1 215 ? -0.539 5.325 -4.357 1 89.99 215 ARG B N 1
ATOM 4077 C CA . ARG B 1 215 ? 0.497 5.848 -5.242 1 89.99 215 ARG B CA 1
ATOM 4078 C C . ARG B 1 215 ? 1.478 6.729 -4.476 1 89.99 215 ARG B C 1
ATOM 4080 O O . ARG B 1 215 ? 1.136 7.281 -3.428 1 89.99 215 ARG B O 1
ATOM 4087 N N . ASP B 1 216 ? 2.658 6.758 -4.975 1 87.17 216 ASP B N 1
ATOM 4088 C CA . ASP B 1 216 ? 3.603 7.774 -4.52 1 87.17 216 ASP B CA 1
ATOM 4089 C C . ASP B 1 216 ? 4.13 8.597 -5.693 1 87.17 216 ASP B C 1
ATOM 4091 O O . ASP B 1 216 ? 3.866 8.275 -6.853 1 87.17 216 ASP B O 1
ATOM 4095 N N . ASP B 1 217 ? 4.696 9.716 -5.414 1 87.64 217 ASP B N 1
ATOM 4096 C CA . ASP B 1 217 ? 5.31 10.605 -6.396 1 87.64 217 ASP B CA 1
ATOM 4097 C C . ASP B 1 217 ? 6.744 10.951 -6.001 1 87.64 217 ASP B C 1
ATOM 4099 O O . ASP B 1 217 ? 6.987 11.979 -5.365 1 87.64 217 ASP B O 1
ATOM 4103 N N . PRO B 1 218 ? 7.578 10.119 -6.481 1 82.8 218 PRO B N 1
ATOM 4104 C CA . PRO B 1 218 ? 8.974 10.356 -6.104 1 82.8 218 PRO B CA 1
ATOM 4105 C C . PRO B 1 218 ? 9.511 11.682 -6.636 1 82.8 218 PRO B C 1
ATOM 4107 O O . PRO B 1 218 ? 10.375 12.299 -6.007 1 82.8 218 PRO B O 1
ATOM 4110 N N . LYS B 1 219 ? 9.07 12.026 -7.789 1 84.49 219 LYS B N 1
ATOM 4111 C CA . LYS B 1 219 ? 9.516 13.301 -8.343 1 84.49 219 LYS B CA 1
ATOM 4112 C C . LYS B 1 219 ? 9.112 14.464 -7.44 1 84.49 219 LYS B C 1
ATOM 4114 O O . LYS B 1 219 ? 9.92 15.353 -7.166 1 84.49 219 LYS B O 1
ATOM 4119 N N . ARG B 1 220 ? 7.927 14.46 -7.023 1 86.89 220 ARG B N 1
ATOM 4120 C CA . ARG B 1 220 ? 7.462 15.459 -6.066 1 86.89 220 ARG B CA 1
ATOM 4121 C C . ARG B 1 220 ? 8.28 15.41 -4.781 1 86.89 220 ARG B C 1
ATOM 4123 O O . ARG B 1 220 ? 8.761 16.44 -4.305 1 86.89 220 ARG B O 1
ATOM 4130 N N . ASP B 1 221 ? 8.434 14.23 -4.247 1 87.59 221 ASP B N 1
ATOM 4131 C CA . ASP B 1 221 ? 9.072 14.071 -2.944 1 87.59 221 ASP B CA 1
ATOM 4132 C C . ASP B 1 221 ? 10.525 14.537 -2.983 1 87.59 221 ASP B C 1
ATOM 4134 O O . ASP B 1 221 ? 11.045 15.052 -1.991 1 87.59 221 ASP B O 1
ATOM 4138 N N . ALA B 1 222 ? 11.096 14.366 -4.095 1 82.09 222 ALA B N 1
ATOM 4139 C CA . ALA B 1 222 ? 12.484 14.788 -4.26 1 82.09 222 ALA B CA 1
ATOM 4140 C C . ALA B 1 222 ? 12.6 16.31 -4.251 1 82.09 222 ALA B C 1
ATOM 4142 O O . ALA B 1 222 ? 13.674 16.856 -3.988 1 82.09 222 ALA B O 1
ATOM 4143 N N . ARG B 1 223 ? 11.583 16.926 -4.557 1 82.27 223 ARG B N 1
ATOM 4144 C CA . ARG B 1 223 ? 11.602 18.382 -4.647 1 82.27 223 ARG B CA 1
ATOM 4145 C C . ARG B 1 223 ? 11.305 19.018 -3.293 1 82.27 223 ARG B C 1
ATOM 4147 O O . ARG B 1 223 ? 11.46 20.229 -3.123 1 82.27 223 ARG B O 1
ATOM 4154 N N . LEU B 1 224 ? 10.927 18.081 -2.408 1 84.56 224 LEU B N 1
ATOM 4155 C CA . LEU B 1 224 ? 10.7 18.6 -1.064 1 84.56 224 LEU B CA 1
ATOM 4156 C C . LEU B 1 224 ? 12.021 18.935 -0.38 1 84.56 224 LEU B C 1
ATOM 4158 O O . LEU B 1 224 ? 12.892 18.073 -0.247 1 84.56 224 LEU B O 1
ATOM 4162 N N . PHE B 1 225 ? 12.423 20.066 -0.111 1 83.85 225 PHE B N 1
ATOM 4163 C CA . PHE B 1 225 ? 13.7 20.472 0.463 1 83.85 225 PHE B CA 1
ATOM 4164 C C . PHE B 1 225 ? 13.599 20.596 1.978 1 83.85 225 PHE B C 1
ATOM 4166 O O . PHE B 1 225 ? 14.116 21.549 2.565 1 83.85 225 PHE B O 1
ATOM 4173 N N . VAL B 1 226 ? 12.772 19.825 2.555 1 88.01 226 VAL B N 1
ATOM 4174 C CA . VAL B 1 226 ? 12.644 19.787 4.008 1 88.01 226 VAL B CA 1
ATOM 4175 C C . VAL B 1 226 ? 13.238 18.487 4.545 1 88.01 226 VAL B C 1
ATOM 4177 O O . VAL B 1 226 ? 13.384 17.511 3.805 1 88.01 226 VAL B O 1
ATOM 4180 N N . ARG B 1 227 ? 13.549 18.437 5.823 1 87.4 227 ARG B N 1
ATOM 4181 C CA . ARG B 1 227 ? 14.248 17.31 6.431 1 87.4 227 ARG B CA 1
ATOM 4182 C C . ARG B 1 227 ? 13.265 16.236 6.885 1 87.4 227 ARG B C 1
ATOM 4184 O O . ARG B 1 227 ? 13.645 15.078 7.071 1 87.4 227 ARG B O 1
ATOM 4191 N N . ASP B 1 228 ? 12.082 16.679 7.094 1 92.17 228 ASP B N 1
ATOM 4192 C CA . ASP B 1 228 ? 11.034 15.782 7.57 1 92.17 228 ASP B CA 1
ATOM 4193 C C . ASP B 1 228 ? 9.648 16.346 7.267 1 92.17 228 ASP B C 1
ATOM 4195 O O . ASP B 1 228 ? 9.523 17.465 6.766 1 92.17 228 ASP B O 1
ATOM 4199 N N . LEU B 1 229 ? 8.636 15.596 7.45 1 93.84 229 LEU B N 1
ATOM 4200 C CA . LEU B 1 229 ? 7.239 16.011 7.378 1 93.84 229 LEU B CA 1
ATOM 4201 C C . LEU B 1 229 ? 6.523 15.743 8.697 1 93.84 229 LEU B C 1
ATOM 4203 O O . LEU B 1 229 ? 6.472 14.601 9.16 1 93.84 229 LEU B O 1
ATOM 4207 N N . SER B 1 230 ? 6.018 16.755 9.264 1 95.67 230 SER B N 1
ATOM 4208 C CA . SER B 1 230 ? 5.334 16.581 10.542 1 95.67 230 SER B CA 1
ATOM 4209 C C . SER B 1 230 ? 3.824 16.725 10.384 1 95.67 230 SER B C 1
ATOM 4211 O O . SER B 1 230 ? 3.061 16.299 11.254 1 95.67 230 SER B O 1
ATOM 4213 N N . SER B 1 231 ? 3.409 17.367 9.303 1 97.51 231 SER B N 1
ATOM 4214 C CA . SER B 1 231 ? 1.979 17.537 9.067 1 97.51 231 SER B CA 1
ATOM 4215 C C . SER B 1 231 ? 1.705 17.984 7.634 1 97.51 231 SER B C 1
ATOM 4217 O O . SER B 1 231 ? 2.595 18.506 6.96 1 97.51 231 SER B O 1
ATOM 4219 N N . LEU B 1 232 ? 0.491 17.728 7.213 1 98.36 232 LEU B N 1
ATOM 4220 C CA . LEU B 1 232 ? -0.008 18.161 5.912 1 98.36 232 LEU B CA 1
ATOM 4221 C C . LEU B 1 232 ? -1.375 18.823 6.046 1 98.36 232 LEU B C 1
ATOM 4223 O O . LEU B 1 232 ? -2.125 18.525 6.978 1 98.36 232 LEU B O 1
ATOM 4227 N N . THR B 1 233 ? -1.682 19.648 5.166 1 98.52 233 THR B N 1
ATOM 4228 C CA . THR B 1 233 ? -3.042 20.143 4.986 1 98.52 233 THR B CA 1
ATOM 4229 C C . THR B 1 233 ? -3.285 20.544 3.534 1 98.52 233 THR B C 1
ATOM 4231 O O . THR B 1 233 ? -2.347 20.905 2.82 1 98.52 233 THR B O 1
ATOM 4234 N N . PHE B 1 234 ? -4.481 20.366 3.104 1 98.26 234 PHE B N 1
ATOM 4235 C CA . PHE B 1 234 ? -4.844 20.629 1.717 1 98.26 234 PHE B CA 1
ATOM 4236 C C . PHE B 1 234 ? -5.725 21.868 1.614 1 98.26 234 PHE B C 1
ATOM 4238 O O . PHE B 1 234 ? -6.748 21.968 2.294 1 98.26 234 PHE B O 1
ATOM 4245 N N . ASP B 1 235 ? -5.306 22.798 0.825 1 97.18 235 ASP B N 1
ATOM 4246 C CA . ASP B 1 235 ? -6.104 23.985 0.537 1 97.18 235 ASP B CA 1
ATOM 4247 C C . ASP B 1 235 ? -7.062 23.735 -0.626 1 97.18 235 ASP B C 1
ATOM 4249 O O . ASP B 1 235 ? -6.663 23.801 -1.791 1 97.18 235 ASP B O 1
ATOM 4253 N N . GLU B 1 236 ? -8.3 23.627 -0.337 1 94.62 236 GLU B N 1
ATOM 4254 C CA . GLU B 1 236 ? -9.319 23.25 -1.312 1 94.62 236 GLU B CA 1
ATOM 4255 C C . GLU B 1 236 ? -9.501 24.337 -2.368 1 94.62 236 GLU B C 1
ATOM 4257 O O . GLU B 1 236 ? -9.779 24.04 -3.531 1 94.62 236 GLU B O 1
ATOM 4262 N N . SER B 1 237 ? -9.419 25.514 -1.962 1 93.45 237 SER B N 1
ATOM 4263 C CA . SER B 1 237 ? -9.699 26.634 -2.854 1 93.45 237 SER B CA 1
ATOM 4264 C C . SER B 1 237 ? -8.691 26.696 -3.996 1 93.45 237 SER B C 1
ATOM 4266 O O . SER B 1 237 ? -9.046 27.033 -5.128 1 93.45 237 SER B O 1
ATOM 4268 N N . ARG B 1 238 ? -7.494 26.297 -3.744 1 93.56 238 ARG B N 1
ATOM 4269 C CA . ARG B 1 238 ? -6.432 26.429 -4.736 1 93.56 238 ARG B CA 1
ATOM 4270 C C . ARG B 1 238 ? -5.945 25.062 -5.204 1 93.56 238 ARG B C 1
ATOM 4272 O O . ARG B 1 238 ? -5.174 24.965 -6.16 1 93.56 238 ARG B O 1
ATOM 4279 N N . SER B 1 239 ? -6.356 24.049 -4.517 1 94.9 239 SER B N 1
ATOM 4280 C CA . SER B 1 239 ? -5.878 22.693 -4.763 1 94.9 239 SER B CA 1
ATOM 4281 C C . SER B 1 239 ? -4.373 22.587 -4.535 1 94.9 239 SER B C 1
ATOM 4283 O O . SER B 1 239 ? -3.653 22.027 -5.363 1 94.9 239 SER B O 1
ATOM 4285 N N . HIS B 1 240 ? -3.921 23.208 -3.487 1 96.86 240 HIS B N 1
ATOM 4286 C CA . HIS B 1 240 ? -2.518 23.15 -3.092 1 96.86 240 HIS B CA 1
ATOM 4287 C C . HIS B 1 240 ? -2.338 22.329 -1.819 1 96.86 240 HIS B C 1
ATOM 4289 O O . HIS B 1 240 ? -3.238 22.272 -0.979 1 96.86 240 HIS B O 1
ATOM 4295 N N . LEU B 1 241 ? -1.231 21.695 -1.764 1 97.42 241 LEU B N 1
ATOM 4296 C CA . LEU B 1 241 ? -0.828 20.959 -0.57 1 97.42 241 LEU B CA 1
ATOM 4297 C C . LEU B 1 241 ? 0.165 21.768 0.258 1 97.42 241 LEU B C 1
ATOM 4299 O O . LEU B 1 241 ? 1.105 22.35 -0.287 1 97.42 241 LEU B O 1
ATOM 4303 N N . LEU B 1 242 ? -0.079 21.916 1.52 1 98.22 242 LEU B N 1
ATOM 4304 C CA . LEU B 1 242 ? 0.875 22.527 2.439 1 98.22 242 LEU B CA 1
ATOM 4305 C C . LEU B 1 242 ? 1.574 21.466 3.283 1 98.22 242 LEU B C 1
ATOM 4307 O O . LEU B 1 242 ? 0.924 20.564 3.816 1 98.22 242 LEU B O 1
ATOM 4311 N N . ALA B 1 243 ? 2.826 21.596 3.4 1 97.6 243 ALA B N 1
ATOM 4312 C CA . ALA B 1 243 ? 3.639 20.632 4.136 1 97.6 243 ALA B CA 1
ATOM 4313 C C . ALA B 1 243 ? 4.421 21.314 5.255 1 97.6 243 ALA B C 1
ATOM 4315 O O . ALA B 1 243 ? 5.147 22.281 5.013 1 97.6 243 ALA B O 1
ATOM 4316 N N . LEU B 1 244 ? 4.274 20.808 6.429 1 97.83 244 LEU B N 1
ATOM 4317 C CA . LEU B 1 244 ? 4.942 21.345 7.61 1 97.83 244 LEU B CA 1
ATOM 4318 C C . LEU B 1 244 ? 6.151 20.495 7.984 1 97.83 244 LEU B C 1
ATOM 4320 O O . LEU B 1 244 ? 6.08 19.264 7.965 1 97.83 244 LEU B O 1
ATOM 4324 N N . SER B 1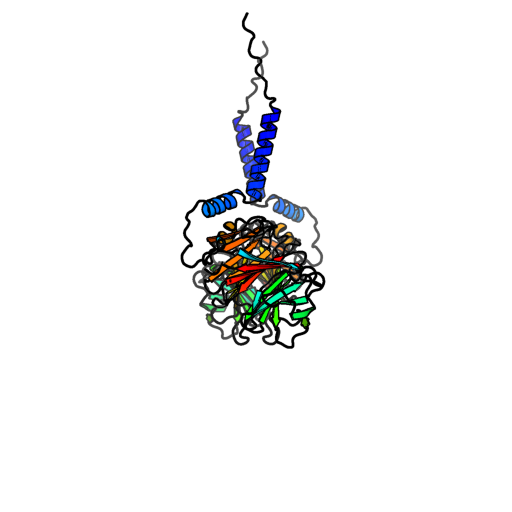 245 ? 7.246 21.123 8.232 1 95.96 245 SER B N 1
ATOM 4325 C CA . SER B 1 245 ? 8.447 20.46 8.729 1 95.96 245 SER B CA 1
ATOM 4326 C C . SER B 1 245 ? 8.903 21.062 10.054 1 95.96 245 SER B C 1
ATOM 4328 O O . SER B 1 245 ? 9.221 22.251 10.125 1 95.96 245 SER B O 1
ATOM 4330 N N . ASP B 1 246 ? 8.924 20.245 11.054 1 95.05 246 ASP B N 1
ATOM 4331 C CA . ASP B 1 246 ? 9.418 20.696 12.351 1 95.05 246 ASP B CA 1
ATOM 4332 C C . ASP B 1 246 ? 10.924 20.947 12.308 1 95.05 246 ASP B C 1
ATOM 4334 O O . ASP B 1 246 ? 11.392 22.017 12.703 1 95.05 246 ASP B O 1
ATOM 4338 N N . GLU B 1 247 ? 11.635 20.057 11.691 1 92.34 247 GLU B N 1
ATOM 4339 C CA . GLU B 1 247 ? 13.092 20.142 11.704 1 92.34 247 GLU B CA 1
ATOM 4340 C C . GLU B 1 247 ? 13.585 21.318 10.866 1 92.34 247 GLU B C 1
ATOM 4342 O O . GLU B 1 247 ? 14.567 21.972 11.222 1 92.34 247 GLU B O 1
ATOM 4347 N N . SER B 1 248 ? 12.913 21.57 9.778 1 92.38 248 SER B N 1
ATOM 4348 C CA . SER B 1 248 ? 13.318 22.675 8.914 1 92.38 248 SER B CA 1
ATOM 4349 C C . SER B 1 248 ? 12.646 23.978 9.333 1 92.38 248 SER B C 1
ATOM 4351 O O . SER B 1 248 ? 12.952 25.043 8.791 1 92.38 248 SER B O 1
ATOM 4353 N N . ARG B 1 249 ? 11.713 23.923 10.26 1 96.12 249 ARG B N 1
ATOM 4354 C CA . ARG B 1 249 ? 10.962 25.085 10.726 1 96.12 249 ARG B CA 1
ATOM 4355 C C . ARG B 1 249 ? 10.341 25.84 9.556 1 96.12 249 ARG B C 1
ATOM 4357 O O . ARG B 1 249 ? 10.502 27.057 9.44 1 96.12 249 ARG B O 1
ATOM 4364 N N . LEU B 1 250 ? 9.68 25.033 8.759 1 95.74 250 LEU B N 1
ATOM 4365 C CA . LEU B 1 250 ? 9.18 25.586 7.505 1 95.74 250 LEU B CA 1
ATOM 4366 C C . LEU B 1 250 ? 7.806 25.016 7.17 1 95.74 250 LEU B C 1
ATOM 4368 O O . LEU B 1 250 ? 7.563 23.821 7.354 1 95.74 250 LEU B O 1
ATOM 4372 N N . LEU B 1 251 ? 6.91 25.892 6.753 1 97.67 251 LEU B N 1
ATOM 4373 C CA . LEU B 1 251 ? 5.688 25.509 6.054 1 97.67 251 LEU B CA 1
ATOM 4374 C C . LEU B 1 251 ? 5.815 25.768 4.556 1 97.67 251 LEU B C 1
ATOM 4376 O O . LEU B 1 251 ? 6.101 26.893 4.139 1 97.67 251 LEU B O 1
ATOM 4380 N N . LEU B 1 252 ? 5.596 24.721 3.748 1 96.5 252 LEU B N 1
ATOM 4381 C CA . LEU B 1 252 ? 5.774 24.796 2.302 1 96.5 252 LEU B CA 1
ATOM 4382 C C . LEU B 1 252 ? 4.434 24.688 1.583 1 96.5 252 LEU B C 1
ATOM 4384 O O . LEU B 1 252 ? 3.592 23.866 1.951 1 96.5 252 LEU B O 1
ATOM 4388 N N . GLU B 1 253 ? 4.264 25.495 0.612 1 96.53 253 GLU B N 1
ATOM 4389 C CA . GLU B 1 253 ? 3.123 25.404 -0.293 1 96.53 253 GLU B CA 1
ATOM 4390 C C . GLU B 1 253 ? 3.507 24.713 -1.598 1 96.53 253 GLU B C 1
ATOM 4392 O O . GLU B 1 253 ? 4.435 25.144 -2.285 1 96.53 253 GLU B O 1
ATOM 4397 N N . LEU B 1 254 ? 2.749 23.709 -1.903 1 95.36 254 LEU B N 1
ATOM 4398 C CA . LEU B 1 254 ? 2.962 22.977 -3.147 1 95.36 254 LEU B CA 1
ATOM 4399 C C . LEU B 1 254 ? 1.769 23.139 -4.084 1 95.36 254 LEU B C 1
ATOM 4401 O O . LEU B 1 254 ? 0.618 23.079 -3.646 1 95.36 254 LEU B O 1
ATOM 4405 N N . ASP B 1 255 ? 2.019 23.268 -5.337 1 94.04 255 ASP B N 1
ATOM 4406 C CA . ASP B 1 255 ? 0.921 23.36 -6.295 1 94.04 255 ASP B CA 1
ATOM 4407 C C . ASP B 1 255 ? 0.395 21.975 -6.662 1 94.04 255 ASP B C 1
ATOM 4409 O O . ASP B 1 255 ? 0.773 20.977 -6.044 1 94.04 255 ASP B O 1
ATOM 4413 N N . ALA B 1 256 ? -0.474 21.93 -7.619 1 89.55 256 ALA B N 1
ATOM 4414 C CA . ALA B 1 256 ? -1.162 20.695 -7.987 1 89.55 256 ALA B CA 1
ATOM 4415 C C . ALA B 1 256 ? -0.187 19.675 -8.567 1 89.55 256 ALA B C 1
ATOM 4417 O O . ALA B 1 256 ? -0.429 18.468 -8.501 1 89.55 256 ALA B O 1
ATOM 4418 N N . ASP B 1 257 ? 0.92 20.14 -9.075 1 88.03 257 ASP B N 1
ATOM 4419 C CA . ASP B 1 257 ? 1.915 19.247 -9.661 1 88.03 257 ASP B CA 1
ATOM 4420 C C . ASP B 1 257 ? 2.991 18.878 -8.642 1 88.03 257 ASP B C 1
ATOM 4422 O O . ASP B 1 257 ? 3.952 18.181 -8.971 1 88.03 257 ASP B O 1
ATOM 4426 N N . GLY B 1 258 ? 2.811 19.353 -7.428 1 89.63 258 GLY B N 1
ATOM 4427 C CA . GLY B 1 258 ? 3.76 19.021 -6.377 1 89.63 258 GLY B CA 1
ATOM 4428 C C . GLY B 1 258 ? 4.969 19.936 -6.356 1 89.63 258 GLY B C 1
ATOM 4429 O O . GLY B 1 258 ? 5.954 19.657 -5.668 1 89.63 258 GLY B O 1
ATOM 4430 N N . ARG B 1 259 ? 4.947 21.029 -7.052 1 89.88 259 ARG B N 1
ATOM 4431 C CA . ARG B 1 259 ? 6.055 21.979 -7.068 1 89.88 259 ARG B CA 1
ATOM 4432 C C . ARG B 1 259 ? 5.917 23.001 -5.944 1 89.88 259 ARG B C 1
ATOM 4434 O O . ARG B 1 259 ? 4.851 23.594 -5.766 1 89.88 259 ARG B O 1
ATOM 4441 N N . PRO B 1 260 ? 7.012 23.219 -5.262 1 91.05 260 PRO B N 1
ATOM 4442 C CA . PRO B 1 260 ? 6.966 24.247 -4.219 1 91.05 260 PRO B CA 1
ATOM 4443 C C . PRO B 1 260 ? 6.715 25.645 -4.779 1 91.05 260 PRO B C 1
ATOM 4445 O O . PRO B 1 260 ? 7.33 26.035 -5.775 1 91.05 260 PRO B O 1
ATOM 4448 N N . LEU B 1 261 ? 5.854 26.409 -4.103 1 91.53 261 LEU B N 1
ATOM 4449 C CA . LEU B 1 261 ? 5.473 27.74 -4.563 1 91.53 261 LEU B CA 1
ATOM 4450 C C . LEU B 1 261 ? 5.926 28.808 -3.572 1 91.53 261 LEU B C 1
ATOM 4452 O O . LEU B 1 261 ? 6.384 29.879 -3.974 1 91.53 261 LEU B O 1
ATOM 4456 N N . SER B 1 262 ? 5.792 28.567 -2.345 1 93.39 262 SER B N 1
ATOM 4457 C CA . SER B 1 262 ? 6.092 29.545 -1.304 1 93.39 262 SER B CA 1
ATOM 4458 C C . SER B 1 262 ? 6.353 28.864 0.035 1 93.39 262 SER B C 1
ATOM 4460 O O . SER B 1 262 ? 6.116 27.663 0.184 1 93.39 262 SER B O 1
ATOM 4462 N N . SER B 1 263 ? 6.824 29.624 0.962 1 94.24 263 SER B N 1
ATOM 4463 C CA . SER B 1 263 ? 7.135 29.06 2.271 1 94.24 263 SER B CA 1
ATOM 4464 C C . SER B 1 263 ? 6.919 30.084 3.38 1 94.24 263 SER B C 1
ATOM 4466 O O . SER B 1 263 ? 6.892 31.289 3.122 1 94.24 263 SER B O 1
ATOM 4468 N N . LEU B 1 264 ? 6.66 29.623 4.505 1 95.77 264 LEU B N 1
ATOM 4469 C CA . LEU B 1 264 ? 6.565 30.376 5.75 1 95.77 264 LEU B CA 1
ATOM 4470 C C . LEU B 1 264 ? 7.553 29.844 6.783 1 95.77 264 LEU B C 1
ATOM 4472 O O . LEU B 1 264 ? 7.455 28.69 7.206 1 95.77 264 LEU B O 1
ATOM 4476 N N . SER B 1 265 ? 8.535 30.685 7.147 1 96.1 265 SER B N 1
ATOM 4477 C CA . SER B 1 265 ? 9.517 30.299 8.155 1 96.1 265 SER B CA 1
ATOM 4478 C C . SER B 1 265 ? 8.945 30.429 9.562 1 96.1 265 SER B C 1
ATOM 4480 O O . SER B 1 265 ? 8.3 31.428 9.887 1 96.1 265 SER B O 1
ATOM 4482 N N . LEU B 1 266 ? 9.232 29.46 10.371 1 97.91 266 LEU B N 1
ATOM 4483 C CA . LEU B 1 266 ? 8.739 29.449 11.744 1 97.91 266 LEU B CA 1
ATOM 4484 C C . LEU B 1 266 ? 9.842 29.845 12.72 1 97.91 266 LEU B C 1
ATOM 4486 O O . LEU B 1 266 ? 9.775 29.512 13.906 1 97.91 266 LEU B O 1
ATOM 4490 N N . SER B 1 267 ? 10.745 30.583 12.215 1 95.99 267 SER B N 1
ATOM 4491 C CA . SER B 1 267 ? 11.889 31.005 13.018 1 95.99 267 SER B CA 1
ATOM 4492 C C . SER B 1 267 ? 11.665 32.392 13.612 1 95.99 267 SER B C 1
ATOM 4494 O O . SER B 1 267 ? 10.94 33.208 13.041 1 95.99 267 SER B O 1
ATOM 4496 N N . ARG B 1 268 ? 12.393 32.625 14.65 1 97 268 ARG B N 1
ATOM 4497 C CA . ARG B 1 268 ? 12.35 33.923 15.315 1 97 268 ARG B CA 1
ATOM 4498 C C . ARG B 1 268 ? 12.647 35.052 14.334 1 97 268 ARG B C 1
ATOM 4500 O O . ARG B 1 268 ? 13.57 34.951 13.524 1 97 268 ARG B O 1
ATOM 4507 N N . GLY B 1 269 ? 11.841 36.138 14.481 1 95.94 269 GLY B N 1
ATOM 4508 C CA . GLY B 1 269 ? 12.075 37.328 13.678 1 95.94 269 GLY B CA 1
ATOM 4509 C C . GLY B 1 269 ? 11.406 37.272 12.318 1 95.94 269 GLY B C 1
ATOM 4510 O O . GLY B 1 269 ? 11.365 38.273 11.599 1 95.94 269 GLY B O 1
ATOM 4511 N N . ARG B 1 270 ? 10.908 36.126 12.055 1 94.58 270 ARG B N 1
ATOM 4512 C CA . ARG B 1 270 ? 10.219 35.96 10.779 1 94.58 270 ARG B CA 1
ATOM 4513 C C . ARG B 1 270 ? 8.706 35.956 10.97 1 94.58 270 ARG B C 1
ATOM 4515 O O . ARG B 1 270 ? 8.2 35.405 11.95 1 94.58 270 ARG B O 1
ATOM 4522 N N . HIS B 1 271 ? 8.014 36.636 10.065 1 96.01 271 HIS B N 1
ATOM 4523 C CA . HIS B 1 271 ? 6.556 36.651 10.013 1 96.01 271 HIS B CA 1
ATOM 4524 C C . HIS B 1 271 ? 5.963 37.148 11.327 1 96.01 271 HIS B C 1
ATOM 4526 O O . HIS B 1 271 ? 4.911 36.671 11.758 1 96.01 271 HIS B O 1
ATOM 4532 N N . GLY B 1 272 ? 6.664 37.948 12.014 1 96.68 272 GLY B N 1
ATOM 4533 C CA . GLY B 1 272 ? 6.177 38.583 13.228 1 96.68 272 GLY B CA 1
ATOM 4534 C C . GLY B 1 272 ? 6.411 37.748 14.473 1 96.68 272 GLY B C 1
ATOM 4535 O O . GLY B 1 272 ? 6.015 38.14 15.573 1 96.68 272 GLY B O 1
ATOM 4536 N N . LEU B 1 273 ? 7.114 36.65 14.341 1 97.91 273 LEU B N 1
ATOM 4537 C CA . LEU B 1 273 ? 7.362 35.769 15.477 1 97.91 273 LEU B CA 1
ATOM 4538 C C . LEU B 1 273 ? 8.427 36.356 16.398 1 97.91 273 LEU B C 1
ATOM 4540 O O . LEU B 1 273 ? 9.509 36.732 15.942 1 97.91 273 LEU B O 1
ATOM 4544 N N . SER B 1 274 ? 8.14 36.441 17.643 1 98.28 274 SER B N 1
ATOM 4545 C CA . SER B 1 274 ? 9.125 36.879 18.626 1 98.28 274 SER B CA 1
ATOM 4546 C C . SER B 1 274 ? 10.091 35.753 18.98 1 98.28 274 SER B C 1
ATOM 4548 O O . SER B 1 274 ? 11.227 36.008 19.388 1 98.28 274 SER B O 1
ATOM 4550 N N . GLU B 1 275 ? 9.613 34.53 18.853 1 98.03 275 GLU B N 1
ATOM 4551 C CA . GLU B 1 275 ? 10.412 33.333 19.096 1 98.03 275 GLU B CA 1
ATOM 4552 C C . GLU B 1 275 ? 10.158 32.272 18.028 1 98.03 275 GLU B C 1
ATOM 4554 O O . GLU B 1 275 ? 9.103 32.267 17.391 1 98.03 275 GLU B O 1
ATOM 4559 N N . THR B 1 276 ? 11.146 31.438 17.96 1 97.7 276 THR B N 1
ATOM 4560 C CA . THR B 1 276 ? 10.992 30.311 17.046 1 97.7 276 THR B CA 1
ATOM 4561 C C . THR B 1 276 ? 9.902 29.363 17.536 1 97.7 276 THR B C 1
ATOM 4563 O O . THR B 1 276 ? 9.818 29.069 18.731 1 97.7 276 THR B O 1
ATOM 4566 N N . VAL B 1 277 ? 9.03 28.941 16.645 1 97.82 277 VAL B N 1
ATOM 4567 C CA . VAL B 1 277 ? 8.042 27.925 16.993 1 97.82 277 VAL B CA 1
ATOM 4568 C C . VAL B 1 277 ? 8.746 26.609 17.317 1 97.82 277 VAL B C 1
ATOM 4570 O O . VAL B 1 277 ? 9.431 26.038 16.465 1 97.82 277 VAL B O 1
ATOM 4573 N N . PRO B 1 278 ? 8.591 26.174 18.469 1 96.59 278 PRO B N 1
ATOM 4574 C CA . PRO B 1 278 ? 9.27 24.916 18.788 1 96.59 278 PRO B CA 1
ATOM 4575 C C . PRO B 1 278 ? 8.508 23.69 18.29 1 96.59 278 PRO B C 1
ATOM 4577 O O . PRO B 1 278 ? 7.28 23.639 18.393 1 96.59 278 PRO B O 1
ATOM 4580 N N . GLN B 1 279 ? 9.093 22.719 17.754 1 95.61 279 GLN B N 1
ATOM 4581 C CA . GLN B 1 279 ? 8.584 21.395 17.41 1 95.61 279 GLN B CA 1
ATOM 4582 C C . GLN B 1 279 ? 7.174 21.48 16.833 1 95.61 279 GLN B C 1
ATOM 4584 O O . GLN B 1 279 ? 6.246 20.856 17.352 1 95.61 279 GLN B O 1
ATOM 4589 N N . ALA B 1 280 ? 6.92 22.213 15.766 1 97.24 280 ALA B N 1
ATOM 4590 C CA . ALA B 1 280 ? 5.629 22.326 15.091 1 97.24 280 ALA B CA 1
ATOM 4591 C C . ALA B 1 280 ? 5.155 20.967 14.584 1 97.24 280 ALA B C 1
ATOM 4593 O O . ALA B 1 280 ? 5.883 20.276 13.868 1 97.24 280 ALA B O 1
ATOM 4594 N N . GLU B 1 281 ? 3.903 20.55 14.892 1 95.43 281 GLU B N 1
ATOM 4595 C CA . GLU B 1 281 ? 3.505 19.169 14.635 1 95.43 281 GLU B CA 1
ATOM 4596 C C . GLU B 1 281 ? 2.155 19.106 13.928 1 95.43 281 GLU B C 1
ATOM 4598 O O . GLU B 1 281 ? 1.716 18.033 13.511 1 95.43 281 GLU B O 1
ATOM 4603 N N . GLY B 1 282 ? 1.451 20.219 13.816 1 98.14 282 GLY B N 1
ATOM 4604 C CA . GLY B 1 282 ? 0.161 20.248 13.146 1 98.14 282 GLY B CA 1
ATOM 4605 C C . GLY B 1 282 ? -0.114 21.56 12.437 1 98.14 282 GLY B C 1
ATOM 4606 O O . GLY B 1 282 ? 0.229 22.63 12.944 1 98.14 282 GLY B O 1
ATOM 4607 N N . VAL B 1 283 ? -0.769 21.451 11.308 1 98.76 283 VAL B N 1
ATOM 4608 C CA . VAL B 1 283 ? -1.174 22.642 10.569 1 98.76 283 VAL B CA 1
ATOM 4609 C C . VAL B 1 283 ? -2.55 22.421 9.946 1 98.76 283 VAL B C 1
ATOM 4611 O O . VAL B 1 283 ? -2.871 21.312 9.512 1 98.76 283 VAL B O 1
ATOM 4614 N N . ALA B 1 284 ? -3.326 23.413 9.956 1 98.83 284 ALA B N 1
ATOM 4615 C CA . ALA B 1 284 ? -4.633 23.429 9.305 1 98.83 284 ALA B CA 1
ATOM 4616 C C . ALA B 1 284 ? -4.918 24.792 8.68 1 98.83 284 ALA B C 1
ATOM 4618 O O . ALA B 1 284 ? -4.294 25.792 9.044 1 98.83 284 ALA B O 1
ATOM 4619 N N . ILE B 1 285 ? -5.776 24.803 7.744 1 98.66 285 ILE B N 1
ATOM 4620 C CA . ILE B 1 285 ? -6.203 26.033 7.087 1 98.66 285 ILE B CA 1
ATOM 4621 C C . ILE B 1 285 ? -7.728 26.097 7.051 1 98.66 285 ILE B C 1
ATOM 4623 O O . ILE B 1 285 ? -8.392 25.086 6.811 1 98.66 285 ILE B O 1
ATOM 4627 N N . ASP B 1 286 ? -8.289 27.246 7.364 1 97.74 286 ASP B N 1
ATOM 4628 C CA . ASP B 1 286 ? -9.74 27.375 7.281 1 97.74 286 ASP B CA 1
ATOM 4629 C C . ASP B 1 286 ? -10.164 27.963 5.937 1 97.74 286 ASP B C 1
ATOM 4631 O O . ASP B 1 286 ? -9.327 28.182 5.059 1 97.74 286 ASP B O 1
ATOM 4635 N N . ALA B 1 287 ? -11.418 28.153 5.789 1 93.41 287 ALA B N 1
ATOM 4636 C CA . ALA B 1 287 ? -11.972 28.571 4.504 1 93.41 287 ALA B CA 1
ATOM 4637 C C . ALA B 1 287 ? -11.53 29.987 4.15 1 93.41 287 ALA B C 1
ATOM 4639 O O . ALA B 1 287 ? -11.506 30.362 2.975 1 93.41 287 ALA B O 1
ATOM 4640 N N . ALA B 1 288 ? -11.198 30.778 5.159 1 94.09 288 ALA B N 1
ATOM 4641 C CA . ALA B 1 288 ? -10.785 32.162 4.941 1 94.09 288 ALA B CA 1
ATOM 4642 C C . ALA B 1 288 ? -9.288 32.249 4.654 1 94.09 288 ALA B C 1
ATOM 4644 O O . ALA B 1 288 ? -8.768 33.328 4.361 1 94.09 288 ALA B O 1
ATOM 4645 N N . GLY B 1 289 ? -8.6 31.118 4.788 1 95.38 289 GLY B N 1
ATOM 4646 C CA . GLY B 1 289 ? -7.176 31.084 4.494 1 95.38 289 GLY B CA 1
ATOM 4647 C C . GLY B 1 289 ? -6.309 31.316 5.718 1 95.38 289 GLY B C 1
ATOM 4648 O O . GLY B 1 289 ? -5.096 31.502 5.599 1 95.38 289 GLY B O 1
ATOM 4649 N N . ASN B 1 290 ? -6.932 31.405 6.899 1 97.86 290 ASN B N 1
ATOM 4650 C CA . ASN B 1 290 ? -6.131 31.5 8.115 1 97.86 290 ASN B CA 1
ATOM 4651 C C . ASN B 1 290 ? -5.4 30.194 8.409 1 97.86 290 ASN B C 1
ATOM 4653 O O . ASN B 1 290 ? -5.955 29.11 8.218 1 97.86 290 ASN B O 1
ATOM 4657 N N . LEU B 1 291 ? -4.217 30.331 8.877 1 98.67 291 LEU B N 1
ATOM 4658 C CA . LEU B 1 291 ? -3.395 29.165 9.184 1 98.67 291 LEU B CA 1
ATOM 4659 C C . LEU B 1 291 ? -3.301 28.947 10.69 1 98.67 291 LEU B C 1
ATOM 4661 O O . LEU B 1 291 ? -3.087 29.896 11.447 1 98.67 291 LEU B O 1
ATOM 4665 N N . TYR B 1 292 ? -3.514 27.772 11.103 1 98.9 292 TYR B N 1
ATOM 4666 C CA . TYR B 1 292 ? -3.371 27.358 12.494 1 98.9 292 TYR B CA 1
ATOM 4667 C C . TYR B 1 292 ? -2.228 26.363 12.653 1 98.9 292 TYR B C 1
ATOM 4669 O O . TYR B 1 292 ? -2.071 25.453 11.836 1 98.9 292 TYR B O 1
ATOM 4677 N N . VAL B 1 293 ? -1.408 26.529 13.628 1 98.81 293 VAL B N 1
ATOM 4678 C CA . VAL B 1 293 ? -0.287 25.633 13.887 1 98.81 293 VAL B CA 1
ATOM 4679 C C . VAL B 1 293 ? -0.259 25.253 15.366 1 98.81 293 VAL B C 1
ATOM 4681 O O . VAL B 1 293 ? -0.494 26.097 16.234 1 98.81 293 VAL B O 1
ATOM 4684 N N . ILE B 1 294 ? -0.01 24.039 15.635 1 98.28 294 ILE B N 1
ATOM 4685 C CA . ILE B 1 294 ? 0.241 23.604 17.004 1 98.28 294 ILE B CA 1
ATOM 4686 C C . ILE B 1 294 ? 1.663 23.059 17.12 1 98.28 294 ILE B C 1
ATOM 4688 O O . ILE B 1 294 ? 2.24 22.599 16.132 1 98.28 294 ILE B O 1
ATOM 4692 N N . SER B 1 295 ? 2.204 23.187 18.279 1 97 295 SER B N 1
ATOM 4693 C CA . SER B 1 295 ? 3.565 22.733 18.543 1 97 295 SER B CA 1
ATOM 4694 C C . SER B 1 295 ? 3.698 22.177 19.957 1 97 295 SER B C 1
ATOM 4696 O O . SER B 1 295 ? 2.751 22.237 20.745 1 97 295 SER B O 1
ATOM 4698 N N . GLU B 1 296 ? 4.831 21.539 20.177 1 92.32 296 GLU B N 1
ATOM 4699 C CA . GLU B 1 296 ? 5.159 21.137 21.542 1 92.32 296 GLU B CA 1
ATOM 4700 C C . GLU B 1 296 ? 5.923 22.238 22.273 1 92.32 296 GLU B C 1
ATOM 4702 O O . GLU B 1 296 ? 6.754 22.925 21.676 1 92.32 296 GLU B O 1
ATOM 4707 N N . PRO B 1 297 ? 5.764 22.382 23.566 1 92.11 297 PRO B N 1
ATOM 4708 C CA . PRO B 1 297 ? 4.85 21.686 24.475 1 92.11 297 PRO B CA 1
ATOM 4709 C C . PRO B 1 297 ? 3.425 22.229 24.409 1 92.11 297 PRO B C 1
ATOM 4711 O O . PRO B 1 297 ? 2.972 22.899 25.34 1 92.11 297 PRO B O 1
ATOM 4714 N N . ASN B 1 298 ? 2.63 22.033 23.439 1 93.84 298 ASN B N 1
ATOM 4715 C CA . ASN B 1 298 ? 1.205 22.3 23.282 1 93.84 298 ASN B CA 1
ATOM 4716 C C . ASN B 1 298 ? 0.925 23.794 23.151 1 93.84 298 ASN B C 1
ATOM 4718 O O . ASN B 1 298 ? 0.107 24.344 23.89 1 93.84 298 ASN B O 1
ATOM 4722 N N . LEU B 1 299 ? 1.595 24.433 22.269 1 97.47 299 LEU B N 1
ATOM 4723 C CA . LEU B 1 299 ? 1.397 25.841 21.943 1 97.47 299 LEU B CA 1
ATOM 4724 C C . LEU B 1 299 ? 0.559 25.994 20.678 1 97.47 299 LEU B C 1
ATOM 4726 O O . LEU B 1 299 ? 0.632 25.159 19.775 1 97.47 299 LEU B O 1
ATOM 4730 N N . PHE B 1 300 ? -0.206 27.029 20.722 1 98.46 300 PHE B N 1
ATOM 4731 C CA . PHE B 1 300 ? -1.136 27.317 19.637 1 98.46 300 PHE B CA 1
ATOM 4732 C C . PHE B 1 300 ? -0.777 28.629 18.95 1 98.46 300 PHE B C 1
ATOM 4734 O O . PHE B 1 300 ? -0.503 29.63 19.615 1 98.46 300 PHE B O 1
ATOM 4741 N N . TYR B 1 301 ? -0.713 28.605 17.577 1 98.81 301 TYR B N 1
ATOM 4742 C CA . TYR B 1 301 ? -0.402 29.77 16.757 1 98.81 301 TYR B CA 1
ATOM 4743 C C . TYR B 1 301 ? -1.466 29.984 15.687 1 98.81 301 TYR B C 1
ATOM 4745 O O . TYR B 1 301 ? -2.019 29.02 15.152 1 98.81 301 TYR B O 1
ATOM 4753 N N . VAL B 1 302 ? -1.723 31.248 15.384 1 98.83 302 VAL B N 1
ATOM 4754 C CA . VAL B 1 302 ? -2.549 31.612 14.237 1 98.83 302 VAL B CA 1
ATOM 4755 C C . VAL B 1 302 ? -1.798 32.606 13.354 1 98.83 302 VAL B C 1
ATOM 4757 O O . VAL B 1 302 ? -1.238 33.587 13.85 1 98.83 302 VAL B O 1
ATOM 4760 N N . PHE B 1 303 ? -1.684 32.3 12.101 1 98.7 303 PHE B N 1
ATOM 4761 C CA . PHE B 1 303 ? -1.122 33.218 11.116 1 98.7 303 PHE B CA 1
ATOM 4762 C C . PHE B 1 303 ? -2.203 33.727 10.171 1 98.7 303 PHE B C 1
ATOM 4764 O O . PHE B 1 303 ? -3.059 32.959 9.728 1 98.7 303 PHE B O 1
ATOM 4771 N N . ARG B 1 304 ? -2.153 34.967 9.915 1 97.82 304 ARG B N 1
ATOM 4772 C CA . ARG B 1 304 ? -3.114 35.611 9.025 1 97.82 304 ARG B CA 1
ATOM 4773 C C . ARG B 1 304 ? -2.424 36.615 8.108 1 97.82 304 ARG B C 1
ATOM 4775 O O . ARG B 1 304 ? -1.334 37.1 8.418 1 97.82 304 ARG B O 1
ATOM 4782 N N . LYS B 1 305 ? -3.074 36.754 6.982 1 94.71 305 LYS B N 1
ATOM 4783 C CA . LYS B 1 305 ? -2.64 37.874 6.151 1 94.71 305 LYS B CA 1
ATOM 4784 C C . LYS B 1 305 ? -3.181 39.197 6.686 1 94.71 305 LYS B C 1
ATOM 4786 O O . LYS B 1 305 ? -4.354 39.29 7.055 1 94.71 305 LYS B O 1
ATOM 4791 N N . PRO B 1 306 ? -2.207 40.164 6.79 1 86.92 306 PRO B N 1
ATOM 4792 C CA . PRO B 1 306 ? -2.686 41.456 7.284 1 86.92 306 PRO B CA 1
ATOM 4793 C C . PRO B 1 306 ? -3.814 42.033 6.431 1 86.92 306 PRO B C 1
ATOM 4795 O O . PRO B 1 306 ? -3.82 41.858 5.21 1 86.92 306 PRO B O 1
ATOM 4798 N N . ARG B 1 307 ? -4.954 42.299 7.033 1 72.15 307 ARG B N 1
ATOM 4799 C CA . ARG B 1 307 ? -6.039 42.983 6.337 1 72.15 307 ARG B CA 1
ATOM 4800 C C . ARG B 1 307 ? -5.606 44.37 5.874 1 72.15 307 ARG B C 1
ATOM 4802 O O . ARG B 1 307 ? -4.807 45.031 6.541 1 72.15 307 ARG B O 1
ATOM 4809 N N . ASP B 1 308 ? -5.432 44.688 4.657 1 49.56 308 ASP B N 1
ATOM 4810 C CA . ASP B 1 308 ? -5.295 46.09 4.274 1 49.56 308 ASP B CA 1
ATOM 4811 C C . ASP B 1 308 ? -6.312 46.962 5.009 1 49.56 308 ASP B C 1
ATOM 4813 O O . ASP B 1 308 ? -7.412 46.506 5.327 1 49.56 308 ASP B O 1
#

Nearest PDB structures (foldseek):
  3qqz-assembly1_A  TM=9.218E-01  e=6.746E-25  Escherichia coli ABU 83972
  7qrv-assembly2_B  TM=6.229E-01  e=4.767E-10  Homo sapiens
  7nyq-assembly1_A  TM=6.175E-01  e=1.588E-07  Drosophila melanogaster
  8em7-assembly1_B  TM=6.219E-01  e=3.607E-06  Mus musculus
  8em4-assembly1_B  TM=3.997E-01  e=1.272E-05  Mus musculus